Protein AF-A0A060SF31-F1 (afdb_monomer_lite)

pLDDT: mean 73.91, std 27.15, range [25.31, 98.94]

Radius of gyration: 30.18 Å; chains: 1; bounding box: 96×106×56 Å

Organism: Pycnoporus cinnabarinus (NCBI:txid5643)

InterPro domains:
  IPR004843 Calcineurin-like, phosphoesterase domain [PF00149] (72-242)
  IPR029052 Metallo-dependent phosphatase-like [G3DSA:3.60.21.10] (28-279)
  IPR029052 Metallo-dependent phosphatase-like [SSF56300] (72-248)
  IPR051693 UPF0046 metallophosphoesterase [PTHR12905] (59-327)

Foldseek 3Di:
DDDDDDDDDDDPDPPDDPLVRVCVVPVLLSLLVVLQCLQWVVVFVCQQPVVPDDDDDDDDDDDDDDFFAWFKEWAAEQCALVLVVFPDGDDTQEYEYQANQHQAQDLVSLLSSLVSQLPRPHQAYEYEHAQRNVLCLDPVSVVVSCVVRVRYHYAAQDWDWDADPQFIAIEHGHRAFDDDPDGPNHDHAPPDDRPDDLRHQEYRYAFAAAPALHPVRRHHPVVVVVCLRNFHQEYEYAPRPSSADKTWQANDPLSVLSVCVVVVVDGNVSSVVSNVVSVVVVVCCVPVVDDDPRHTYIYGHNYQDDAPPVRDRDHTRMHITRTDDNPDDPDPDDDDDDDDDDDDDDDDDDDDDDDDDDDDDDDDDDDDDDDDDDDDDDDDDDDDDDDDDDPPPNPVPPPPPDDDDDDDDDDD

Sequence (412 aa):
MSSICIPVPKRKISKIPSVWKQFRYSPVLFIARKAFALSHYQTSQQAALSHSHGRHTVAPHIASSEPPPTARIVCISDSHNAQDRIPALPPGDILIHAGDLTHWGTEREIHEALRWLNAAPHPHKVFIAGNHDSALAIPERRESILAAYPDLIYLEDSSTTVTVYGRKLTLFGSPRTPRRGSGVFMYPHGEAMWEIPPETDILITHGPPKFHLDVGGYGCDQLLQSLWKIRPRLHVFGHIHGGRGVGHLDWSQDQEAYEAVCAKEAGMKAALQVVLATLSRKMRKRWLREARASSGTILVNASWWGQPEDGSAEGAVVVDIPLPSKEVKPSPEPPQEHPSFDANQSSPVPSVGTLALDPTPVPLSESLTIKPKPLILASTLTNTPKSLPLAEAVADCVEQSATAPGHPVDVS

Secondary structure (DSSP, 8-state):
-----PPPP-----PPPPHHHHHHH-HHHHHHHHHHHHHHTHHHHHHHHTTS-------------PPPPEEEEEEEB--TT-TTTSPPPPP-SEEEEES---SS--HHHHHHHHHHHHTS--SEEEEE--TT-GGGGSHHHHHHHHHT-TTSEE-SSEEEEEEETTEEEEEEEE--EE--SS-SSEE-TT-------TT-SEEEESSPBTTSS-TTT-SBHHHHHHHHHH--SEEEE-S-GGG-EEEEE--SHHHHHHHHHHTTS--HHHHHHHHHHHHHHHHHHHHH--PPP--SEEEEE-B-----TTS-----EEEEEEPPPP--PPPPPPP--PPP------------------------------PPPPP--------PPP---S-STTTTTSSS--PPPPPP----

Structure (mmCIF, N/CA/C/O backbone):
data_AF-A0A060SF31-F1
#
_entry.id   AF-A0A060SF31-F1
#
loop_
_atom_site.group_PDB
_atom_site.id
_atom_site.type_symbol
_atom_site.label_atom_id
_atom_site.label_alt_id
_atom_site.label_comp_id
_atom_site.label_asym_id
_atom_site.label_entity_id
_atom_site.label_seq_id
_atom_site.pdbx_PDB_ins_code
_atom_site.Cartn_x
_atom_site.Cartn_y
_atom_site.Cartn_z
_atom_site.occupancy
_atom_site.B_iso_or_equiv
_atom_site.auth_seq_id
_atom_site.auth_comp_id
_atom_site.auth_asym_id
_atom_site.auth_atom_id
_atom_site.pdbx_PDB_model_num
ATOM 1 N N . MET A 1 1 ? 47.428 -34.561 -5.168 1.00 40.00 1 MET A N 1
ATOM 2 C CA . MET A 1 1 ? 47.327 -33.542 -4.102 1.00 40.00 1 MET A CA 1
ATOM 3 C C . MET A 1 1 ? 45.868 -33.446 -3.705 1.00 40.00 1 MET A C 1
ATOM 5 O O . MET A 1 1 ? 45.043 -33.114 -4.542 1.00 40.00 1 MET A O 1
ATOM 9 N N . SER A 1 2 ? 45.548 -33.873 -2.490 1.00 29.20 2 SER A N 1
ATOM 10 C CA . SER A 1 2 ? 44.184 -34.005 -1.977 1.00 29.20 2 SER A CA 1
ATOM 11 C C . SER A 1 2 ? 43.610 -32.625 -1.639 1.00 29.20 2 SER A C 1
ATOM 13 O O . SER A 1 2 ? 44.152 -31.942 -0.772 1.00 29.20 2 SER A O 1
ATOM 15 N N . SER A 1 3 ? 42.538 -32.205 -2.317 1.00 32.31 3 SER A N 1
ATOM 16 C CA . SER A 1 3 ? 41.820 -30.967 -1.992 1.00 32.31 3 SER A CA 1
ATOM 17 C C . SER A 1 3 ? 41.065 -31.129 -0.676 1.00 32.31 3 SER A C 1
ATOM 19 O O . SER A 1 3 ? 40.148 -31.938 -0.555 1.00 32.31 3 SER A O 1
ATOM 21 N N . ILE A 1 4 ? 41.476 -30.351 0.320 1.00 32.38 4 ILE A N 1
ATOM 22 C CA . ILE A 1 4 ? 40.821 -30.232 1.619 1.00 32.38 4 ILE A CA 1
ATOM 23 C C . ILE A 1 4 ? 39.526 -29.435 1.412 1.00 32.38 4 ILE A C 1
ATOM 25 O O . ILE A 1 4 ? 39.560 -28.221 1.220 1.00 32.38 4 ILE A O 1
ATOM 29 N N . CYS A 1 5 ? 38.376 -30.111 1.443 1.00 31.30 5 CYS A N 1
ATOM 30 C CA . CYS A 1 5 ? 37.080 -29.452 1.591 1.00 31.30 5 CYS A CA 1
ATOM 31 C C . CYS A 1 5 ? 36.990 -28.858 3.001 1.00 31.30 5 CYS A C 1
ATOM 33 O O . CYS A 1 5 ? 36.812 -29.584 3.979 1.00 31.30 5 CYS A O 1
ATOM 35 N N . ILE A 1 6 ? 37.112 -27.536 3.110 1.00 32.91 6 ILE A N 1
ATOM 36 C CA . ILE A 1 6 ? 36.795 -26.811 4.342 1.00 32.91 6 ILE A CA 1
ATOM 37 C C . ILE A 1 6 ? 35.261 -26.787 4.468 1.00 32.91 6 ILE A C 1
ATOM 39 O O . ILE A 1 6 ? 34.595 -26.260 3.574 1.00 32.91 6 ILE A O 1
ATOM 43 N N . PRO A 1 7 ? 34.663 -27.354 5.529 1.00 32.25 7 PRO A N 1
ATOM 44 C CA . PRO A 1 7 ? 33.219 -27.314 5.708 1.00 32.25 7 PRO A CA 1
ATOM 45 C C . PRO A 1 7 ? 32.758 -25.874 5.963 1.00 32.25 7 PRO A C 1
ATOM 47 O O . PRO A 1 7 ? 33.205 -25.220 6.906 1.00 32.25 7 PRO A O 1
ATOM 50 N N . VAL A 1 8 ? 31.830 -25.391 5.134 1.00 37.22 8 VAL A N 1
ATOM 51 C CA . VAL A 1 8 ? 31.125 -24.123 5.359 1.00 37.22 8 VAL A CA 1
ATOM 52 C C . VAL A 1 8 ? 30.308 -24.260 6.653 1.00 37.22 8 VAL A C 1
ATOM 54 O O . VAL A 1 8 ? 29.484 -25.176 6.759 1.00 37.22 8 VAL A O 1
ATOM 57 N N . PRO A 1 9 ? 30.509 -23.402 7.668 1.00 32.22 9 PRO A N 1
ATOM 58 C CA . PRO A 1 9 ? 29.766 -23.508 8.913 1.00 32.22 9 PRO A CA 1
ATOM 59 C C . PRO A 1 9 ? 28.286 -23.207 8.656 1.00 32.22 9 PRO A C 1
ATOM 61 O O . PRO A 1 9 ? 27.933 -22.137 8.161 1.00 32.22 9 PRO A O 1
ATOM 64 N N . LYS A 1 10 ? 27.403 -24.139 9.036 1.00 38.16 10 LYS A N 1
ATOM 65 C CA . LYS A 1 10 ? 25.952 -23.910 9.077 1.00 38.16 10 LYS A CA 1
ATOM 66 C C . LYS A 1 10 ? 25.678 -22.702 9.985 1.00 38.16 10 LYS A C 1
ATOM 68 O O . LYS A 1 10 ? 25.803 -22.807 11.208 1.00 38.16 10 LYS A O 1
ATOM 73 N N . ARG A 1 11 ? 25.343 -21.543 9.403 1.00 40.88 11 ARG A N 1
ATOM 74 C CA . ARG A 1 11 ? 24.953 -20.337 10.154 1.00 40.88 11 ARG A CA 1
ATOM 75 C C . ARG A 1 11 ? 23.720 -20.673 10.996 1.00 40.88 11 ARG A C 1
ATOM 77 O O . ARG A 1 11 ? 22.689 -21.086 10.475 1.00 40.88 11 ARG A O 1
ATOM 84 N N . LYS A 1 12 ? 23.834 -20.512 12.317 1.00 35.97 12 LYS A N 1
ATOM 85 C CA . LYS A 1 12 ? 22.694 -20.611 13.234 1.00 35.97 12 LYS A CA 1
ATOM 86 C C . LYS A 1 12 ? 21.740 -19.460 12.925 1.00 35.97 12 LYS A C 1
ATOM 88 O O . LYS A 1 12 ? 22.092 -18.310 13.172 1.00 35.97 12 LYS A O 1
ATOM 93 N N . ILE A 1 13 ? 20.548 -19.775 12.426 1.00 45.66 13 ILE A N 1
ATOM 94 C CA . ILE A 1 13 ? 19.428 -18.833 12.351 1.00 45.66 13 ILE A CA 1
ATOM 95 C C . ILE A 1 13 ? 19.244 -18.242 13.755 1.00 45.66 13 ILE A C 1
ATOM 97 O O . ILE A 1 13 ? 19.109 -18.978 14.741 1.00 45.66 13 ILE A O 1
ATOM 101 N N . SER A 1 14 ? 19.329 -16.917 13.880 1.00 48.44 14 SER A N 1
ATOM 102 C CA . SER A 1 14 ? 19.142 -16.235 15.157 1.00 48.44 14 SER A CA 1
ATOM 103 C C . SER A 1 14 ? 17.737 -16.541 15.672 1.00 48.44 14 SER A C 1
ATOM 105 O O . SER A 1 14 ? 16.753 -16.125 15.065 1.00 48.44 14 SER A O 1
ATOM 107 N N . LYS A 1 15 ? 17.633 -17.285 16.781 1.00 53.78 15 LYS A N 1
ATOM 108 C CA . LYS A 1 15 ? 16.345 -17.581 17.422 1.00 53.78 15 LYS A CA 1
ATOM 109 C C . LYS A 1 15 ? 15.590 -16.273 17.668 1.00 53.78 15 LYS A C 1
ATOM 111 O O . LYS A 1 15 ? 16.150 -15.363 18.289 1.00 53.78 15 LYS A O 1
ATOM 116 N N . ILE A 1 16 ? 14.331 -16.212 17.224 1.00 56.34 16 ILE A N 1
ATOM 117 C CA . ILE A 1 16 ? 13.403 -15.119 17.542 1.00 56.34 16 ILE A CA 1
ATOM 118 C C . ILE A 1 16 ? 13.499 -14.853 19.055 1.00 56.34 16 ILE A C 1
ATOM 120 O O . ILE A 1 16 ? 13.402 -15.803 19.843 1.00 56.34 16 ILE A O 1
ATOM 124 N N . PRO A 1 17 ? 13.752 -13.604 19.498 1.00 64.56 17 PRO A N 1
ATOM 125 C CA . PRO A 1 17 ? 13.887 -13.299 20.915 1.00 64.56 17 PRO A CA 1
ATOM 126 C C . PRO A 1 17 ? 12.652 -13.776 21.674 1.00 64.56 17 PRO A C 1
ATOM 128 O O . PRO A 1 17 ? 11.529 -13.453 21.281 1.00 64.56 17 PRO A O 1
ATOM 131 N N . SER A 1 18 ? 12.854 -14.516 22.769 1.00 80.25 18 SER A N 1
ATOM 132 C CA . SER A 1 18 ? 11.743 -14.947 23.618 1.00 80.25 18 SER A CA 1
ATOM 133 C C . SER A 1 18 ? 10.901 -13.745 24.056 1.00 80.25 18 SER A C 1
ATOM 135 O O . SER A 1 18 ? 11.415 -12.632 24.193 1.00 80.25 18 SER A O 1
ATOM 137 N N . VAL A 1 19 ? 9.611 -13.968 24.316 1.00 82.06 19 VAL A N 1
ATOM 138 C CA . VAL A 1 19 ? 8.678 -12.926 24.787 1.00 82.06 19 VAL A CA 1
ATOM 139 C C . VAL A 1 19 ? 9.269 -12.144 25.967 1.00 82.06 19 VAL A C 1
ATOM 141 O O . VAL A 1 19 ? 9.227 -10.916 25.996 1.00 82.06 19 VAL A O 1
ATOM 144 N N . TRP A 1 20 ? 9.913 -12.854 26.895 1.00 79.00 20 TRP A N 1
ATOM 145 C CA . TRP A 1 20 ? 10.584 -12.257 28.046 1.00 79.00 20 TRP A CA 1
ATOM 146 C C . TRP A 1 20 ? 11.784 -11.378 27.660 1.00 79.00 20 TRP A C 1
ATOM 148 O O . TRP A 1 20 ? 11.975 -10.304 28.228 1.00 79.00 20 TRP A O 1
ATOM 158 N N . LYS A 1 21 ? 12.570 -11.783 26.655 1.00 81.19 21 LYS A N 1
ATOM 159 C CA . LYS A 1 21 ? 13.692 -10.988 26.137 1.00 81.19 21 LYS A CA 1
ATOM 160 C C . LYS A 1 21 ? 13.207 -9.698 25.464 1.00 81.19 21 LYS A C 1
ATOM 162 O O . LYS A 1 21 ? 13.834 -8.660 25.652 1.00 81.19 21 LYS A O 1
ATOM 167 N N . GLN A 1 22 ? 12.087 -9.746 24.741 1.00 80.19 22 GLN A N 1
ATOM 168 C CA . GLN A 1 22 ? 11.468 -8.556 24.139 1.00 80.19 22 GLN A CA 1
ATOM 169 C C . GLN A 1 22 ? 10.979 -7.574 25.211 1.00 80.19 22 GLN A C 1
ATOM 171 O O . GLN A 1 22 ? 11.296 -6.388 25.147 1.00 80.19 22 GLN A O 1
ATOM 176 N N . PHE A 1 23 ? 10.272 -8.077 26.229 1.00 85.94 23 PHE A N 1
ATOM 177 C CA . PHE A 1 23 ? 9.815 -7.263 27.355 1.00 85.94 23 PHE A CA 1
ATOM 178 C C . PHE A 1 23 ? 10.982 -6.621 28.108 1.00 85.94 23 PHE A C 1
ATOM 180 O O . PHE A 1 23 ? 10.976 -5.417 28.326 1.00 85.94 23 PHE A O 1
ATOM 187 N N . ARG A 1 24 ? 12.019 -7.394 28.456 1.00 86.75 24 ARG A N 1
ATOM 188 C CA . ARG A 1 24 ? 13.186 -6.877 29.185 1.00 86.75 24 ARG A CA 1
ATOM 189 C C . ARG A 1 24 ? 13.942 -5.800 28.398 1.00 86.75 24 ARG A C 1
ATOM 191 O O . ARG A 1 24 ? 14.514 -4.908 29.014 1.00 86.75 24 ARG A O 1
ATOM 198 N N . TYR A 1 25 ? 13.960 -5.886 27.067 1.00 84.56 25 TYR A N 1
ATOM 199 C CA . TYR A 1 25 ? 14.625 -4.895 26.221 1.00 84.56 25 TYR A CA 1
ATOM 200 C C . TYR A 1 25 ? 13.869 -3.562 26.174 1.00 84.56 25 TYR A C 1
ATOM 202 O O . TYR A 1 25 ? 14.481 -2.502 26.263 1.00 84.56 25 TYR A O 1
ATOM 210 N N . SER A 1 26 ? 12.540 -3.599 26.050 1.00 88.44 26 SER A N 1
ATOM 211 C CA . SER A 1 26 ? 11.718 -2.389 26.082 1.00 88.44 26 SER A CA 1
ATOM 212 C C . SER A 1 26 ? 10.322 -2.686 26.642 1.00 88.44 26 SER A C 1
ATOM 214 O O . SER A 1 26 ? 9.407 -3.011 25.878 1.00 88.44 26 SER A O 1
ATOM 216 N N . PRO A 1 27 ? 10.127 -2.569 27.971 1.00 89.94 27 PRO A N 1
ATOM 217 C CA . PRO A 1 27 ? 8.854 -2.895 28.614 1.00 89.94 27 PRO A CA 1
ATOM 218 C C . PRO A 1 27 ? 7.690 -2.053 28.085 1.00 89.94 27 PRO A C 1
ATOM 220 O O . PRO A 1 27 ? 6.620 -2.583 27.800 1.00 89.94 27 PRO A O 1
ATOM 223 N N . VAL A 1 28 ? 7.919 -0.748 27.905 1.00 91.94 28 VAL A N 1
ATOM 224 C CA . VAL A 1 28 ? 6.911 0.211 27.424 1.00 91.94 28 VAL A CA 1
ATOM 225 C C . VAL A 1 28 ? 6.457 -0.149 26.009 1.00 91.94 28 VAL A C 1
ATOM 227 O O . VAL A 1 28 ? 5.261 -0.305 25.767 1.00 91.94 28 VAL A O 1
ATOM 230 N N . LEU A 1 29 ? 7.408 -0.355 25.091 1.00 89.25 29 LEU A N 1
ATOM 231 C CA . LEU A 1 29 ? 7.113 -0.710 23.703 1.00 89.25 29 LEU A CA 1
ATOM 232 C C . LEU A 1 29 ? 6.434 -2.078 23.603 1.00 89.25 29 LEU A C 1
ATOM 234 O O . LEU A 1 29 ? 5.499 -2.254 22.825 1.00 89.25 29 LEU A O 1
ATOM 238 N N . PHE A 1 30 ? 6.881 -3.047 24.405 1.00 88.81 30 PHE A N 1
ATOM 239 C CA . PHE A 1 30 ? 6.269 -4.369 24.463 1.00 88.81 30 PHE A CA 1
ATOM 240 C C . PHE A 1 30 ? 4.797 -4.289 24.885 1.00 88.81 30 PHE A C 1
ATOM 242 O O . PHE A 1 30 ? 3.939 -4.865 24.215 1.00 88.81 30 PHE A O 1
ATOM 249 N N . ILE A 1 31 ? 4.496 -3.557 25.963 1.00 90.31 31 ILE A N 1
ATOM 250 C CA . ILE A 1 31 ? 3.127 -3.381 26.467 1.00 90.31 31 ILE A CA 1
ATOM 251 C C . ILE A 1 31 ? 2.255 -2.698 25.412 1.00 90.31 31 ILE A C 1
ATOM 253 O O . ILE A 1 31 ? 1.190 -3.220 25.081 1.00 90.31 31 ILE A O 1
ATOM 257 N N . ALA A 1 32 ? 2.722 -1.579 24.849 1.00 89.75 32 ALA A N 1
ATOM 258 C CA . ALA A 1 32 ? 1.981 -0.827 23.841 1.00 89.75 32 ALA A CA 1
ATOM 259 C C . ALA A 1 32 ? 1.672 -1.687 22.605 1.00 89.75 32 ALA A C 1
ATOM 261 O O . ALA A 1 32 ? 0.514 -1.786 22.209 1.00 89.75 32 ALA A O 1
ATOM 262 N N . ARG A 1 33 ? 2.666 -2.406 22.060 1.00 88.31 33 ARG A N 1
ATOM 263 C CA . ARG A 1 33 ? 2.478 -3.319 20.916 1.00 88.31 33 ARG A CA 1
ATOM 264 C C . ARG A 1 33 ? 1.501 -4.447 21.214 1.00 88.31 33 ARG A C 1
ATOM 266 O O . ARG A 1 33 ? 0.657 -4.754 20.379 1.00 88.31 33 ARG A O 1
ATOM 273 N N . LYS A 1 34 ? 1.578 -5.068 22.395 1.00 87.56 34 LYS A N 1
ATOM 274 C CA . LYS A 1 34 ? 0.644 -6.139 22.777 1.00 87.56 34 LYS A CA 1
ATOM 275 C C . LYS A 1 34 ? -0.782 -5.619 22.937 1.00 87.56 34 LYS A C 1
ATOM 277 O O . LYS A 1 34 ? -1.709 -6.272 22.464 1.00 87.56 34 LYS A O 1
ATOM 282 N N . ALA A 1 35 ? -0.963 -4.456 23.556 1.00 86.75 35 ALA A N 1
ATOM 283 C CA . ALA A 1 35 ? -2.273 -3.829 23.691 1.00 86.75 35 ALA A CA 1
ATOM 284 C C . ALA A 1 35 ? -2.860 -3.438 22.327 1.00 86.75 35 ALA A C 1
ATOM 286 O O . ALA A 1 35 ? -3.996 -3.800 22.020 1.00 86.75 35 ALA A O 1
ATOM 287 N N . PHE A 1 36 ? -2.063 -2.780 21.484 1.00 84.81 36 PHE A N 1
ATOM 288 C CA . PHE A 1 36 ? -2.465 -2.348 20.149 1.00 84.81 36 PHE A CA 1
ATOM 289 C C . PHE A 1 36 ? -2.823 -3.535 19.239 1.00 84.81 36 PHE A C 1
ATOM 291 O O . PHE A 1 36 ? -3.866 -3.527 18.584 1.00 84.81 36 PHE A O 1
ATOM 298 N N . ALA A 1 37 ? -2.032 -4.615 19.278 1.00 82.19 37 ALA A N 1
ATOM 299 C CA . ALA A 1 37 ? -2.309 -5.844 18.533 1.00 82.19 37 ALA A CA 1
ATOM 300 C C . ALA A 1 37 ? -3.681 -6.454 18.875 1.00 82.19 37 ALA A C 1
ATOM 302 O O . ALA A 1 37 ? -4.429 -6.871 17.990 1.00 82.19 37 ALA A O 1
ATOM 303 N N . LEU A 1 38 ? -4.047 -6.456 20.160 1.00 80.00 38 LEU A N 1
ATOM 304 C CA . LEU A 1 38 ? -5.319 -6.999 20.649 1.00 80.00 38 LEU A CA 1
ATOM 305 C C . LEU A 1 38 ? -6.550 -6.174 20.247 1.00 80.00 38 LEU A C 1
ATOM 307 O O . LEU A 1 38 ? -7.668 -6.679 20.358 1.00 80.00 38 LEU A O 1
ATOM 311 N N . SER A 1 39 ? -6.374 -4.914 19.849 1.00 71.69 39 SER A N 1
ATOM 312 C CA . SER A 1 39 ? -7.462 -4.032 19.412 1.00 71.69 39 SER A CA 1
ATOM 313 C C . SER A 1 39 ? -7.568 -3.927 17.887 1.00 71.69 39 SER A C 1
ATOM 315 O O . SER A 1 39 ? -8.691 -3.881 17.379 1.00 71.69 39 SER A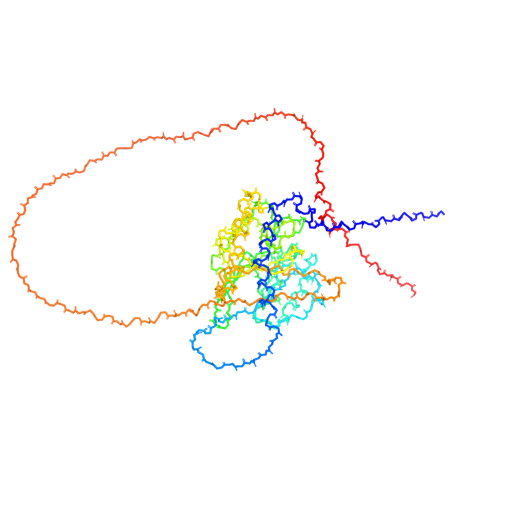 O 1
ATOM 317 N N . HIS A 1 40 ? -6.443 -3.955 17.165 1.00 67.50 40 HIS A N 1
ATOM 318 C CA . HIS A 1 40 ? -6.390 -3.564 15.748 1.00 67.50 40 HIS A CA 1
ATOM 319 C C . HIS A 1 40 ? -6.115 -4.715 14.767 1.00 67.50 40 HIS A C 1
ATOM 321 O O . HIS A 1 40 ? -6.525 -4.615 13.617 1.00 67.50 40 HIS A O 1
ATOM 327 N N . TYR A 1 41 ? -5.525 -5.836 15.207 1.00 55.84 41 TYR A N 1
ATOM 328 C CA . TYR A 1 41 ? -5.172 -6.960 14.315 1.00 55.84 41 TYR A CA 1
ATOM 329 C C . TYR A 1 41 ? -6.146 -8.148 14.384 1.00 55.84 41 TYR A C 1
ATOM 331 O O . TYR A 1 41 ? -6.256 -8.928 13.445 1.00 55.84 41 TYR A O 1
ATOM 339 N N . GLN A 1 42 ? -6.902 -8.303 15.476 1.00 45.97 42 GLN A N 1
ATOM 340 C CA . GLN A 1 42 ? -7.922 -9.364 15.563 1.00 45.97 42 GLN A CA 1
ATOM 341 C C . GLN A 1 42 ? -9.218 -9.019 14.817 1.00 45.97 42 GLN A C 1
ATOM 343 O O . GLN A 1 42 ? -9.953 -9.920 14.424 1.00 45.97 42 GLN A O 1
ATOM 348 N N . THR A 1 43 ? -9.494 -7.731 14.582 1.00 43.28 43 THR A N 1
ATOM 349 C CA . THR A 1 43 ? -10.693 -7.317 13.834 1.00 43.28 43 THR A CA 1
ATOM 350 C C . THR A 1 43 ? -10.522 -7.549 12.320 1.00 43.28 43 THR A C 1
ATOM 352 O O . THR A 1 43 ? -11.513 -7.768 11.630 1.00 43.28 43 THR A O 1
ATOM 355 N N . SER A 1 44 ? -9.284 -7.579 11.805 1.00 41.16 44 SER A N 1
ATOM 356 C CA . SER A 1 44 ? -8.984 -7.733 10.374 1.00 41.16 44 SER A CA 1
ATOM 357 C C . SER A 1 44 ? -9.029 -9.185 9.874 1.00 41.16 44 SER A C 1
ATOM 359 O O . SER A 1 44 ? -9.589 -9.428 8.808 1.00 41.16 44 SER A O 1
ATOM 361 N N . GLN A 1 45 ? -8.558 -10.173 10.651 1.00 35.97 45 GLN A N 1
ATOM 362 C CA . GLN A 1 45 ? -8.692 -11.593 10.264 1.00 35.97 45 GLN A CA 1
ATOM 363 C C . GLN A 1 45 ? -10.153 -12.065 10.230 1.00 35.97 45 GLN A C 1
ATOM 365 O O . GLN A 1 45 ? -10.528 -12.830 9.348 1.00 35.97 45 GLN A O 1
ATOM 370 N N . GLN A 1 46 ? -11.006 -11.599 11.150 1.00 34.81 46 GLN A N 1
ATOM 371 C CA . GLN A 1 46 ? -12.421 -11.984 11.149 1.00 34.81 46 GLN A CA 1
ATOM 372 C C . GLN A 1 46 ? -13.204 -11.372 9.984 1.00 34.81 46 GLN A C 1
ATOM 374 O O . GLN A 1 46 ? -14.071 -12.055 9.447 1.00 34.81 46 GLN A O 1
ATOM 379 N N . ALA A 1 47 ? -12.890 -10.148 9.547 1.00 37.00 47 ALA A N 1
ATOM 380 C CA . ALA A 1 47 ? -13.512 -9.551 8.362 1.00 37.00 47 ALA A CA 1
ATOM 381 C C . ALA A 1 47 ? -13.089 -10.266 7.063 1.00 37.00 47 ALA A C 1
ATOM 383 O O . ALA A 1 47 ? -13.938 -10.545 6.219 1.00 37.00 47 ALA A O 1
ATOM 384 N N . ALA A 1 48 ? -11.810 -10.648 6.952 1.00 37.25 48 ALA A N 1
ATOM 385 C CA . ALA A 1 48 ? -11.273 -11.370 5.796 1.00 37.25 48 ALA A CA 1
ATOM 386 C C . ALA A 1 48 ? -11.747 -12.838 5.710 1.00 37.25 48 ALA A C 1
ATOM 388 O O . ALA A 1 48 ? -11.946 -13.362 4.618 1.00 37.25 48 ALA A O 1
ATOM 389 N N . LEU A 1 49 ? -11.964 -13.515 6.846 1.00 34.88 49 LEU A N 1
ATOM 390 C CA . LEU A 1 49 ? -12.354 -14.934 6.874 1.00 34.88 49 LEU A CA 1
ATOM 391 C C . LEU A 1 49 ? -13.872 -15.171 6.814 1.00 34.88 49 LEU A C 1
ATOM 393 O O . LEU A 1 49 ? -14.303 -16.213 6.315 1.00 34.88 49 LEU A O 1
ATOM 397 N N . SER A 1 50 ? -14.700 -14.240 7.300 1.00 29.38 50 SER A N 1
ATOM 398 C CA . SER A 1 50 ? -16.152 -14.461 7.453 1.00 29.38 50 SER A CA 1
ATOM 399 C C . SER A 1 50 ? -16.949 -14.515 6.143 1.00 29.38 50 SER A C 1
ATOM 401 O O . SER A 1 50 ? -18.056 -15.045 6.144 1.00 29.38 50 SER A O 1
ATOM 403 N N . HIS A 1 51 ? -16.381 -14.084 5.014 1.00 40.44 51 HIS A N 1
ATOM 404 C CA . HIS A 1 51 ? -17.053 -14.127 3.705 1.00 40.44 51 HIS A CA 1
ATOM 405 C C . HIS A 1 51 ? -16.673 -15.344 2.844 1.00 40.44 51 HIS A C 1
ATOM 407 O O . HIS A 1 51 ? -17.134 -15.466 1.712 1.00 40.44 51 HIS A O 1
ATOM 413 N N . SER A 1 52 ? -15.873 -16.272 3.383 1.00 32.25 52 SER A N 1
ATOM 414 C CA . SER A 1 52 ? -15.526 -17.540 2.719 1.00 32.25 52 SER A CA 1
ATOM 415 C C . SER A 1 52 ? -16.608 -18.625 2.846 1.00 32.25 52 SER A C 1
ATOM 417 O O . SER A 1 52 ? -16.570 -19.614 2.121 1.00 32.25 52 SER A O 1
ATOM 419 N N . HIS A 1 53 ? -17.592 -18.450 3.735 1.00 29.58 53 HIS A N 1
ATOM 420 C CA . HIS A 1 53 ? -18.641 -19.440 3.988 1.00 29.58 53 HIS A CA 1
ATOM 421 C C . HIS A 1 53 ? -20.024 -18.844 3.719 1.00 29.58 53 HIS A C 1
ATOM 423 O O . HIS A 1 53 ? -20.705 -18.352 4.618 1.00 29.58 53 HIS A O 1
ATOM 429 N N . GLY A 1 54 ? -20.454 -18.910 2.459 1.00 32.06 54 GLY A N 1
ATOM 430 C CA . GLY A 1 54 ? -21.832 -18.626 2.078 1.00 32.06 54 GLY A CA 1
ATOM 431 C C . GLY A 1 54 ? -22.789 -19.626 2.727 1.00 32.06 54 GLY A C 1
ATOM 432 O O . GLY A 1 54 ? -22.868 -20.784 2.319 1.00 32.06 54 GLY A O 1
ATOM 433 N N . ARG A 1 55 ? -23.553 -19.180 3.727 1.00 26.80 55 ARG A N 1
ATOM 434 C CA . ARG A 1 55 ? -24.780 -19.859 4.151 1.00 26.80 55 ARG A CA 1
ATOM 435 C C . ARG A 1 55 ? -25.860 -18.818 4.414 1.00 26.80 55 ARG A C 1
ATOM 437 O O . ARG A 1 55 ? -25.922 -18.212 5.477 1.00 26.80 55 ARG A O 1
ATOM 444 N N . HIS A 1 56 ? -26.702 -18.607 3.406 1.00 33.00 56 HIS A N 1
ATOM 445 C CA . HIS A 1 56 ? -27.943 -17.862 3.548 1.00 33.00 56 HIS A CA 1
ATOM 446 C C . HIS A 1 56 ? -28.883 -18.639 4.476 1.00 33.00 56 HIS A C 1
ATOM 448 O O . HIS A 1 56 ? -29.401 -19.691 4.109 1.00 33.00 56 HIS A O 1
ATOM 454 N N . THR A 1 57 ? -29.126 -18.113 5.671 1.00 29.53 57 THR A N 1
ATOM 455 C CA . THR A 1 57 ? -30.328 -18.432 6.445 1.00 29.53 57 THR A CA 1
ATOM 456 C C . THR A 1 57 ? -31.072 -17.130 6.678 1.00 29.53 57 THR A C 1
ATOM 458 O O . THR A 1 57 ? -30.618 -16.274 7.435 1.00 29.53 57 THR A O 1
ATOM 461 N N . VAL A 1 58 ? -32.183 -16.968 5.962 1.00 31.03 58 VAL A N 1
ATOM 462 C CA . VAL A 1 58 ? -33.089 -15.823 6.065 1.00 31.03 58 VAL A CA 1
ATOM 463 C C . VAL A 1 58 ? -33.880 -15.944 7.368 1.00 31.03 58 VAL A C 1
ATOM 465 O O . VAL A 1 58 ? -34.560 -16.943 7.585 1.00 31.03 58 VAL A O 1
ATOM 468 N N . ALA A 1 59 ? -33.804 -14.921 8.218 1.00 29.55 59 ALA A N 1
ATOM 469 C CA . ALA A 1 59 ? -34.748 -14.688 9.310 1.00 29.55 59 ALA A CA 1
ATOM 470 C C . ALA A 1 59 ? -35.546 -13.402 9.004 1.00 29.55 59 ALA A C 1
ATOM 472 O O . ALA A 1 59 ? -34.981 -12.482 8.405 1.00 29.55 59 ALA A O 1
ATOM 473 N N . PRO A 1 60 ? -36.843 -13.319 9.356 1.00 39.06 60 PRO A N 1
ATOM 474 C CA . PRO A 1 60 ? -37.715 -12.264 8.856 1.00 39.06 60 PRO A CA 1
ATOM 475 C C . PRO A 1 60 ? -37.598 -10.943 9.641 1.00 39.06 60 PRO A C 1
ATOM 477 O O . PRO A 1 60 ? -37.588 -10.923 10.867 1.00 39.06 60 PRO A O 1
ATOM 480 N N . HIS A 1 61 ? -37.538 -9.864 8.855 1.00 40.06 61 HIS A N 1
ATOM 481 C CA . HIS A 1 61 ? -37.923 -8.457 9.054 1.00 40.06 61 HIS A CA 1
ATOM 482 C C . HIS A 1 61 ? -37.969 -7.817 10.457 1.00 40.06 61 HIS A C 1
ATOM 484 O O . HIS A 1 61 ? -38.922 -8.017 11.202 1.00 40.06 61 HIS A O 1
ATOM 490 N N . ILE A 1 62 ? -37.080 -6.830 10.664 1.00 37.41 62 ILE A N 1
ATOM 491 C CA . ILE A 1 62 ? -37.405 -5.471 11.154 1.00 37.41 62 ILE A CA 1
ATOM 492 C C . ILE A 1 62 ? -36.572 -4.473 10.319 1.00 37.41 62 ILE A C 1
ATOM 494 O O . ILE A 1 62 ? -35.402 -4.723 10.042 1.00 37.41 62 ILE A O 1
ATOM 498 N N . ALA A 1 63 ? -37.185 -3.381 9.858 1.00 50.75 63 ALA A N 1
ATOM 499 C CA . ALA A 1 63 ? -36.578 -2.389 8.969 1.00 50.75 63 ALA A CA 1
ATOM 500 C C . ALA A 1 63 ? -35.472 -1.551 9.644 1.00 50.75 63 ALA A C 1
ATOM 502 O O . ALA A 1 63 ? -35.753 -0.883 10.633 1.00 50.75 63 ALA A O 1
ATOM 503 N N . SER A 1 64 ? -34.267 -1.516 9.051 1.00 39.72 64 SER A N 1
ATOM 504 C CA . SER A 1 64 ? -33.352 -0.353 9.034 1.00 39.72 64 SER A CA 1
ATOM 505 C C . SER A 1 64 ? -32.066 -0.657 8.241 1.00 39.72 64 SER A C 1
ATOM 507 O O . SER A 1 64 ? -31.323 -1.557 8.618 1.00 39.72 64 SER A O 1
ATOM 509 N N . SER A 1 65 ? -31.835 0.123 7.174 1.00 43.00 65 SER A N 1
ATOM 510 C CA . SER A 1 65 ? -30.597 0.315 6.384 1.00 43.00 65 SER A CA 1
ATOM 511 C C . SER A 1 65 ? -29.765 -0.926 6.026 1.00 43.00 65 SER A C 1
ATOM 513 O O . SER A 1 65 ? -28.964 -1.398 6.834 1.00 43.00 65 SER A O 1
ATOM 515 N N . GLU A 1 66 ? -29.848 -1.380 4.773 1.00 52.50 66 GLU A N 1
ATOM 516 C CA . GLU A 1 66 ? -28.787 -2.229 4.222 1.00 52.50 66 GLU A CA 1
ATOM 517 C C . GLU A 1 66 ? -27.430 -1.503 4.324 1.00 52.50 66 GLU A C 1
ATOM 519 O O . GLU A 1 66 ? -27.373 -0.283 4.118 1.00 52.50 66 GLU A O 1
ATOM 524 N N . PRO A 1 67 ? -26.340 -2.212 4.673 1.00 56.97 67 PRO A N 1
ATOM 525 C CA . PRO A 1 67 ? -25.007 -1.624 4.677 1.00 56.97 67 PRO A CA 1
ATOM 526 C C . PRO A 1 67 ? -24.674 -1.064 3.284 1.00 56.97 67 PRO A C 1
ATOM 528 O O . PRO A 1 67 ? -25.146 -1.602 2.278 1.00 56.97 67 PRO A O 1
ATOM 531 N N . PRO A 1 68 ? -23.876 0.020 3.194 1.00 62.50 68 PRO A N 1
ATOM 532 C CA . PRO A 1 68 ? -23.487 0.570 1.903 1.00 62.50 68 PRO A CA 1
ATOM 533 C C . PRO A 1 68 ? -22.822 -0.523 1.057 1.00 62.50 68 PRO A C 1
ATOM 535 O O . PRO A 1 68 ? -22.096 -1.354 1.613 1.00 62.50 68 PRO A O 1
ATOM 538 N N . PRO A 1 69 ? -23.047 -0.530 -0.271 1.00 84.00 69 PRO A N 1
ATOM 539 C CA . PRO A 1 69 ? -22.430 -1.523 -1.136 1.00 84.00 69 PRO A CA 1
ATOM 540 C C . PRO A 1 69 ? -20.911 -1.464 -0.961 1.00 84.00 69 PRO A C 1
ATOM 542 O O . PRO A 1 69 ? -20.339 -0.379 -0.850 1.00 84.00 69 PRO A O 1
ATOM 545 N N . THR A 1 70 ? -20.261 -2.618 -0.903 1.00 92.06 70 THR A N 1
ATOM 546 C CA . THR A 1 70 ? -18.807 -2.719 -0.755 1.00 92.06 70 THR A CA 1
ATOM 547 C C . THR A 1 70 ? -18.152 -3.044 -2.092 1.00 92.06 70 THR A C 1
ATOM 549 O O . THR A 1 70 ? -18.765 -3.703 -2.928 1.00 92.06 70 THR A O 1
ATOM 552 N N . ALA A 1 71 ? -16.906 -2.614 -2.281 1.00 94.81 71 ALA A N 1
ATOM 553 C CA . ALA A 1 71 ? -16.038 -3.108 -3.344 1.00 94.81 71 ALA A CA 1
ATOM 554 C C . ALA A 1 71 ? -15.067 -4.146 -2.779 1.00 94.81 71 ALA A C 1
ATOM 556 O O . ALA A 1 71 ? -14.437 -3.900 -1.746 1.00 94.81 71 ALA A O 1
ATOM 557 N N . ARG A 1 72 ? -14.928 -5.275 -3.474 1.00 97.06 72 ARG A N 1
ATOM 558 C CA . ARG A 1 72 ? -13.966 -6.330 -3.163 1.00 97.06 72 ARG A CA 1
ATOM 559 C C . ARG A 1 72 ? -12.633 -6.051 -3.836 1.00 97.06 72 ARG A C 1
ATOM 561 O O . ARG A 1 72 ? -12.533 -6.081 -5.063 1.00 97.06 72 ARG A O 1
ATOM 568 N N . ILE A 1 73 ? -11.607 -5.832 -3.026 1.00 98.38 73 ILE A N 1
ATOM 569 C CA . ILE A 1 73 ? -10.253 -5.518 -3.471 1.00 98.38 73 ILE A CA 1
ATOM 570 C C . ILE A 1 73 ? -9.362 -6.738 -3.257 1.00 98.38 73 ILE A C 1
ATOM 572 O O . ILE A 1 73 ? -9.299 -7.287 -2.155 1.00 98.38 73 ILE A O 1
ATOM 576 N N . VAL A 1 74 ? -8.679 -7.161 -4.316 1.00 98.44 74 VAL A N 1
ATOM 577 C CA . VAL A 1 74 ? -7.709 -8.258 -4.304 1.00 98.44 74 VAL A CA 1
ATOM 578 C C . VAL A 1 74 ? -6.320 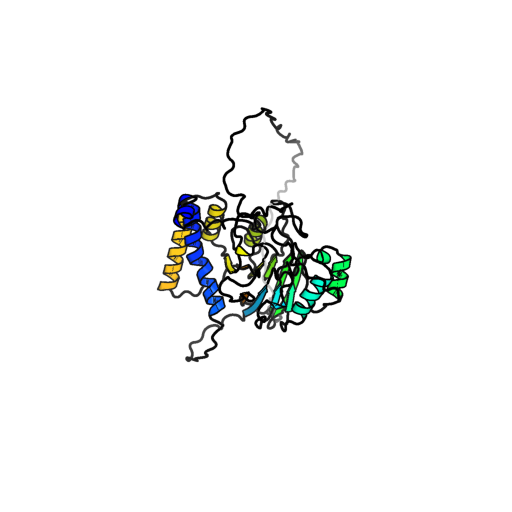-7.645 -4.373 1.00 98.44 74 VAL A C 1
ATOM 580 O O . VAL A 1 74 ? -5.977 -6.990 -5.351 1.00 98.44 74 VAL A O 1
ATOM 583 N N . CYS A 1 75 ? -5.532 -7.835 -3.324 1.00 98.44 75 CYS A N 1
ATOM 584 C CA . CYS A 1 75 ? -4.238 -7.196 -3.142 1.00 98.44 75 CYS A CA 1
ATOM 585 C C . CYS A 1 75 ? -3.114 -8.228 -3.221 1.00 98.44 75 CYS A C 1
ATOM 587 O O . CYS A 1 75 ? -3.126 -9.236 -2.506 1.00 98.44 75 CYS A O 1
ATOM 589 N N . ILE A 1 76 ? -2.107 -7.931 -4.032 1.00 97.69 76 ILE A N 1
ATOM 590 C CA . ILE A 1 76 ? -0.846 -8.663 -4.100 1.00 97.69 76 ILE A CA 1
ATOM 591 C C . ILE A 1 76 ? 0.321 -7.680 -4.238 1.00 97.69 76 ILE A C 1
ATOM 593 O O . ILE A 1 76 ? 0.128 -6.520 -4.591 1.00 97.69 76 ILE A O 1
ATOM 597 N N . SER A 1 77 ? 1.528 -8.115 -3.914 1.00 97.81 77 SER A N 1
ATOM 598 C CA . SER A 1 77 ? 2.769 -7.374 -4.111 1.00 97.81 77 SER A CA 1
ATOM 599 C C . SER A 1 77 ? 3.941 -8.350 -4.083 1.00 97.81 77 SER A C 1
ATOM 601 O O . SER A 1 77 ? 3.770 -9.481 -3.623 1.00 97.81 77 SER A O 1
ATOM 603 N N . ASP A 1 78 ? 5.118 -7.920 -4.534 1.00 97.31 78 ASP A N 1
ATOM 604 C CA . ASP A 1 78 ? 6.376 -8.659 -4.368 1.00 97.31 78 ASP A CA 1
ATOM 605 C C . ASP A 1 78 ? 6.318 -10.062 -4.993 1.00 97.31 78 ASP A C 1
ATOM 607 O O . ASP A 1 78 ? 6.849 -11.031 -4.458 1.00 97.31 78 ASP A O 1
ATOM 611 N N . SER A 1 79 ? 5.632 -10.197 -6.133 1.00 96.19 79 SER A N 1
ATOM 612 C CA . SER A 1 79 ? 5.507 -11.486 -6.815 1.00 96.19 79 SER A CA 1
ATOM 613 C C . SER A 1 79 ? 6.847 -12.000 -7.329 1.00 96.19 79 SER A C 1
ATOM 615 O O . SER A 1 79 ? 7.010 -13.213 -7.414 1.00 96.19 79 SER A O 1
ATOM 617 N N . HIS A 1 80 ? 7.807 -11.120 -7.639 1.00 96.44 80 HIS A N 1
ATOM 618 C CA . HIS A 1 80 ? 9.178 -11.477 -8.005 1.00 96.44 80 HIS A CA 1
ATOM 619 C C . HIS A 1 80 ? 9.266 -12.656 -9.002 1.00 96.44 80 HIS A C 1
ATOM 621 O O . HIS A 1 80 ? 9.883 -13.685 -8.730 1.00 96.44 80 HIS A O 1
ATOM 627 N N . ASN A 1 81 ? 8.624 -12.539 -10.167 1.00 96.19 81 ASN A N 1
ATOM 628 C CA . ASN A 1 81 ? 8.542 -13.592 -11.197 1.00 96.19 81 ASN A CA 1
ATOM 629 C C . ASN A 1 81 ? 7.864 -14.913 -10.758 1.00 96.19 81 ASN A C 1
ATOM 631 O O . ASN A 1 81 ? 7.961 -15.922 -11.462 1.00 96.19 81 ASN A O 1
ATOM 635 N N . ALA A 1 82 ? 7.206 -14.962 -9.601 1.00 93.00 82 ALA A N 1
ATOM 636 C CA . ALA A 1 82 ? 6.605 -16.175 -9.054 1.00 93.00 82 ALA A CA 1
ATOM 637 C C . ALA A 1 82 ? 5.093 -16.279 -9.303 1.00 93.00 82 ALA A C 1
ATOM 639 O O . ALA A 1 82 ? 4.411 -17.033 -8.608 1.00 93.00 82 ALA A O 1
ATOM 640 N N . GLN A 1 83 ? 4.563 -15.574 -10.306 1.00 91.88 83 GLN A N 1
ATOM 641 C CA . GLN A 1 83 ? 3.146 -15.607 -10.686 1.00 91.88 83 GLN A CA 1
ATOM 642 C C . GLN A 1 83 ? 2.569 -17.024 -10.854 1.00 91.88 83 GLN A C 1
ATOM 644 O O . GLN A 1 83 ? 1.435 -17.264 -10.453 1.00 91.88 83 GLN A O 1
ATOM 649 N N . ASP A 1 84 ? 3.359 -17.985 -11.344 1.00 90.56 84 ASP A N 1
ATOM 650 C CA . ASP A 1 84 ? 2.924 -19.381 -11.523 1.00 90.56 84 ASP A CA 1
ATOM 651 C C . ASP A 1 84 ? 2.826 -20.169 -10.203 1.00 90.56 84 ASP A C 1
ATOM 653 O O . ASP A 1 84 ? 2.272 -21.266 -10.155 1.00 90.56 84 ASP A O 1
ATOM 657 N N . ARG A 1 85 ? 3.398 -19.634 -9.118 1.00 90.25 85 ARG A N 1
ATOM 658 C CA . ARG A 1 85 ? 3.384 -20.226 -7.769 1.00 90.25 85 ARG A CA 1
ATOM 659 C C . ARG A 1 85 ? 2.358 -19.574 -6.853 1.00 90.25 85 ARG A C 1
ATOM 661 O O . ARG A 1 85 ? 2.057 -20.123 -5.792 1.00 90.25 85 ARG A O 1
ATOM 668 N N . ILE A 1 86 ? 1.849 -18.409 -7.239 1.00 89.88 86 ILE A N 1
ATOM 669 C CA . ILE A 1 86 ? 0.787 -17.720 -6.520 1.00 89.88 86 ILE A CA 1
ATOM 670 C C . ILE A 1 86 ? -0.516 -18.506 -6.744 1.00 89.88 86 ILE A C 1
ATOM 672 O O . ILE A 1 86 ? -0.872 -18.787 -7.891 1.00 89.88 86 ILE A O 1
ATOM 676 N N . PRO A 1 87 ? -1.246 -18.884 -5.675 1.00 90.81 87 PRO A N 1
ATOM 677 C CA . PRO A 1 87 ? -2.566 -19.491 -5.807 1.00 90.81 87 PRO A CA 1
ATOM 678 C C . PRO A 1 87 ? -3.497 -18.666 -6.697 1.00 90.81 87 PRO A C 1
ATOM 680 O O . PRO A 1 87 ? -3.382 -17.443 -6.759 1.00 90.81 87 PRO A O 1
ATOM 683 N N . ALA A 1 88 ? -4.463 -19.331 -7.335 1.00 91.81 88 ALA A N 1
ATOM 684 C CA . ALA A 1 88 ? -5.427 -18.669 -8.209 1.00 91.81 88 ALA A CA 1
ATOM 685 C C . ALA A 1 88 ? -6.039 -17.425 -7.542 1.00 91.81 88 ALA A C 1
ATOM 687 O O . ALA A 1 88 ? -6.531 -17.489 -6.410 1.00 91.81 88 ALA A O 1
ATOM 688 N N . LEU A 1 89 ? -5.999 -16.294 -8.255 1.00 93.88 89 LEU A N 1
ATOM 689 C CA . LEU A 1 89 ? -6.507 -15.030 -7.738 1.00 93.88 89 LEU A CA 1
ATOM 690 C C . LEU A 1 89 ? -8.021 -15.148 -7.491 1.00 93.88 89 LEU A C 1
ATOM 692 O O . LEU A 1 89 ? -8.762 -15.513 -8.409 1.00 93.88 89 LEU A O 1
ATOM 696 N N . PRO A 1 90 ? -8.506 -14.839 -6.277 1.00 94.50 90 PRO A N 1
ATOM 697 C CA . PRO A 1 90 ? -9.931 -14.873 -5.986 1.00 94.50 90 PRO A CA 1
ATOM 698 C C . PRO A 1 90 ? -10.673 -13.795 -6.794 1.00 94.50 90 PRO A C 1
ATOM 700 O O . PRO A 1 90 ? -10.075 -12.777 -7.157 1.00 94.50 90 PRO A O 1
ATOM 703 N N . PRO A 1 91 ? -11.978 -13.971 -7.060 1.00 94.81 91 PRO A N 1
ATOM 704 C CA . PRO A 1 91 ? -12.770 -12.962 -7.755 1.00 94.81 91 PRO A CA 1
ATOM 705 C C . PRO A 1 91 ? -12.856 -11.670 -6.934 1.00 94.81 91 PRO A C 1
ATOM 707 O O . PRO A 1 91 ? -12.986 -11.705 -5.707 1.00 94.81 91 PRO A O 1
ATOM 710 N N . GLY A 1 92 ? -12.837 -10.528 -7.617 1.00 96.81 92 GLY A N 1
ATOM 711 C CA . GLY A 1 92 ? -12.997 -9.211 -7.009 1.00 96.81 92 GLY A CA 1
ATOM 712 C C . GLY A 1 92 ? -13.246 -8.123 -8.046 1.00 96.81 92 GLY A C 1
ATOM 713 O O . GLY A 1 92 ? -13.129 -8.360 -9.248 1.00 96.81 92 GLY A O 1
ATOM 714 N N . ASP A 1 93 ? -13.584 -6.931 -7.564 1.00 98.31 93 ASP A N 1
ATOM 715 C CA . ASP A 1 93 ? -13.914 -5.777 -8.402 1.00 98.31 93 ASP A CA 1
ATOM 716 C C . ASP A 1 93 ? -12.653 -5.041 -8.879 1.00 98.31 93 ASP A C 1
ATOM 718 O O . ASP A 1 93 ? -12.616 -4.525 -9.997 1.00 98.31 93 ASP A O 1
ATOM 722 N N . ILE A 1 94 ? -11.621 -4.999 -8.028 1.00 98.62 94 ILE A N 1
ATOM 723 C CA . ILE A 1 94 ? -10.336 -4.344 -8.300 1.00 98.62 94 ILE A CA 1
ATOM 724 C C . ILE A 1 94 ? -9.198 -5.284 -7.888 1.00 98.62 94 ILE A C 1
ATOM 726 O O . ILE A 1 94 ? -9.149 -5.733 -6.742 1.00 98.62 94 ILE A O 1
ATOM 730 N N . LEU A 1 95 ? -8.275 -5.557 -8.808 1.00 98.81 95 LEU A N 1
ATOM 731 C CA . LEU A 1 95 ? -6.996 -6.217 -8.542 1.00 98.81 95 LEU A CA 1
ATOM 732 C C . LEU A 1 95 ? -5.889 -5.166 -8.436 1.00 98.81 95 LEU A C 1
ATOM 734 O O . LEU A 1 95 ? -5.761 -4.327 -9.326 1.00 98.81 95 LEU A O 1
ATOM 738 N N . ILE A 1 96 ? -5.095 -5.222 -7.369 1.00 98.94 96 ILE A N 1
ATOM 739 C CA . ILE A 1 96 ? -3.978 -4.309 -7.107 1.00 98.94 96 ILE A CA 1
ATOM 740 C C . ILE A 1 96 ? -2.678 -5.106 -6.961 1.00 98.94 96 ILE A C 1
ATOM 742 O O . ILE A 1 96 ? -2.612 -5.989 -6.104 1.00 98.94 96 ILE A O 1
ATOM 746 N N . HIS A 1 97 ? -1.643 -4.752 -7.733 1.00 98.81 97 HIS A N 1
ATOM 747 C CA . HIS A 1 97 ? -0.259 -5.198 -7.510 1.00 98.81 97 HIS A CA 1
ATOM 748 C C . HIS A 1 97 ? 0.623 -4.039 -7.012 1.00 98.81 97 HIS A C 1
ATOM 750 O O . HIS A 1 97 ? 0.872 -3.085 -7.751 1.00 98.81 97 HIS A O 1
ATOM 756 N N . ALA A 1 98 ? 1.122 -4.107 -5.774 1.00 98.81 98 ALA A N 1
ATOM 757 C CA . ALA A 1 98 ? 1.815 -2.994 -5.108 1.00 98.81 98 ALA A CA 1
ATOM 758 C C . ALA A 1 98 ? 3.349 -2.958 -5.324 1.00 98.81 98 ALA A C 1
ATOM 760 O O . ALA A 1 98 ? 4.104 -2.592 -4.425 1.00 98.81 98 ALA A O 1
ATOM 761 N N . GLY A 1 99 ? 3.802 -3.281 -6.540 1.00 98.19 99 GLY A N 1
ATOM 762 C CA . GLY A 1 99 ? 5.222 -3.253 -6.920 1.00 98.19 99 GLY A CA 1
ATOM 763 C C . GLY A 1 99 ? 5.986 -4.557 -6.698 1.00 98.19 99 GLY A C 1
ATOM 764 O O . GLY A 1 99 ? 5.438 -5.531 -6.183 1.00 98.19 99 GLY A O 1
ATOM 765 N N . ASP A 1 100 ? 7.237 -4.569 -7.157 1.00 98.19 100 ASP A N 1
ATOM 766 C CA . ASP A 1 100 ? 8.134 -5.728 -7.214 1.00 98.19 100 ASP A CA 1
ATOM 767 C C . ASP A 1 100 ? 7.503 -6.911 -7.955 1.00 98.19 100 ASP A C 1
ATOM 769 O O . ASP A 1 100 ? 7.383 -8.035 -7.461 1.00 98.19 100 ASP A O 1
ATOM 773 N N . LEU A 1 101 ? 7.074 -6.635 -9.189 1.00 98.25 101 LEU A N 1
ATOM 774 C CA . LEU A 1 101 ? 6.588 -7.669 -10.102 1.00 98.25 101 LEU A CA 1
ATOM 775 C C . LEU A 1 101 ? 7.705 -8.663 -10.454 1.00 98.25 101 LEU A C 1
ATOM 777 O O . LEU A 1 101 ? 7.453 -9.836 -10.735 1.00 98.25 101 LEU A O 1
ATOM 781 N N . THR A 1 102 ? 8.948 -8.186 -10.460 1.00 97.94 102 THR A N 1
ATOM 782 C CA . THR A 1 102 ? 10.090 -8.905 -11.024 1.00 97.94 102 THR A CA 1
ATOM 783 C C . THR A 1 102 ? 11.253 -9.045 -10.047 1.00 97.94 102 THR A C 1
ATOM 785 O O . THR A 1 102 ? 11.288 -8.422 -8.988 1.00 97.94 102 THR A O 1
ATOM 788 N N . HIS A 1 103 ? 12.220 -9.907 -10.376 1.00 94.56 103 HIS A N 1
ATOM 789 C CA . HIS A 1 103 ? 13.480 -9.987 -9.629 1.00 94.56 103 HIS A CA 1
ATOM 790 C C . HIS A 1 103 ? 14.520 -8.971 -10.113 1.00 94.56 103 HIS A C 1
ATOM 792 O O . HIS A 1 103 ? 15.229 -8.395 -9.289 1.00 94.56 103 HIS A O 1
ATOM 798 N N . TRP A 1 104 ? 14.635 -8.764 -11.428 1.00 95.06 104 TRP A N 1
ATOM 799 C CA . TRP A 1 104 ? 15.693 -7.933 -12.014 1.00 95.06 104 TRP A CA 1
ATOM 800 C C . TRP A 1 104 ? 15.173 -6.759 -12.842 1.00 95.06 104 TRP A C 1
ATOM 802 O O . TRP A 1 104 ? 15.967 -5.928 -13.287 1.00 95.06 104 TRP A O 1
ATOM 812 N N . GLY A 1 105 ? 13.862 -6.677 -13.070 1.00 97.25 105 GLY A N 1
ATOM 813 C CA . GLY A 1 105 ? 13.267 -5.576 -13.813 1.00 97.25 105 GLY A CA 1
ATOM 814 C C . GLY A 1 105 ? 13.629 -5.571 -15.281 1.00 97.25 105 GLY A C 1
ATOM 815 O O . GLY A 1 105 ? 13.619 -4.506 -15.895 1.00 97.25 105 GLY A O 1
ATOM 816 N N . THR A 1 106 ? 13.988 -6.715 -15.861 1.00 98.12 106 THR A N 1
ATOM 817 C CA . THR A 1 106 ? 14.189 -6.790 -17.308 1.00 98.12 106 THR A CA 1
ATOM 818 C C . THR A 1 106 ? 12.852 -6.633 -18.025 1.00 98.12 106 THR A C 1
ATOM 820 O O . THR A 1 106 ? 11.806 -7.041 -17.526 1.00 98.12 106 THR A O 1
ATOM 823 N N . GLU A 1 107 ? 12.871 -6.079 -19.235 1.00 98.25 107 GLU A N 1
ATOM 824 C CA . GLU A 1 107 ? 11.656 -5.908 -20.041 1.00 98.25 107 GLU A CA 1
ATOM 825 C C . GLU A 1 107 ? 10.929 -7.244 -20.268 1.00 98.25 107 GLU A C 1
ATOM 827 O O . GLU A 1 107 ? 9.709 -7.317 -20.134 1.00 98.25 107 GLU A O 1
ATOM 832 N N . ARG A 1 108 ? 11.679 -8.334 -20.492 1.00 98.31 108 ARG A N 1
ATOM 833 C CA . ARG A 1 108 ? 11.120 -9.690 -20.600 1.00 98.31 108 ARG A CA 1
ATOM 834 C C . ARG A 1 108 ? 10.330 -10.089 -19.351 1.00 98.31 108 ARG A C 1
ATOM 836 O O . ARG A 1 108 ? 9.199 -10.544 -19.488 1.00 98.31 108 ARG A O 1
ATOM 843 N N . GLU A 1 109 ? 10.915 -9.924 -18.165 1.00 98.50 109 GLU A N 1
ATOM 844 C CA . GLU A 1 109 ? 10.252 -10.257 -16.896 1.00 98.50 109 GLU A CA 1
ATOM 845 C C . GLU A 1 109 ? 9.005 -9.399 -16.678 1.00 98.50 109 GLU A C 1
ATOM 847 O O . GLU A 1 109 ? 7.955 -9.924 -16.316 1.00 98.50 109 GLU A O 1
ATOM 852 N N . ILE A 1 110 ? 9.081 -8.098 -16.978 1.00 98.75 110 ILE A N 1
ATOM 853 C CA . ILE A 1 110 ? 7.922 -7.207 -16.877 1.00 98.75 110 ILE A CA 1
ATOM 854 C C . ILE A 1 110 ? 6.813 -7.674 -17.824 1.00 98.75 110 ILE A C 1
ATOM 856 O O . ILE A 1 110 ? 5.668 -7.800 -17.402 1.00 98.75 110 ILE A O 1
ATOM 860 N N . HIS A 1 111 ? 7.120 -8.024 -19.077 1.00 98.62 111 HIS A N 1
ATOM 861 C CA . HIS A 1 111 ? 6.105 -8.573 -19.978 1.00 98.62 111 HIS A CA 1
ATOM 862 C C . HIS A 1 111 ? 5.523 -9.906 -19.484 1.00 98.62 111 HIS A C 1
ATOM 864 O O . HIS A 1 111 ? 4.349 -10.169 -19.730 1.00 98.62 111 HIS A O 1
ATOM 870 N N . GLU A 1 112 ? 6.303 -10.769 -18.833 1.00 98.50 112 GLU A N 1
ATOM 871 C CA . GLU A 1 112 ? 5.797 -12.018 -18.241 1.00 98.50 112 GLU A CA 1
ATOM 872 C C . GLU A 1 112 ? 4.817 -11.735 -17.097 1.00 98.50 112 GLU A C 1
ATOM 874 O O . GLU A 1 112 ? 3.702 -12.264 -17.105 1.00 98.50 112 GLU A O 1
ATOM 879 N N . ALA A 1 113 ? 5.179 -10.839 -16.179 1.00 98.31 113 ALA A N 1
ATOM 880 C CA . ALA A 1 113 ? 4.328 -10.453 -15.060 1.00 98.31 113 ALA A CA 1
ATOM 881 C C . ALA A 1 113 ? 3.047 -9.732 -15.517 1.00 98.31 113 ALA A C 1
ATOM 883 O O . ALA A 1 113 ? 1.949 -10.060 -15.064 1.00 98.31 113 ALA A O 1
ATOM 884 N N . LEU A 1 114 ? 3.153 -8.792 -16.464 1.00 98.75 114 LEU A N 1
ATOM 885 C CA . LEU A 1 114 ? 1.998 -8.049 -16.973 1.00 98.75 114 LEU A CA 1
ATOM 886 C C . LEU A 1 114 ? 1.059 -8.924 -17.808 1.00 98.75 114 LEU A C 1
ATOM 888 O O . LEU A 1 114 ? -0.151 -8.731 -17.735 1.00 98.75 114 LEU A O 1
ATOM 892 N N . ARG A 1 115 ? 1.560 -9.937 -18.531 1.00 98.62 115 ARG A N 1
ATOM 893 C CA . ARG A 1 115 ? 0.697 -10.938 -19.190 1.00 98.62 115 ARG A CA 1
ATOM 894 C C . ARG A 1 115 ? -0.175 -11.684 -18.187 1.00 98.62 115 ARG A C 1
ATOM 896 O O . ARG A 1 115 ? -1.371 -11.841 -18.426 1.00 98.62 115 ARG A O 1
ATOM 903 N N . TRP A 1 116 ? 0.411 -12.122 -17.076 1.00 98.00 116 TRP A N 1
ATOM 904 C CA . TRP A 1 116 ? -0.330 -12.780 -16.002 1.00 98.00 116 TRP A CA 1
ATOM 905 C C . TRP A 1 116 ? -1.356 -11.838 -15.361 1.00 98.00 116 TRP A C 1
ATOM 907 O O . TRP A 1 116 ? -2.520 -12.212 -15.219 1.00 98.00 116 TRP A O 1
ATOM 917 N N . LEU A 1 117 ? -0.960 -10.598 -15.053 1.00 98.19 117 LEU A N 1
ATOM 918 C CA . LEU A 1 117 ? -1.859 -9.609 -14.458 1.00 98.19 117 LEU A CA 1
ATOM 919 C C . LEU A 1 117 ? -3.027 -9.265 -15.397 1.00 98.19 117 LEU A C 1
ATOM 921 O O . LEU A 1 117 ? -4.174 -9.197 -14.960 1.00 98.19 117 LEU A O 1
ATOM 925 N N . ASN A 1 118 ? -2.751 -9.094 -16.692 1.00 98.38 118 ASN A N 1
ATOM 926 C CA . ASN A 1 118 ? -3.750 -8.763 -17.707 1.00 98.38 118 ASN A CA 1
ATOM 927 C C . ASN A 1 118 ? -4.768 -9.890 -17.931 1.00 98.38 118 ASN A C 1
ATOM 929 O O . ASN A 1 118 ? -5.934 -9.618 -18.204 1.00 98.38 118 ASN A O 1
ATOM 933 N N . ALA A 1 119 ? -4.344 -11.148 -17.785 1.00 97.94 119 ALA A N 1
ATOM 934 C CA . ALA A 1 119 ? -5.213 -12.316 -17.916 1.00 97.94 119 ALA A CA 1
ATOM 935 C C . ALA A 1 119 ? -6.203 -12.484 -16.746 1.00 97.94 119 ALA A C 1
ATOM 937 O O . ALA A 1 119 ? -7.130 -13.292 -16.840 1.00 97.94 119 ALA A O 1
ATOM 938 N N . ALA A 1 120 ? -6.026 -11.747 -15.644 1.00 97.44 120 ALA A N 1
ATOM 939 C CA . ALA A 1 120 ? -6.923 -11.823 -14.502 1.00 97.44 120 ALA A CA 1
ATOM 940 C C . ALA A 1 120 ? -8.338 -11.306 -14.859 1.00 97.44 120 ALA A C 1
ATOM 942 O O . ALA A 1 120 ? -8.478 -10.276 -15.529 1.00 97.44 120 ALA A O 1
ATOM 943 N N . PRO A 1 121 ? -9.411 -11.975 -14.388 1.00 96.31 121 PRO A N 1
ATOM 944 C CA . PRO A 1 121 ? -10.789 -11.658 -14.777 1.00 96.31 121 PRO A CA 1
ATOM 945 C C . PRO A 1 121 ? -11.343 -10.383 -14.119 1.00 96.31 121 PRO A C 1
ATOM 947 O O . PRO A 1 121 ? -12.499 -10.026 -14.345 1.00 96.31 121 PRO A O 1
ATOM 950 N N . HIS A 1 122 ? -10.558 -9.713 -13.274 1.00 98.25 122 HIS A N 1
ATOM 951 C CA . HIS A 1 122 ? -10.972 -8.528 -12.527 1.00 98.25 122 HIS A CA 1
ATOM 952 C C . HIS A 1 122 ? -11.287 -7.363 -13.478 1.00 98.25 122 HIS A C 1
ATOM 954 O O . HIS A 1 122 ? -10.477 -7.075 -14.368 1.00 98.25 122 HIS A O 1
ATOM 960 N N . PRO A 1 123 ? -12.425 -6.663 -13.295 1.00 97.50 123 PRO A N 1
ATOM 961 C CA . PRO A 1 123 ? -12.809 -5.538 -14.148 1.00 97.50 123 PRO A CA 1
ATOM 962 C C . PRO A 1 123 ? -11.775 -4.412 -14.169 1.00 97.50 123 PRO A C 1
ATOM 964 O O . PRO A 1 123 ? -11.475 -3.879 -15.232 1.00 97.50 123 PRO A O 1
ATOM 967 N N . HIS A 1 124 ? -11.202 -4.088 -13.007 1.00 98.62 124 HIS A N 1
ATOM 968 C CA . HIS A 1 124 ? -10.157 -3.076 -12.864 1.00 98.62 124 HIS A CA 1
ATOM 969 C C . HIS A 1 124 ? -8.869 -3.732 -12.376 1.00 98.62 124 HIS A C 1
ATOM 971 O O . HIS A 1 124 ? -8.880 -4.453 -11.377 1.00 98.62 124 HIS A O 1
ATOM 977 N N . LYS A 1 125 ? -7.757 -3.477 -13.066 1.00 98.75 125 LYS A N 1
ATOM 978 C CA . LYS A 1 125 ? -6.435 -4.033 -12.748 1.00 98.75 125 LYS A CA 1
ATOM 979 C C . LYS A 1 125 ? -5.444 -2.885 -12.642 1.00 98.75 125 LYS A C 1
ATOM 981 O O . LYS A 1 125 ? -5.155 -2.223 -13.636 1.00 98.75 125 LYS A O 1
ATOM 986 N N . VAL A 1 126 ? -4.966 -2.628 -11.433 1.00 98.88 126 VAL A N 1
ATOM 987 C CA . VAL A 1 126 ? -4.106 -1.490 -11.108 1.00 98.88 126 VAL A CA 1
ATOM 988 C C . VAL A 1 126 ? -2.773 -2.012 -10.601 1.00 98.88 126 VAL A C 1
ATOM 990 O O . VAL A 1 126 ? -2.727 -2.951 -9.806 1.00 98.88 126 VAL A O 1
ATOM 993 N N . PHE A 1 127 ? -1.676 -1.407 -11.030 1.00 98.88 127 PHE A N 1
ATOM 994 C CA . PHE A 1 127 ? -0.365 -1.739 -10.498 1.00 98.88 127 PHE A CA 1
ATOM 995 C C . PHE A 1 127 ? 0.542 -0.520 -10.410 1.00 98.88 127 PHE A C 1
ATOM 997 O O . PHE A 1 127 ? 0.360 0.482 -11.101 1.00 98.88 127 PHE A O 1
ATOM 1004 N N . ILE A 1 128 ? 1.532 -0.638 -9.538 1.00 98.94 128 ILE A N 1
ATOM 1005 C CA . ILE A 1 128 ? 2.681 0.260 -9.453 1.00 98.94 128 ILE A CA 1
ATOM 1006 C C . ILE A 1 128 ? 3.954 -0.569 -9.635 1.00 98.94 128 ILE A C 1
ATOM 1008 O O . ILE A 1 128 ? 3.916 -1.795 -9.510 1.00 98.94 128 ILE A O 1
ATOM 1012 N N . ALA A 1 129 ? 5.072 0.093 -9.910 1.00 98.75 129 ALA A N 1
ATOM 1013 C CA . ALA A 1 129 ? 6.392 -0.528 -9.859 1.00 98.75 129 ALA A CA 1
ATOM 1014 C C . ALA A 1 129 ? 6.894 -0.648 -8.406 1.00 98.75 129 ALA A C 1
ATOM 1016 O O . ALA A 1 129 ? 6.370 0.001 -7.498 1.00 98.75 129 ALA A O 1
ATOM 1017 N N . GLY A 1 130 ? 7.914 -1.474 -8.189 1.00 98.19 130 GLY A N 1
ATOM 1018 C CA . GLY A 1 130 ? 8.730 -1.497 -6.975 1.00 98.19 130 GLY A CA 1
ATOM 1019 C C . GLY A 1 130 ? 10.214 -1.317 -7.283 1.00 98.19 130 GLY A C 1
ATOM 1020 O O . GLY A 1 130 ? 10.602 -1.023 -8.419 1.00 98.19 130 GLY A O 1
ATOM 1021 N N . ASN A 1 131 ? 11.071 -1.479 -6.277 1.00 97.56 131 ASN A N 1
ATOM 1022 C CA . ASN A 1 131 ? 12.505 -1.235 -6.434 1.00 97.56 131 ASN A CA 1
ATOM 1023 C C . ASN A 1 131 ? 13.230 -2.258 -7.323 1.00 97.56 131 ASN A C 1
ATOM 1025 O O . ASN A 1 131 ? 14.368 -1.997 -7.723 1.00 97.56 131 ASN A O 1
ATOM 1029 N N . HIS A 1 132 ? 12.599 -3.383 -7.661 1.00 97.69 132 HIS A N 1
ATOM 1030 C CA . HIS A 1 132 ? 13.138 -4.369 -8.597 1.00 97.69 132 HIS A CA 1
ATOM 1031 C C . HIS A 1 132 ? 12.745 -4.119 -10.060 1.00 97.69 132 HIS A C 1
ATOM 1033 O O . HIS A 1 132 ? 13.419 -4.623 -10.953 1.00 97.69 132 HIS A O 1
ATOM 1039 N N . ASP A 1 133 ? 11.733 -3.297 -10.345 1.00 98.31 133 ASP A N 1
ATOM 1040 C CA . ASP A 1 133 ? 11.116 -3.185 -11.676 1.00 98.31 133 ASP A CA 1
ATOM 1041 C C . ASP A 1 133 ? 11.812 -2.160 -12.594 1.00 98.31 133 ASP A C 1
ATOM 1043 O O . ASP A 1 133 ? 11.200 -1.260 -13.170 1.00 98.31 133 ASP A O 1
ATOM 1047 N N . SER A 1 134 ? 13.128 -2.302 -12.743 1.00 97.81 134 SER A N 1
ATOM 1048 C CA . SER A 1 134 ? 14.031 -1.360 -13.424 1.00 97.81 134 SER A CA 1
ATOM 1049 C C . SER A 1 134 ? 13.590 -0.904 -14.824 1.00 97.81 134 SER A C 1
ATOM 1051 O O . SER A 1 134 ? 13.792 0.259 -15.168 1.00 97.81 134 SER A O 1
ATOM 1053 N N . ALA A 1 135 ? 12.982 -1.761 -15.651 1.00 97.88 135 ALA A N 1
ATOM 1054 C CA . ALA A 1 135 ? 12.504 -1.358 -16.978 1.00 97.88 135 ALA A CA 1
ATOM 1055 C C . ALA A 1 135 ? 11.361 -0.332 -16.918 1.00 97.88 135 ALA A C 1
ATOM 1057 O O . ALA A 1 135 ? 11.279 0.509 -17.810 1.00 97.88 135 ALA A O 1
ATOM 1058 N N . LEU A 1 136 ? 10.532 -0.345 -15.867 1.00 98.19 136 LEU A N 1
ATOM 1059 C CA . LEU A 1 136 ? 9.480 0.658 -15.661 1.00 98.19 136 LEU A CA 1
ATOM 1060 C C . LEU A 1 136 ? 10.042 2.010 -15.189 1.00 98.19 136 LEU A C 1
ATOM 1062 O O . LEU A 1 136 ? 9.361 3.025 -15.306 1.00 98.19 136 LEU A O 1
ATOM 1066 N N . ALA A 1 137 ? 11.284 2.052 -14.694 1.00 97.44 137 ALA A N 1
ATOM 1067 C CA . ALA A 1 137 ? 11.951 3.294 -14.291 1.00 97.44 137 ALA A CA 1
ATOM 1068 C C . ALA A 1 137 ? 12.521 4.094 -15.474 1.00 97.44 137 ALA A C 1
ATOM 1070 O O . ALA A 1 137 ? 12.928 5.241 -15.298 1.00 97.44 137 ALA A O 1
ATOM 1071 N N . ILE A 1 138 ? 12.575 3.499 -16.671 1.00 97.69 138 ILE A N 1
ATOM 1072 C CA . ILE A 1 138 ? 13.057 4.150 -17.893 1.00 97.69 138 ILE A CA 1
ATOM 1073 C C . ILE A 1 138 ? 11.830 4.608 -18.694 1.00 97.69 138 ILE A C 1
ATOM 1075 O O . ILE A 1 138 ? 11.108 3.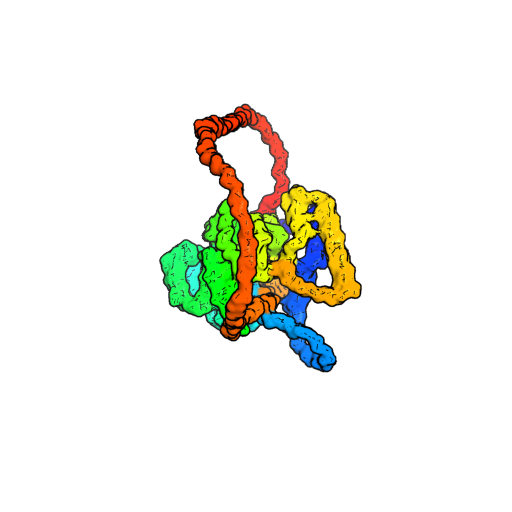737 -19.188 1.00 97.69 138 ILE A O 1
ATOM 1079 N N . PRO A 1 139 ? 11.579 5.924 -18.848 1.00 96.81 139 PRO A N 1
ATOM 1080 C CA . PRO A 1 139 ? 10.347 6.439 -19.448 1.00 96.81 139 PRO A CA 1
ATOM 1081 C C . PRO A 1 139 ? 10.012 5.836 -20.814 1.00 96.81 139 PRO A C 1
ATOM 1083 O O . PRO A 1 139 ? 8.901 5.351 -21.007 1.00 96.81 139 PRO A O 1
ATOM 1086 N N . GLU A 1 140 ? 10.980 5.761 -21.727 1.00 97.19 140 GLU A N 1
ATOM 1087 C CA . GLU A 1 140 ? 10.754 5.277 -23.093 1.00 97.19 140 GLU A CA 1
ATOM 1088 C C . GLU A 1 140 ? 10.387 3.785 -23.116 1.00 97.19 140 GLU A C 1
ATOM 1090 O O . GLU A 1 140 ? 9.527 3.350 -23.884 1.00 97.19 140 GLU A O 1
ATOM 1095 N N . ARG A 1 141 ? 11.014 2.982 -22.243 1.00 97.69 141 ARG A N 1
ATOM 1096 C CA . ARG A 1 141 ? 10.690 1.552 -22.110 1.00 97.69 141 ARG A CA 1
ATOM 1097 C C . ARG A 1 141 ? 9.334 1.363 -21.459 1.00 97.69 141 ARG A C 1
ATOM 1099 O O . ARG A 1 141 ? 8.537 0.563 -21.939 1.00 97.69 141 ARG A O 1
ATOM 1106 N N . ARG A 1 142 ? 9.064 2.112 -20.391 1.00 98.25 142 ARG A N 1
ATOM 1107 C CA . ARG A 1 142 ? 7.776 2.110 -19.703 1.00 98.25 142 ARG A CA 1
ATOM 1108 C C . ARG A 1 142 ? 6.644 2.420 -20.677 1.00 98.25 142 ARG A C 1
ATOM 1110 O O . ARG A 1 142 ? 5.695 1.652 -20.731 1.00 98.25 142 ARG A O 1
ATOM 1117 N N . GLU A 1 143 ? 6.750 3.479 -21.474 1.00 97.81 143 GLU A N 1
ATOM 1118 C CA . GLU A 1 143 ? 5.732 3.838 -22.471 1.00 97.81 143 GLU A CA 1
ATOM 1119 C C . GLU A 1 143 ? 5.468 2.699 -23.466 1.00 97.81 143 GLU A C 1
ATOM 1121 O O . GLU A 1 143 ? 4.315 2.318 -23.674 1.00 97.81 143 GLU A O 1
ATOM 1126 N N . SER A 1 144 ? 6.528 2.097 -24.015 1.00 98.19 144 SER A N 1
ATOM 1127 C CA . SER A 1 144 ? 6.423 0.952 -24.930 1.00 98.19 144 SER A CA 1
ATOM 1128 C C . SER A 1 144 ? 5.758 -0.267 -24.277 1.00 98.19 144 SER A C 1
ATOM 1130 O O . SER A 1 144 ? 4.876 -0.893 -24.866 1.00 98.19 144 SER A O 1
ATOM 1132 N N . ILE A 1 145 ? 6.143 -0.594 -23.040 1.00 98.50 145 ILE A N 1
ATOM 1133 C CA . ILE A 1 145 ? 5.569 -1.705 -22.272 1.00 98.50 145 ILE A CA 1
ATOM 1134 C C . ILE A 1 145 ? 4.081 -1.458 -22.006 1.00 98.50 145 ILE A C 1
ATOM 1136 O O . ILE A 1 145 ? 3.264 -2.343 -22.250 1.00 98.50 145 ILE A O 1
ATOM 1140 N N . LEU A 1 146 ? 3.713 -0.269 -21.521 1.00 98.25 146 LEU A N 1
ATOM 1141 C CA . LEU A 1 146 ? 2.328 0.066 -21.175 1.00 98.25 146 LEU A CA 1
ATOM 1142 C C . LEU A 1 146 ? 1.415 0.076 -22.406 1.00 98.25 146 LEU A C 1
ATOM 1144 O O . LEU A 1 146 ? 0.275 -0.376 -22.319 1.00 98.25 146 LEU A O 1
ATOM 1148 N N . ALA A 1 147 ? 1.922 0.494 -23.570 1.00 98.38 147 ALA A N 1
ATOM 1149 C CA . ALA A 1 147 ? 1.179 0.430 -24.828 1.00 98.38 147 ALA A CA 1
ATOM 1150 C C . ALA A 1 147 ? 0.774 -1.005 -25.223 1.00 98.38 147 ALA A C 1
ATOM 1152 O O . ALA A 1 147 ? -0.225 -1.189 -25.918 1.00 98.38 147 ALA A O 1
ATOM 1153 N N . ALA A 1 148 ? 1.505 -2.027 -24.761 1.00 98.50 148 ALA A N 1
ATOM 1154 C CA . ALA A 1 148 ? 1.169 -3.431 -24.997 1.00 98.50 148 ALA A CA 1
ATOM 1155 C C . ALA A 1 148 ? 0.056 -3.970 -24.074 1.00 98.50 148 ALA A C 1
ATOM 1157 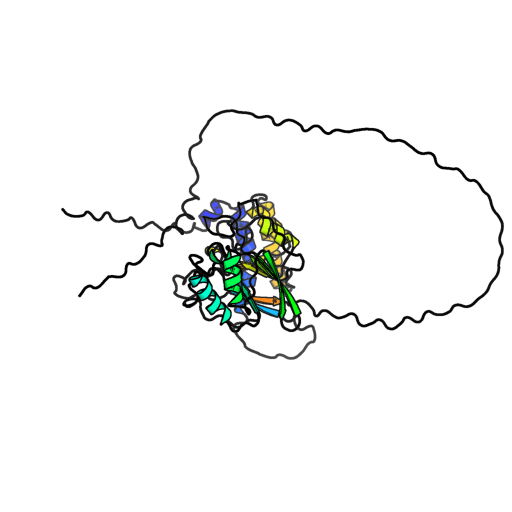O O . ALA A 1 148 ? -0.479 -5.046 -24.343 1.00 98.50 148 ALA A O 1
ATOM 1158 N N . TYR A 1 149 ? -0.305 -3.245 -23.007 1.00 98.44 149 TYR A N 1
ATOM 1159 C CA . TYR A 1 149 ? -1.295 -3.666 -22.006 1.00 98.44 149 TYR A CA 1
ATOM 1160 C C . TYR A 1 149 ? -2.298 -2.545 -21.680 1.00 98.44 149 TYR A C 1
ATOM 1162 O O . TYR A 1 149 ? -2.349 -2.080 -20.541 1.00 98.44 149 TYR A O 1
ATOM 1170 N N . PRO A 1 150 ? -3.125 -2.112 -22.650 1.00 97.50 150 PRO A N 1
ATOM 1171 C CA . PRO A 1 150 ? -4.024 -0.966 -22.480 1.00 97.50 150 PRO A CA 1
ATOM 1172 C C . PRO A 1 150 ? -5.115 -1.167 -21.412 1.00 97.50 150 PRO A C 1
ATOM 1174 O O . PRO A 1 150 ? -5.672 -0.188 -20.924 1.00 97.50 150 PRO A O 1
ATOM 1177 N N . ASP A 1 151 ? -5.412 -2.416 -21.037 1.00 97.44 151 ASP A N 1
ATOM 1178 C CA . ASP A 1 151 ? -6.402 -2.752 -20.003 1.00 97.44 151 ASP A CA 1
ATOM 1179 C C . ASP A 1 151 ? -5.826 -2.717 -18.572 1.00 97.44 151 ASP A C 1
ATOM 1181 O O . ASP A 1 151 ? -6.564 -2.891 -17.595 1.00 97.44 151 ASP A O 1
ATOM 1185 N N . LEU A 1 152 ? -4.509 -2.525 -18.428 1.00 98.69 152 LEU A N 1
ATOM 1186 C CA . LEU A 1 152 ? -3.844 -2.361 -17.139 1.00 98.69 152 LEU A CA 1
ATOM 1187 C C . LEU A 1 152 ? -3.652 -0.880 -16.819 1.00 98.69 152 LEU A C 1
ATOM 1189 O O . LEU A 1 152 ? -3.207 -0.092 -17.649 1.00 98.69 152 LEU A O 1
ATOM 1193 N N . ILE A 1 153 ? -3.919 -0.509 -15.570 1.00 98.81 153 ILE A N 1
ATOM 1194 C CA . ILE A 1 153 ? -3.742 0.857 -15.087 1.00 98.81 153 ILE A CA 1
ATOM 1195 C C . ILE A 1 153 ? -2.442 0.931 -14.286 1.00 98.81 153 ILE A C 1
ATOM 1197 O O . ILE A 1 153 ? -2.372 0.445 -13.156 1.00 98.81 153 ILE A O 1
ATOM 1201 N N . TYR A 1 154 ? -1.418 1.548 -14.869 1.00 98.88 154 TYR A N 1
ATOM 1202 C CA . TYR A 1 154 ? -0.169 1.851 -14.175 1.00 98.88 154 TYR A CA 1
ATOM 1203 C C . TYR A 1 154 ? -0.244 3.211 -13.481 1.00 98.88 154 TYR A C 1
ATOM 1205 O O . TYR A 1 154 ? -0.665 4.191 -14.098 1.00 98.88 154 TYR A O 1
ATOM 1213 N N . LEU A 1 155 ? 0.196 3.279 -12.224 1.00 98.81 155 LEU A N 1
ATOM 1214 C CA . LEU A 1 155 ? 0.289 4.526 -11.464 1.00 98.81 155 LEU A CA 1
ATOM 1215 C C . LEU A 1 155 ? 1.736 4.793 -11.024 1.00 98.81 155 LEU A C 1
ATOM 1217 O O . LEU A 1 155 ? 2.408 3.924 -10.469 1.00 98.81 155 LEU A O 1
ATOM 1221 N N . GLU A 1 156 ? 2.195 6.023 -11.236 1.00 98.06 156 GLU A N 1
ATOM 1222 C CA . GLU A 1 156 ? 3.504 6.515 -10.802 1.00 98.06 156 GLU A CA 1
ATOM 1223 C C . GLU A 1 156 ? 3.371 7.970 -10.377 1.00 98.06 156 GLU A C 1
ATOM 1225 O O . GLU A 1 156 ? 3.337 8.867 -11.216 1.00 98.06 156 GLU A O 1
ATOM 1230 N N . ASP A 1 157 ? 3.222 8.171 -9.066 1.00 97.94 157 ASP A N 1
ATOM 1231 C CA . ASP A 1 157 ? 2.908 9.468 -8.461 1.00 97.94 157 ASP A CA 1
ATOM 1232 C C . ASP A 1 157 ? 1.686 10.131 -9.127 1.00 97.94 157 ASP A C 1
ATOM 1234 O O . ASP A 1 157 ? 1.642 11.337 -9.365 1.00 97.94 157 ASP A O 1
ATOM 1238 N N . SER A 1 158 ? 0.679 9.314 -9.447 1.00 98.44 158 SER A N 1
ATOM 1239 C CA . SER A 1 158 ? -0.498 9.715 -10.214 1.00 98.44 158 SER A CA 1
ATOM 1240 C C . SER A 1 158 ? -1.783 9.073 -9.690 1.00 98.44 158 SER A C 1
ATOM 1242 O O . SER A 1 158 ? -1.759 8.076 -8.959 1.00 98.44 158 SER A O 1
ATOM 1244 N N . SER A 1 159 ? -2.918 9.665 -10.075 1.00 98.62 159 SER A N 1
ATOM 1245 C CA . SER A 1 159 ? -4.256 9.193 -9.713 1.00 98.62 159 SER A CA 1
ATOM 1246 C C . SER A 1 159 ? -5.027 8.638 -10.905 1.00 98.62 159 SER A C 1
ATOM 1248 O O . SER A 1 159 ? -4.869 9.084 -12.040 1.00 98.62 159 SER A O 1
ATOM 1250 N N . THR A 1 160 ? -5.954 7.731 -10.616 1.00 98.62 160 THR A N 1
ATOM 1251 C CA . THR A 1 160 ? -7.012 7.291 -11.529 1.00 98.62 160 THR A CA 1
ATOM 1252 C C . THR A 1 160 ? -8.342 7.196 -10.786 1.00 98.62 160 THR A C 1
ATOM 1254 O O . THR A 1 160 ? -8.377 7.056 -9.562 1.00 98.62 160 THR A O 1
ATOM 1257 N N . THR A 1 161 ? -9.451 7.224 -11.518 1.00 98.38 161 THR A N 1
ATOM 1258 C CA . THR A 1 161 ? -10.781 6.979 -10.958 1.00 98.38 161 THR A CA 1
ATOM 1259 C C . THR A 1 161 ? -11.410 5.785 -11.652 1.00 98.38 161 THR A C 1
ATOM 1261 O O . THR A 1 161 ? -11.573 5.776 -12.870 1.00 98.38 161 THR A O 1
ATOM 1264 N N . VAL A 1 162 ? -11.842 4.804 -10.865 1.00 97.44 162 VAL A N 1
ATOM 1265 C CA . VAL A 1 162 ? -12.579 3.636 -11.361 1.00 97.44 162 VAL A CA 1
ATOM 1266 C C . VAL A 1 162 ? -14.024 3.684 -10.892 1.00 97.44 162 VAL A C 1
ATOM 1268 O O . VAL A 1 162 ? -14.335 4.255 -9.846 1.00 97.44 162 VAL A O 1
ATOM 1271 N N . THR A 1 163 ? -14.924 3.081 -11.667 1.00 96.69 163 THR A N 1
ATOM 1272 C CA . THR A 1 163 ? -16.339 2.971 -11.295 1.00 96.69 163 THR A CA 1
ATOM 1273 C C . THR A 1 163 ? -16.679 1.533 -10.923 1.00 96.69 163 THR A C 1
ATOM 1275 O O . THR A 1 163 ? -16.540 0.626 -11.742 1.00 96.69 163 THR A O 1
ATOM 1278 N N . VAL A 1 164 ? -17.175 1.333 -9.703 1.00 95.19 164 VAL A N 1
ATOM 1279 C CA . VAL A 1 164 ? -17.637 0.044 -9.169 1.00 95.19 164 VAL A CA 1
ATOM 1280 C C . VAL A 1 164 ? -19.086 0.208 -8.712 1.00 95.19 164 VAL A C 1
ATOM 1282 O O . VAL A 1 164 ? -19.399 1.113 -7.942 1.00 95.19 164 VAL A O 1
ATOM 1285 N N . TYR A 1 165 ? -20.007 -0.600 -9.247 1.00 93.69 165 TYR A N 1
ATOM 1286 C CA . TYR A 1 165 ? -21.455 -0.514 -8.967 1.00 93.69 165 TYR A CA 1
ATOM 1287 C C . TYR A 1 165 ? -22.046 0.916 -9.079 1.00 93.69 165 TYR A C 1
ATOM 1289 O O . TYR A 1 165 ? -22.906 1.344 -8.296 1.00 93.69 165 TYR A O 1
ATOM 1297 N N . GLY A 1 166 ? -21.559 1.692 -10.056 1.00 91.75 166 GLY A N 1
ATOM 1298 C CA . GLY A 1 166 ? -21.965 3.086 -10.271 1.00 91.75 166 GLY A CA 1
ATOM 1299 C C . GLY A 1 166 ? -21.489 4.052 -9.178 1.00 91.75 166 GLY A C 1
ATOM 1300 O O . GLY A 1 166 ? -22.160 5.050 -8.912 1.00 91.75 166 GLY A O 1
ATOM 1301 N N . ARG A 1 167 ? -20.393 3.736 -8.481 1.00 93.00 167 ARG A N 1
ATOM 1302 C CA . ARG A 1 167 ? -19.684 4.611 -7.536 1.00 93.00 167 ARG A CA 1
ATOM 1303 C C . ARG A 1 167 ? -18.254 4.800 -7.994 1.00 93.00 167 ARG A C 1
ATOM 1305 O O . ARG A 1 167 ? -17.616 3.832 -8.393 1.00 93.00 167 ARG A O 1
ATOM 1312 N N . LYS A 1 168 ? -17.772 6.033 -7.914 1.00 95.50 168 LYS A N 1
ATOM 1313 C CA . LYS A 1 168 ? -16.387 6.372 -8.224 1.00 95.50 168 LYS A CA 1
ATOM 1314 C C . LYS A 1 168 ? -15.512 6.099 -7.006 1.00 95.50 168 LYS A C 1
ATOM 1316 O O . LYS A 1 168 ? -15.919 6.424 -5.895 1.00 95.50 168 LYS A O 1
ATOM 1321 N N . LEU A 1 169 ? -14.346 5.511 -7.233 1.00 97.00 169 LEU A N 1
ATOM 1322 C CA . LEU A 1 169 ? -13.258 5.405 -6.267 1.00 97.00 169 LEU A CA 1
ATOM 1323 C C . LEU A 1 169 ? -12.020 6.042 -6.883 1.00 97.00 169 LEU A C 1
ATOM 1325 O O . LEU A 1 169 ? -11.665 5.694 -8.013 1.00 97.00 169 LEU A O 1
ATOM 1329 N N . THR A 1 170 ? -11.368 6.939 -6.151 1.00 98.44 170 THR A N 1
ATOM 1330 C CA . THR A 1 170 ? -10.095 7.529 -6.581 1.00 98.44 170 THR A CA 1
ATOM 1331 C C . THR A 1 170 ? -8.934 6.740 -5.994 1.00 98.44 170 THR A C 1
ATOM 1333 O O . THR A 1 170 ? -8.836 6.570 -4.777 1.00 98.44 170 THR A O 1
ATOM 1336 N N . LEU A 1 171 ? -8.050 6.256 -6.860 1.00 98.75 171 LEU A N 1
ATOM 1337 C CA . LEU A 1 171 ? -6.830 5.557 -6.482 1.00 98.75 171 LEU A CA 1
ATOM 1338 C C . LEU A 1 171 ? -5.632 6.448 -6.781 1.00 98.75 171 LEU A C 1
ATOM 1340 O O . LEU A 1 171 ? -5.542 6.964 -7.890 1.00 98.75 171 LEU A O 1
ATOM 1344 N N . PHE A 1 172 ? -4.710 6.576 -5.832 1.00 98.88 172 PHE A N 1
ATOM 1345 C CA . PHE A 1 172 ? -3.400 7.196 -6.042 1.00 98.88 172 PHE A CA 1
ATOM 1346 C C . PHE A 1 172 ? -2.313 6.144 -5.845 1.00 98.88 172 PHE A C 1
ATOM 1348 O O . PHE A 1 172 ? -2.356 5.391 -4.867 1.00 98.88 172 PHE A O 1
ATOM 1355 N N . GLY A 1 173 ? -1.339 6.095 -6.751 1.00 98.81 173 GLY A N 1
ATOM 1356 C CA . GLY A 1 173 ? -0.268 5.106 -6.725 1.00 98.81 173 GLY A CA 1
ATOM 1357 C C . GLY A 1 173 ? 1.117 5.726 -6.843 1.00 98.81 173 GLY A C 1
ATOM 1358 O O . GLY A 1 173 ? 1.326 6.639 -7.636 1.00 98.81 173 GLY A O 1
ATOM 1359 N N . SER A 1 174 ? 2.079 5.214 -6.076 1.00 98.62 174 SER A N 1
ATOM 1360 C CA . SER A 1 174 ? 3.480 5.630 -6.149 1.00 98.62 174 SER A CA 1
ATOM 1361 C C . SER A 1 174 ? 4.436 4.454 -5.919 1.00 98.62 174 SER A C 1
ATOM 1363 O O . SER A 1 174 ? 4.323 3.777 -4.894 1.00 98.62 174 SER A O 1
ATOM 1365 N N . PRO A 1 175 ? 5.425 4.226 -6.803 1.00 98.12 175 PRO A N 1
ATOM 1366 C CA . PRO A 1 175 ? 6.421 3.167 -6.629 1.00 98.12 175 PRO A CA 1
ATOM 1367 C C . PRO A 1 175 ? 7.476 3.512 -5.570 1.00 98.12 175 PRO A C 1
ATOM 1369 O O . PRO A 1 175 ? 8.342 2.698 -5.251 1.00 98.12 175 PRO A O 1
ATOM 1372 N N . ARG A 1 176 ? 7.447 4.741 -5.040 1.00 95.31 176 ARG A N 1
ATOM 1373 C CA . ARG A 1 176 ? 8.524 5.276 -4.216 1.00 95.31 176 ARG A CA 1
ATOM 1374 C C . ARG A 1 176 ? 8.615 4.573 -2.859 1.00 95.31 176 ARG A C 1
ATOM 1376 O O . ARG A 1 176 ? 7.610 4.377 -2.175 1.00 95.31 176 ARG A O 1
ATOM 1383 N N . THR A 1 177 ? 9.836 4.248 -2.433 1.00 94.38 177 THR A N 1
ATOM 1384 C CA . THR A 1 177 ? 10.116 3.633 -1.121 1.00 94.38 177 THR A CA 1
ATOM 1385 C C . THR A 1 177 ? 11.408 4.188 -0.494 1.00 94.38 177 THR A C 1
ATOM 1387 O O . THR A 1 177 ? 12.313 4.603 -1.226 1.00 94.38 177 THR A O 1
ATOM 1390 N N . PRO A 1 178 ? 11.546 4.240 0.848 1.00 94.12 178 PRO A N 1
ATOM 1391 C CA . PRO A 1 178 ? 12.804 4.632 1.474 1.00 94.12 178 PRO A CA 1
ATOM 1392 C C . PRO A 1 178 ? 13.955 3.715 1.055 1.00 94.12 178 PRO A C 1
ATOM 1394 O O . PRO A 1 178 ? 13.802 2.497 0.991 1.00 94.12 178 PRO A O 1
ATOM 1397 N N . ARG A 1 179 ? 15.130 4.297 0.810 1.00 91.44 179 ARG A N 1
ATOM 1398 C CA . ARG A 1 179 ? 16.271 3.577 0.248 1.00 91.44 179 ARG A CA 1
ATOM 1399 C C . ARG A 1 179 ? 16.735 2.419 1.128 1.00 91.44 179 ARG A C 1
ATOM 1401 O O . ARG A 1 179 ? 17.258 2.624 2.221 1.00 91.44 179 ARG A O 1
ATOM 1408 N N . ARG A 1 180 ? 16.657 1.209 0.577 1.00 82.06 180 ARG A N 1
ATOM 1409 C CA . ARG A 1 180 ? 17.290 -0.012 1.079 1.00 82.06 180 ARG A CA 1
ATOM 1410 C C . ARG A 1 180 ? 17.987 -0.714 -0.086 1.00 82.06 180 ARG A C 1
ATOM 1412 O O . ARG A 1 180 ? 17.338 -1.213 -0.992 1.00 82.06 180 ARG A O 1
ATOM 1419 N N . GLY A 1 181 ? 19.318 -0.681 -0.099 1.00 84.69 181 GLY A N 1
ATOM 1420 C CA . GLY A 1 181 ? 20.105 -1.230 -1.206 1.00 84.69 181 GLY A CA 1
ATOM 1421 C C . GLY A 1 181 ? 20.195 -0.294 -2.420 1.00 84.69 181 GLY A C 1
ATOM 1422 O O . GLY A 1 181 ? 20.325 0.932 -2.276 1.00 84.69 181 GLY A O 1
ATOM 1423 N N . SER A 1 182 ? 20.189 -0.882 -3.620 1.00 83.88 182 SER A N 1
ATOM 1424 C CA . SER A 1 182 ? 20.529 -0.208 -4.887 1.00 83.88 182 SER A CA 1
ATOM 1425 C C . SER A 1 182 ? 19.486 -0.325 -6.010 1.00 83.88 182 SER A C 1
ATOM 1427 O O . SER A 1 182 ? 19.826 -0.067 -7.161 1.00 83.88 182 SER A O 1
ATOM 1429 N N . GLY A 1 183 ? 18.250 -0.726 -5.709 1.00 90.81 183 GLY A N 1
ATOM 1430 C CA . GLY A 1 183 ? 17.134 -0.727 -6.665 1.00 90.81 183 GLY A CA 1
ATOM 1431 C C . GLY A 1 183 ? 16.668 0.665 -7.136 1.00 90.81 183 GLY A C 1
ATOM 1432 O O . GLY A 1 183 ? 17.195 1.705 -6.729 1.00 90.81 183 GLY A O 1
ATOM 1433 N N . VAL A 1 184 ? 15.651 0.672 -7.997 1.00 96.12 184 VAL A N 1
ATOM 1434 C CA . VAL A 1 184 ? 15.022 1.882 -8.559 1.00 96.12 184 VAL A CA 1
ATOM 1435 C C . VAL A 1 184 ? 13.924 2.446 -7.644 1.00 96.12 184 VAL A C 1
ATOM 1437 O O . VAL A 1 184 ? 13.586 1.844 -6.632 1.00 96.12 184 VAL A O 1
ATOM 1440 N N . PHE A 1 185 ? 13.396 3.636 -7.963 1.00 95.94 185 PHE A N 1
ATOM 1441 C CA . PHE A 1 185 ? 12.313 4.315 -7.220 1.00 95.94 185 PHE A CA 1
ATOM 1442 C C . PHE A 1 185 ? 12.578 4.560 -5.723 1.00 95.94 185 PHE A C 1
ATOM 1444 O O . PHE A 1 185 ? 11.666 4.833 -4.944 1.00 95.94 185 PHE A O 1
ATOM 1451 N N . MET A 1 186 ? 13.836 4.505 -5.298 1.00 94.81 186 MET A N 1
ATOM 1452 C CA . MET A 1 186 ? 14.206 4.711 -3.905 1.00 94.81 186 MET A CA 1
ATOM 1453 C C . MET A 1 186 ? 14.652 6.139 -3.623 1.00 94.81 186 MET A C 1
ATOM 1455 O O . MET A 1 186 ? 15.411 6.726 -4.392 1.00 94.81 186 MET A O 1
ATOM 1459 N N . TYR A 1 187 ? 14.248 6.668 -2.470 1.00 93.81 187 TYR A N 1
ATOM 1460 C CA . TYR A 1 187 ? 14.641 7.998 -2.000 1.00 93.81 187 TYR A CA 1
ATOM 1461 C C . TYR A 1 187 ? 15.388 7.930 -0.657 1.00 93.81 187 TYR A C 1
ATOM 1463 O O . TYR A 1 187 ? 15.161 7.003 0.128 1.00 93.81 187 TYR A O 1
ATOM 1471 N N . PRO A 1 188 ? 16.288 8.882 -0.349 1.00 92.19 188 PRO A N 1
ATOM 1472 C CA . PRO A 1 188 ? 16.971 8.916 0.943 1.00 92.19 188 PRO A CA 1
ATOM 1473 C C . PRO A 1 188 ? 15.999 9.040 2.125 1.00 92.19 188 PRO A C 1
ATOM 1475 O O . PRO A 1 188 ? 14.967 9.707 2.046 1.00 92.19 188 PRO A O 1
ATOM 1478 N N . HIS A 1 189 ? 16.328 8.408 3.253 1.00 87.44 189 HIS A N 1
ATOM 1479 C CA . HIS A 1 189 ? 15.526 8.543 4.471 1.00 87.44 189 HIS A CA 1
ATOM 1480 C C . HIS A 1 189 ? 15.411 10.013 4.896 1.00 87.44 189 HIS A C 1
ATOM 1482 O O . HIS A 1 189 ? 16.408 10.728 4.903 1.00 87.44 189 HIS A O 1
ATOM 1488 N N . GLY A 1 190 ? 14.215 10.448 5.297 1.00 82.88 190 GLY A N 1
ATOM 1489 C CA . GLY A 1 190 ? 13.984 11.838 5.699 1.00 82.88 190 GLY A CA 1
ATOM 1490 C C . GLY A 1 190 ? 13.589 12.779 4.556 1.00 82.88 190 GLY A C 1
ATOM 1491 O O . GLY A 1 190 ? 13.097 13.869 4.825 1.00 82.88 190 GLY A O 1
ATOM 1492 N N . GLU A 1 191 ? 13.765 12.368 3.297 1.00 86.94 191 GLU A N 1
ATOM 1493 C CA . GLU A 1 191 ? 13.596 13.240 2.121 1.00 86.94 191 GLU A CA 1
ATOM 1494 C C . GLU A 1 191 ? 12.305 12.968 1.333 1.00 86.94 191 GLU A C 1
ATOM 1496 O O . GLU A 1 191 ? 12.101 13.502 0.243 1.00 86.94 191 GLU A O 1
ATOM 1501 N N . ALA A 1 192 ? 11.409 12.132 1.863 1.00 86.94 192 ALA A N 1
ATOM 1502 C CA . ALA A 1 192 ? 10.164 11.815 1.179 1.00 86.94 192 ALA A CA 1
ATOM 1503 C C . ALA A 1 192 ? 9.247 13.047 1.106 1.00 86.94 192 ALA A C 1
ATOM 1505 O O . ALA A 1 192 ? 8.851 13.602 2.133 1.00 86.94 192 ALA A O 1
ATOM 1506 N N . MET A 1 193 ? 8.843 13.418 -0.107 1.00 86.75 193 MET A N 1
ATOM 1507 C CA . MET A 1 193 ? 7.799 14.414 -0.351 1.00 86.75 193 MET A CA 1
ATOM 1508 C C . MET A 1 193 ? 6.578 13.722 -0.956 1.00 86.75 193 MET A C 1
ATOM 1510 O O . MET A 1 193 ? 6.633 13.195 -2.071 1.00 86.75 193 MET A O 1
ATOM 1514 N N . TRP A 1 194 ? 5.494 13.669 -0.185 1.00 93.56 194 TRP A N 1
ATOM 1515 C CA . TRP A 1 194 ? 4.243 13.020 -0.567 1.00 93.56 194 TRP A CA 1
ATOM 1516 C C . TRP A 1 194 ? 3.205 14.070 -0.953 1.00 93.56 194 TRP A C 1
ATOM 1518 O O . TRP A 1 194 ? 2.712 14.798 -0.095 1.00 93.56 194 TRP A O 1
ATOM 1528 N N . GLU A 1 195 ? 2.846 14.100 -2.232 1.00 94.38 195 GLU A N 1
ATOM 1529 C CA . GLU A 1 195 ? 1.797 14.961 -2.788 1.00 94.38 195 GLU A CA 1
ATOM 1530 C C . GLU A 1 195 ? 0.560 14.118 -3.115 1.00 94.38 195 GLU A C 1
ATOM 1532 O O . GLU A 1 195 ? 0.120 14.016 -4.254 1.00 94.38 195 GLU A O 1
ATOM 1537 N N . ILE A 1 196 ? 0.034 13.436 -2.097 1.00 97.56 196 ILE A N 1
ATOM 1538 C CA . ILE A 1 196 ? -1.133 12.563 -2.249 1.00 97.56 196 ILE A CA 1
ATOM 1539 C C . ILE A 1 196 ? -2.397 13.442 -2.262 1.00 97.56 196 ILE A C 1
ATOM 1541 O O . ILE A 1 196 ? -2.592 14.204 -1.308 1.00 97.56 196 ILE A O 1
ATOM 1545 N N . PRO A 1 197 ? -3.275 13.338 -3.276 1.00 97.56 197 PRO A N 1
ATOM 1546 C CA . PRO A 1 197 ? -4.504 14.125 -3.324 1.00 97.56 197 PRO A CA 1
ATOM 1547 C C . PRO A 1 197 ? -5.467 13.796 -2.163 1.00 97.56 197 PRO A C 1
ATOM 1549 O O . PRO A 1 197 ? -5.662 12.612 -1.858 1.00 97.56 197 PRO A O 1
ATOM 1552 N N . PRO A 1 198 ? -6.092 14.795 -1.505 1.00 95.94 198 PRO A N 1
ATOM 1553 C CA . PRO A 1 198 ? -7.014 14.586 -0.378 1.00 95.94 198 PRO A CA 1
ATOM 1554 C C . PRO A 1 198 ? -8.223 13.690 -0.672 1.00 95.94 198 PRO A C 1
ATOM 1556 O O . PRO A 1 198 ? -8.766 13.076 0.240 1.00 95.94 198 PRO A O 1
ATOM 1559 N N . GLU A 1 199 ? -8.651 13.609 -1.927 1.00 95.00 199 GLU A N 1
ATOM 1560 C CA . GLU A 1 199 ? -9.774 12.798 -2.400 1.00 95.00 199 GLU A CA 1
ATOM 1561 C C . GLU A 1 199 ? -9.434 11.312 -2.606 1.00 95.00 199 GLU A C 1
ATOM 1563 O O . GLU A 1 199 ? -10.280 10.548 -3.065 1.00 95.00 199 GLU A O 1
ATOM 1568 N N . THR A 1 200 ? -8.204 10.893 -2.299 1.00 98.00 200 THR A N 1
ATOM 1569 C CA . THR A 1 200 ? -7.749 9.507 -2.467 1.00 98.00 200 THR A CA 1
ATOM 1570 C C . THR A 1 200 ? -8.544 8.547 -1.574 1.00 98.00 200 THR A C 1
ATOM 1572 O O . THR A 1 200 ? -8.405 8.555 -0.351 1.00 98.00 200 THR A O 1
ATOM 1575 N N . ASP A 1 201 ? -9.324 7.646 -2.180 1.00 97.62 201 ASP A N 1
ATOM 1576 C CA . ASP A 1 201 ? -10.016 6.561 -1.476 1.00 97.62 201 ASP A CA 1
ATOM 1577 C C . ASP A 1 201 ? -9.089 5.364 -1.225 1.00 97.62 201 ASP A C 1
ATOM 1579 O O . ASP A 1 201 ? -9.149 4.749 -0.155 1.00 97.62 201 ASP A O 1
ATOM 1583 N N . ILE A 1 202 ? -8.248 5.017 -2.206 1.00 98.69 202 ILE A N 1
ATOM 1584 C CA . ILE A 1 202 ? -7.295 3.904 -2.131 1.00 98.69 202 ILE A CA 1
ATOM 1585 C C . ILE A 1 202 ? -5.892 4.424 -2.433 1.00 98.69 202 ILE A C 1
ATOM 1587 O O . ILE A 1 202 ? -5.608 4.882 -3.537 1.00 98.69 202 ILE A O 1
ATOM 1591 N N . LEU A 1 203 ? -5.001 4.314 -1.457 1.00 98.88 203 LEU A N 1
ATOM 1592 C CA . LEU A 1 203 ? -3.586 4.616 -1.619 1.00 98.88 203 LEU A CA 1
ATOM 1593 C C . LEU A 1 203 ? -2.815 3.334 -1.948 1.00 98.88 203 LEU A C 1
ATOM 1595 O O . LEU A 1 203 ? -3.021 2.305 -1.304 1.00 98.88 203 LEU A O 1
ATOM 1599 N N . ILE A 1 204 ? -1.906 3.397 -2.914 1.00 98.88 204 ILE A N 1
ATOM 1600 C CA . ILE A 1 204 ? -1.014 2.296 -3.278 1.00 98.88 204 ILE A CA 1
ATOM 1601 C C . ILE A 1 204 ? 0.421 2.822 -3.216 1.00 98.88 204 ILE A C 1
ATOM 1603 O O . ILE A 1 204 ? 0.790 3.725 -3.962 1.00 98.88 204 ILE A O 1
ATOM 1607 N N . THR A 1 205 ? 1.240 2.286 -2.317 1.00 98.75 205 THR A N 1
ATOM 1608 C CA . THR A 1 205 ? 2.677 2.602 -2.262 1.00 98.75 205 THR A CA 1
ATOM 1609 C C . THR A 1 205 ? 3.478 1.323 -2.263 1.00 98.75 205 THR A C 1
ATOM 1611 O O . THR A 1 205 ? 2.976 0.301 -1.817 1.00 98.75 205 THR A O 1
ATOM 1614 N N . HIS A 1 206 ? 4.727 1.352 -2.717 1.00 98.38 206 HIS A N 1
ATOM 1615 C CA . HIS A 1 206 ? 5.521 0.129 -2.665 1.00 98.38 206 HIS A CA 1
ATOM 1616 C C . HIS A 1 206 ? 5.913 -0.231 -1.218 1.00 98.38 206 HIS A C 1
ATOM 1618 O O . HIS A 1 206 ? 5.713 -1.359 -0.775 1.00 98.38 206 HIS A O 1
ATOM 1624 N N . GLY A 1 207 ? 6.384 0.748 -0.435 1.00 96.94 207 GLY A N 1
ATOM 1625 C CA . GLY A 1 207 ? 6.756 0.558 0.974 1.00 96.94 207 GLY A CA 1
ATOM 1626 C C . GLY A 1 207 ? 5.637 0.860 1.989 1.00 96.94 207 GLY A C 1
ATOM 1627 O O . GLY A 1 207 ? 4.721 1.631 1.685 1.00 96.94 207 GLY A O 1
ATOM 1628 N N . PRO A 1 208 ? 5.718 0.309 3.219 1.00 97.50 208 PRO A N 1
ATOM 1629 C CA . PRO A 1 208 ? 4.755 0.564 4.291 1.00 97.50 208 PRO A CA 1
ATOM 1630 C C . PRO A 1 208 ? 4.940 1.942 4.958 1.00 97.50 208 PRO A C 1
ATOM 1632 O O . PRO A 1 208 ? 6.047 2.499 4.968 1.00 97.50 208 PRO A O 1
ATOM 1635 N N . PRO A 1 209 ? 3.895 2.484 5.614 1.00 97.38 209 PRO A N 1
ATOM 1636 C CA . PRO A 1 209 ? 4.056 3.583 6.561 1.00 97.38 209 PRO A CA 1
ATOM 1637 C C . PRO A 1 209 ? 4.778 3.104 7.834 1.00 97.38 209 PRO A C 1
ATOM 1639 O O . PRO A 1 209 ? 4.760 1.923 8.182 1.00 97.38 209 PRO A O 1
ATOM 1642 N N . LYS A 1 210 ? 5.424 4.023 8.557 1.00 95.88 210 LYS A N 1
ATOM 1643 C CA . LYS A 1 210 ? 6.133 3.705 9.808 1.00 95.88 210 LYS A CA 1
ATOM 1644 C C . LYS A 1 210 ? 5.205 3.057 10.847 1.00 95.88 210 LYS A C 1
ATOM 1646 O O . LYS A 1 210 ? 4.058 3.462 10.997 1.00 95.88 210 LYS A O 1
ATOM 1651 N N . PHE A 1 211 ? 5.739 2.101 11.606 1.00 94.94 211 PHE A N 1
ATOM 1652 C CA . PHE A 1 211 ? 5.121 1.394 12.741 1.00 94.94 211 PHE A CA 1
ATOM 1653 C C . PHE A 1 211 ? 3.978 0.423 12.422 1.00 94.94 211 PHE A C 1
ATOM 1655 O O . PHE A 1 211 ? 3.506 -0.266 13.339 1.00 94.94 211 PHE A O 1
ATOM 1662 N N . HIS A 1 212 ? 3.555 0.331 11.160 1.00 94.81 212 HIS A N 1
ATOM 1663 C CA . HIS A 1 212 ? 2.435 -0.505 10.743 1.00 94.81 212 HIS A CA 1
ATOM 1664 C C . HIS A 1 212 ? 2.857 -1.472 9.652 1.00 94.81 212 HIS A C 1
ATOM 1666 O O . HIS A 1 212 ? 3.179 -1.059 8.544 1.00 94.81 212 HIS A O 1
ATOM 1672 N N . LEU A 1 213 ? 2.818 -2.773 9.968 1.00 93.31 213 LEU A N 1
ATOM 1673 C CA . LEU A 1 213 ? 3.206 -3.842 9.038 1.00 93.31 213 LEU A CA 1
ATOM 1674 C C . LEU A 1 213 ? 4.619 -3.641 8.440 1.00 93.31 213 LEU A C 1
ATOM 1676 O O . LEU A 1 213 ? 4.902 -4.078 7.328 1.00 93.31 213 LEU A O 1
ATOM 1680 N N . ASP A 1 214 ? 5.512 -2.995 9.198 1.00 94.31 214 ASP A N 1
ATOM 1681 C CA . ASP A 1 214 ? 6.827 -2.522 8.761 1.00 94.31 214 ASP A CA 1
ATOM 1682 C C . ASP A 1 214 ? 7.972 -3.191 9.537 1.00 94.31 214 ASP A C 1
ATOM 1684 O O . ASP A 1 214 ? 8.893 -2.527 10.016 1.00 94.31 214 ASP A O 1
ATOM 1688 N N . VAL A 1 215 ? 7.894 -4.516 9.717 1.00 89.19 215 VAL A N 1
ATOM 1689 C CA . VAL A 1 215 ? 8.820 -5.315 10.547 1.00 89.19 215 VAL A CA 1
ATOM 1690 C C . VAL A 1 215 ? 10.263 -4.816 10.460 1.00 89.19 215 VAL A C 1
ATOM 1692 O O . VAL A 1 215 ? 10.822 -4.695 9.381 1.00 89.19 215 VAL A O 1
ATOM 1695 N N . GLY A 1 216 ? 10.863 -4.534 11.620 1.00 85.19 216 GLY A N 1
ATOM 1696 C CA . GLY A 1 216 ? 12.176 -3.882 11.715 1.00 85.19 216 GLY A CA 1
ATOM 1697 C C . GLY A 1 216 ? 12.112 -2.355 11.834 1.00 85.19 216 GLY A C 1
ATOM 1698 O O . GLY A 1 216 ? 13.130 -1.728 12.110 1.00 85.19 216 GLY A O 1
ATOM 1699 N N . GLY A 1 217 ? 10.921 -1.760 11.731 1.00 89.06 217 GLY A N 1
ATOM 1700 C CA . GLY A 1 21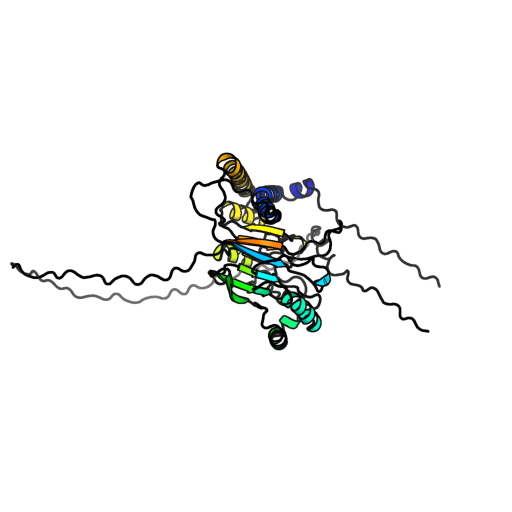7 ? 10.732 -0.312 11.727 1.00 89.06 217 GLY A CA 1
ATOM 1701 C C . GLY A 1 217 ? 11.158 0.313 10.400 1.00 89.06 217 GLY A C 1
ATOM 1702 O O . GLY A 1 217 ? 11.708 1.413 10.406 1.00 89.06 217 GLY A O 1
ATOM 1703 N N . TYR A 1 218 ? 10.982 -0.398 9.286 1.00 91.50 218 TYR A N 1
ATOM 1704 C CA . TYR A 1 218 ? 11.469 0.023 7.967 1.00 91.50 218 TYR A CA 1
ATOM 1705 C C . TYR A 1 218 ? 10.472 0.873 7.173 1.00 91.50 218 TYR A C 1
ATOM 1707 O O . TYR A 1 218 ? 10.772 1.254 6.047 1.00 91.50 218 TYR A O 1
ATOM 1715 N N . GLY A 1 219 ? 9.315 1.204 7.748 1.00 94.81 219 GLY A N 1
ATOM 1716 C CA . GLY A 1 219 ? 8.334 2.054 7.084 1.00 94.81 219 GLY A CA 1
ATOM 1717 C C . GLY A 1 219 ? 8.765 3.519 7.001 1.00 94.81 219 GLY A C 1
ATOM 1718 O O . GLY A 1 219 ? 9.706 3.957 7.672 1.00 94.81 219 GLY A O 1
ATOM 1719 N N . CYS A 1 220 ? 8.049 4.285 6.180 1.00 96.50 220 CYS A N 1
ATOM 1720 C CA . CYS A 1 220 ? 8.278 5.714 5.975 1.00 96.50 220 CYS A CA 1
ATOM 1721 C C . CYS A 1 220 ? 7.501 6.562 6.996 1.00 96.50 220 CYS A C 1
ATOM 1723 O O . CYS A 1 220 ? 6.282 6.441 7.139 1.00 96.50 220 CYS A O 1
ATOM 1725 N N . ASP A 1 221 ? 8.208 7.437 7.707 1.00 95.44 221 ASP A N 1
ATOM 1726 C CA . ASP A 1 221 ? 7.661 8.371 8.692 1.00 95.44 221 ASP A CA 1
ATOM 1727 C C . ASP A 1 221 ? 6.859 9.502 8.039 1.00 95.44 221 ASP A C 1
ATOM 1729 O O . ASP A 1 221 ? 5.747 9.781 8.485 1.00 95.44 221 ASP A O 1
ATOM 1733 N N . GLN A 1 222 ? 7.338 10.095 6.940 1.00 96.44 222 GLN A N 1
ATOM 1734 C CA . GLN A 1 222 ? 6.565 11.115 6.216 1.00 96.44 222 GLN A CA 1
ATOM 1735 C C . GLN A 1 222 ? 5.291 10.524 5.600 1.00 96.44 222 GLN A C 1
ATOM 1737 O O . GLN A 1 222 ? 4.275 11.206 5.534 1.00 96.44 222 GLN A O 1
ATOM 1742 N N . LEU A 1 223 ? 5.313 9.252 5.182 1.00 97.62 223 LEU A N 1
ATOM 1743 C CA . LEU A 1 223 ? 4.119 8.571 4.674 1.00 97.62 223 LEU A CA 1
ATOM 1744 C C . LEU A 1 223 ? 3.070 8.411 5.779 1.00 97.62 223 LEU A C 1
ATOM 1746 O O . LEU A 1 223 ? 1.896 8.691 5.552 1.00 97.62 223 LEU A O 1
ATOM 1750 N N . LEU A 1 224 ? 3.492 8.037 6.993 1.00 97.00 224 LEU A N 1
ATOM 1751 C CA . LEU A 1 224 ? 2.601 8.001 8.155 1.00 97.00 224 LEU A CA 1
ATOM 1752 C C . LEU A 1 224 ? 2.002 9.389 8.446 1.00 97.00 224 LEU A C 1
ATOM 1754 O O . LEU A 1 224 ? 0.798 9.505 8.670 1.00 97.00 224 LEU A O 1
ATOM 1758 N N . GLN A 1 225 ? 2.807 10.453 8.383 1.00 95.75 225 GLN A N 1
ATOM 1759 C CA . GLN A 1 225 ? 2.314 11.827 8.552 1.00 95.75 225 GLN A CA 1
ATOM 1760 C C . GLN A 1 225 ? 1.289 12.215 7.475 1.00 95.75 225 GLN A C 1
ATOM 1762 O O . GLN A 1 225 ? 0.301 12.885 7.777 1.00 95.75 225 GLN A O 1
ATOM 1767 N N . SER A 1 226 ? 1.493 11.788 6.227 1.00 96.81 226 SER A N 1
ATOM 1768 C CA . SER A 1 226 ? 0.532 11.999 5.140 1.00 96.81 226 SER A CA 1
ATOM 1769 C C . SER A 1 226 ? -0.773 11.243 5.374 1.00 96.81 226 SER A C 1
ATOM 1771 O O . SER A 1 226 ? -1.843 11.810 5.165 1.00 96.81 226 SER A O 1
ATOM 1773 N N . LEU A 1 227 ? -0.722 10.009 5.886 1.00 97.06 227 LEU A N 1
ATOM 1774 C CA . LEU A 1 227 ? -1.926 9.240 6.214 1.00 97.06 227 LEU A CA 1
ATOM 1775 C C . LEU A 1 227 ? -2.811 9.959 7.237 1.00 97.06 227 LEU A C 1
ATOM 1777 O O . LEU A 1 227 ? -4.017 10.043 7.022 1.00 97.06 227 LEU A O 1
ATOM 1781 N N . TRP A 1 228 ? -2.231 10.559 8.283 1.00 96.06 228 TRP A N 1
ATOM 1782 C CA . TRP A 1 228 ? -2.976 11.358 9.270 1.00 96.06 228 TRP A CA 1
ATOM 1783 C C . TRP A 1 228 ? -3.762 12.530 8.664 1.00 96.06 228 TRP A C 1
ATOM 1785 O O . TRP A 1 228 ? -4.780 12.941 9.239 1.00 96.06 228 TRP A O 1
ATOM 1795 N N . LYS A 1 229 ? -3.315 13.041 7.508 1.00 95.12 229 LYS A N 1
ATOM 1796 C CA . LYS A 1 229 ? -3.952 14.129 6.754 1.00 95.12 229 LYS A CA 1
ATOM 1797 C C . LYS A 1 229 ? -4.987 13.613 5.750 1.00 95.12 229 LYS A C 1
ATOM 1799 O O . LYS A 1 229 ? -6.115 14.089 5.767 1.00 95.12 229 LYS A O 1
ATOM 1804 N N . ILE A 1 230 ? -4.606 12.654 4.903 1.00 95.94 230 ILE A N 1
ATOM 1805 C CA . ILE A 1 230 ? -5.402 12.203 3.745 1.00 95.94 230 ILE A CA 1
ATOM 1806 C C . ILE A 1 230 ? -6.478 11.195 4.140 1.00 95.94 230 ILE A C 1
ATOM 1808 O O . ILE A 1 230 ? -7.607 11.271 3.672 1.00 95.94 230 ILE A O 1
ATOM 1812 N N . ARG A 1 231 ? -6.143 10.273 5.044 1.00 95.81 231 ARG A N 1
ATOM 1813 C CA . ARG A 1 231 ? -7.065 9.279 5.602 1.00 95.81 231 ARG A CA 1
ATOM 1814 C C . ARG A 1 231 ? -7.819 8.432 4.556 1.00 95.81 231 ARG A C 1
ATOM 1816 O O . ARG A 1 231 ? -9.050 8.357 4.626 1.00 95.81 231 ARG A O 1
ATOM 1823 N N . PRO A 1 232 ? -7.114 7.752 3.628 1.00 96.50 232 PRO A N 1
ATOM 1824 C CA . PRO A 1 232 ? -7.760 6.904 2.627 1.00 96.50 232 PRO A CA 1
ATOM 1825 C C . PRO A 1 232 ? -8.533 5.754 3.289 1.00 96.50 232 PRO A C 1
ATOM 1827 O O . PRO A 1 232 ? -8.236 5.346 4.412 1.00 96.50 232 PRO A O 1
ATOM 1830 N N . ARG A 1 233 ? -9.508 5.168 2.594 1.00 95.00 233 ARG A N 1
ATOM 1831 C CA . ARG A 1 233 ? -10.249 3.992 3.093 1.00 95.00 233 ARG A CA 1
ATOM 1832 C C . ARG A 1 233 ? -9.347 2.758 3.161 1.00 95.00 233 ARG A C 1
ATOM 1834 O O . ARG A 1 233 ? -9.470 1.940 4.074 1.00 95.00 233 ARG A O 1
ATOM 1841 N N . LEU A 1 234 ? -8.437 2.641 2.197 1.00 98.00 234 LEU A N 1
ATOM 1842 C CA . LEU A 1 234 ? -7.510 1.527 2.038 1.00 98.00 234 LEU A CA 1
ATOM 1843 C C . LEU A 1 234 ? -6.122 2.043 1.664 1.00 98.00 234 LEU A C 1
ATOM 1845 O O . LEU A 1 234 ? -5.990 2.947 0.845 1.00 98.00 234 LEU A O 1
ATOM 1849 N N . HIS A 1 235 ? -5.090 1.428 2.230 1.00 98.69 235 HIS A N 1
ATOM 1850 C CA . HIS A 1 235 ? -3.706 1.609 1.814 1.00 98.69 235 HIS A CA 1
ATOM 1851 C C . HIS A 1 235 ? -3.074 0.238 1.567 1.00 98.69 235 HIS A C 1
ATOM 1853 O O . HIS A 1 235 ? -2.955 -0.566 2.493 1.00 98.69 235 HIS A O 1
ATOM 1859 N N . VAL A 1 236 ? -2.711 -0.032 0.315 1.00 98.88 236 VAL A N 1
ATOM 1860 C CA . VAL A 1 236 ? -2.076 -1.281 -0.125 1.00 98.88 236 VAL A CA 1
ATOM 1861 C C . VAL A 1 236 ? -0.594 -1.036 -0.384 1.00 98.88 236 VAL A C 1
ATOM 1863 O O . VAL A 1 236 ? -0.233 -0.051 -1.024 1.00 98.88 236 VAL A O 1
ATOM 1866 N N . PHE A 1 237 ? 0.252 -1.927 0.119 1.00 98.75 237 PHE A N 1
ATOM 1867 C CA . PHE A 1 237 ? 1.702 -1.857 -0.031 1.00 98.75 237 PHE A CA 1
ATOM 1868 C C . PHE A 1 237 ? 2.364 -3.232 0.086 1.00 98.75 237 PHE A C 1
ATOM 1870 O O . PHE A 1 237 ? 1.685 -4.231 0.324 1.00 98.75 237 PHE A O 1
ATOM 1877 N N . GLY A 1 238 ? 3.684 -3.285 -0.075 1.00 96.19 238 GLY A N 1
ATOM 1878 C CA . GLY A 1 238 ? 4.496 -4.496 0.001 1.00 96.19 238 GLY A CA 1
ATOM 1879 C C . GLY A 1 238 ? 5.880 -4.223 0.587 1.00 96.19 238 GLY A C 1
ATOM 1880 O O . GLY A 1 238 ? 5.976 -3.602 1.655 1.00 96.19 238 GLY A O 1
ATOM 1881 N N . HIS A 1 239 ? 6.931 -4.680 -0.103 1.00 96.38 239 HIS A N 1
ATOM 1882 C CA . HIS A 1 239 ? 8.362 -4.421 0.125 1.00 96.38 239 HIS A CA 1
ATOM 1883 C C . HIS A 1 239 ? 8.953 -5.021 1.414 1.00 96.38 239 HIS A C 1
ATOM 1885 O O . HIS A 1 239 ? 10.060 -5.558 1.443 1.00 96.38 239 HIS A O 1
ATOM 1891 N N . ILE A 1 240 ? 8.230 -4.940 2.533 1.00 94.12 240 ILE A N 1
ATOM 1892 C CA . ILE A 1 240 ? 8.640 -5.500 3.822 1.00 94.12 240 ILE A CA 1
ATOM 1893 C C . ILE A 1 240 ? 7.919 -6.828 4.024 1.00 94.12 240 ILE A C 1
ATOM 1895 O O . ILE A 1 240 ? 6.890 -6.897 4.699 1.00 94.12 240 ILE A O 1
ATOM 1899 N N . HIS A 1 241 ? 8.483 -7.897 3.461 1.00 92.25 241 HIS A N 1
ATOM 1900 C CA . HIS A 1 241 ? 7.842 -9.218 3.379 1.00 92.25 241 HIS A CA 1
ATOM 1901 C C . HIS A 1 241 ? 7.423 -9.786 4.733 1.00 92.25 241 HIS A C 1
ATOM 1903 O O . HIS A 1 241 ? 6.315 -10.290 4.893 1.00 92.25 241 HIS A O 1
ATOM 1909 N N . GLY A 1 242 ? 8.272 -9.629 5.755 1.00 87.81 242 GLY A N 1
ATOM 1910 C CA . GLY A 1 242 ? 7.964 -10.083 7.116 1.00 87.81 242 GLY A CA 1
ATOM 1911 C C . GLY A 1 242 ? 6.763 -9.373 7.755 1.00 87.81 242 GLY A C 1
ATOM 1912 O O . GLY A 1 242 ? 6.267 -9.822 8.786 1.00 87.81 242 GLY A O 1
ATOM 1913 N N . GLY A 1 243 ? 6.311 -8.261 7.171 1.00 89.75 243 GLY A N 1
ATOM 1914 C CA . GLY A 1 243 ? 5.143 -7.502 7.594 1.00 89.75 243 GLY A CA 1
ATOM 1915 C C . GLY A 1 243 ? 3.834 -7.906 6.922 1.00 89.75 243 GLY A C 1
ATOM 1916 O O . GLY A 1 243 ? 2.830 -7.260 7.215 1.00 89.75 243 GLY A O 1
ATOM 1917 N N . ARG A 1 244 ? 3.816 -8.927 6.050 1.00 93.06 244 ARG A N 1
ATOM 1918 C CA . ARG A 1 244 ? 2.608 -9.382 5.344 1.00 93.06 244 ARG A CA 1
ATOM 1919 C C . ARG A 1 244 ? 1.405 -9.508 6.287 1.00 93.06 244 ARG A C 1
ATOM 1921 O O . ARG A 1 244 ? 1.495 -10.102 7.363 1.00 93.06 244 ARG A O 1
ATOM 1928 N N . GLY A 1 245 ? 0.259 -8.973 5.867 1.00 91.38 245 GLY A N 1
ATOM 1929 C CA . GLY A 1 245 ? -0.994 -9.089 6.606 1.00 91.38 245 GLY A CA 1
ATOM 1930 C C . GLY A 1 245 ? -1.899 -7.867 6.489 1.00 91.38 245 GLY A C 1
ATOM 1931 O O . GLY A 1 245 ? -1.688 -6.980 5.664 1.00 91.38 245 GLY A O 1
ATOM 1932 N N . VAL A 1 246 ? -2.927 -7.838 7.341 1.00 91.94 246 VAL A N 1
ATOM 1933 C CA . VAL A 1 246 ? -3.926 -6.763 7.380 1.00 91.94 246 VAL A CA 1
ATOM 1934 C C . VAL A 1 246 ? -3.904 -6.070 8.738 1.00 91.94 246 VAL A C 1
ATOM 1936 O O . VAL A 1 246 ? -4.133 -6.697 9.779 1.00 91.94 246 VAL A O 1
ATOM 1939 N N . GLY A 1 247 ? -3.671 -4.764 8.712 1.00 90.62 247 GLY A N 1
ATOM 1940 C CA . GLY A 1 247 ? -3.736 -3.859 9.850 1.00 90.62 247 GLY A CA 1
ATOM 1941 C C . GLY A 1 247 ? -4.896 -2.877 9.717 1.00 90.62 247 GLY A C 1
ATOM 1942 O O . GLY A 1 247 ? -5.578 -2.805 8.695 1.00 90.62 247 GLY A O 1
ATOM 1943 N N . HIS A 1 248 ? -5.118 -2.100 10.768 1.00 90.25 248 HIS A N 1
ATOM 1944 C CA . HIS A 1 248 ? -6.101 -1.027 10.762 1.00 90.25 248 HIS A CA 1
ATOM 1945 C C . HIS A 1 248 ? -5.518 0.172 11.495 1.00 90.25 248 HIS A C 1
ATOM 1947 O O . HIS A 1 248 ? -5.113 0.044 12.651 1.00 90.25 248 HIS A O 1
ATOM 1953 N N . LEU A 1 249 ? -5.520 1.321 10.833 1.00 90.12 249 LEU A N 1
ATOM 1954 C CA . LEU A 1 249 ? -5.140 2.600 11.410 1.00 90.12 249 LEU A CA 1
ATOM 1955 C C . LEU A 1 249 ? -6.423 3.369 11.713 1.00 90.12 249 LEU A C 1
ATOM 1957 O O . LEU A 1 249 ? -7.252 3.580 10.824 1.00 90.12 249 LEU A O 1
ATOM 1961 N N . ASP A 1 250 ? -6.632 3.734 12.977 1.00 85.38 250 ASP A N 1
ATOM 1962 C CA . ASP A 1 250 ? -7.710 4.650 13.339 1.00 85.38 250 ASP A CA 1
ATOM 1963 C C . ASP A 1 250 ? -7.201 6.024 13.759 1.00 85.38 250 ASP A C 1
ATOM 1965 O O . ASP A 1 250 ? -6.084 6.177 14.216 1.00 85.38 250 ASP A O 1
ATOM 1969 N N . TRP A 1 251 ? -8.013 7.061 13.582 1.00 91.12 251 TRP A N 1
ATOM 1970 C CA . TRP A 1 251 ? -7.578 8.449 13.797 1.00 91.12 251 TRP A CA 1
ATOM 1971 C C . TRP A 1 251 ? -7.790 8.907 15.243 1.00 91.12 251 TRP A C 1
ATOM 1973 O O . TRP A 1 251 ? -8.213 10.036 15.493 1.00 91.12 251 TRP A O 1
ATOM 1983 N N . SER A 1 252 ? -7.613 7.988 16.193 1.00 90.38 252 SER A N 1
ATOM 1984 C CA . SER A 1 252 ? -7.870 8.221 17.612 1.00 90.38 252 SER A CA 1
ATOM 1985 C C . SER A 1 252 ? -6.633 8.742 18.343 1.00 90.38 252 SER A C 1
ATOM 1987 O O . SER A 1 252 ? -5.497 8.528 17.932 1.00 90.38 252 SER A O 1
ATOM 1989 N N . GLN A 1 253 ? -6.841 9.363 19.503 1.00 90.38 253 GLN A N 1
ATOM 1990 C CA . GLN A 1 253 ? -5.732 9.794 20.361 1.00 90.38 253 GLN A CA 1
ATOM 1991 C C . GLN A 1 253 ? -4.887 8.621 20.881 1.00 90.38 253 GLN A C 1
ATOM 1993 O O . GLN A 1 253 ? -3.722 8.802 21.220 1.00 90.38 253 GLN A O 1
ATOM 1998 N N . ASP A 1 254 ? -5.451 7.415 21.001 1.00 90.69 254 ASP A N 1
ATOM 1999 C CA . ASP A 1 254 ? -4.672 6.254 21.431 1.00 90.69 254 ASP A CA 1
ATOM 2000 C C . ASP A 1 254 ? -3.862 5.618 20.292 1.00 90.69 254 ASP A C 1
ATOM 2002 O O . ASP A 1 254 ? -2.807 5.050 20.571 1.00 90.69 254 ASP A O 1
ATOM 2006 N N . GLN A 1 255 ? -4.279 5.782 19.031 1.00 92.81 255 GLN A N 1
ATOM 2007 C CA . GLN A 1 255 ? -3.414 5.525 17.878 1.00 92.81 255 GLN A CA 1
ATOM 2008 C C . GLN A 1 255 ? -2.184 6.439 17.921 1.00 92.81 255 GLN A C 1
ATOM 2010 O O . GLN A 1 255 ? -1.056 5.954 17.869 1.00 92.81 255 GLN A O 1
ATOM 2015 N N . GLU A 1 256 ? -2.396 7.747 18.074 1.00 93.81 256 GLU A N 1
ATOM 2016 C CA . GLU A 1 256 ? -1.313 8.733 18.169 1.00 93.81 256 GLU A CA 1
ATOM 2017 C C . GLU A 1 256 ? -0.380 8.418 19.351 1.00 93.81 256 GLU A C 1
ATOM 2019 O O . GLU A 1 256 ? 0.842 8.381 19.207 1.00 93.81 256 GLU A O 1
ATOM 2024 N N . ALA A 1 257 ? -0.945 8.071 20.514 1.00 94.12 257 ALA A N 1
ATOM 2025 C CA . ALA A 1 257 ? -0.170 7.650 21.679 1.00 94.12 257 ALA A CA 1
ATOM 2026 C C . ALA A 1 257 ? 0.652 6.374 21.418 1.00 94.12 257 ALA A C 1
ATOM 2028 O O . ALA A 1 257 ? 1.786 6.263 21.892 1.00 94.12 257 ALA A O 1
ATOM 2029 N N . TYR A 1 258 ? 0.103 5.402 20.683 1.00 94.50 258 TYR A N 1
ATOM 2030 C CA . TYR A 1 258 ? 0.826 4.192 20.291 1.00 94.50 258 TYR A CA 1
ATOM 2031 C C . TYR A 1 258 ? 2.018 4.518 19.385 1.00 94.50 258 TYR A C 1
ATOM 2033 O O . TYR A 1 258 ? 3.125 4.022 19.620 1.00 94.50 258 TYR A O 1
ATOM 2041 N N . GLU A 1 259 ? 1.815 5.370 18.386 1.00 95.69 259 GLU A N 1
ATOM 2042 C CA . GLU A 1 259 ? 2.855 5.786 17.444 1.00 95.69 259 GLU A CA 1
ATOM 2043 C C . GLU A 1 259 ? 3.952 6.596 18.139 1.00 95.69 259 GLU A C 1
ATOM 2045 O O . GLU A 1 259 ? 5.129 6.295 17.952 1.00 95.69 259 GLU A O 1
ATOM 2050 N N . ALA A 1 260 ? 3.595 7.508 19.049 1.00 95.31 260 ALA A N 1
ATOM 2051 C CA . ALA A 1 260 ? 4.555 8.256 19.862 1.00 95.31 260 ALA A CA 1
ATOM 2052 C C . ALA A 1 260 ? 5.398 7.341 20.773 1.00 95.31 260 ALA A C 1
ATOM 2054 O O . ALA A 1 260 ? 6.602 7.550 20.949 1.00 95.31 260 ALA A O 1
ATOM 2055 N N . VAL A 1 261 ? 4.806 6.276 21.334 1.00 95.19 261 VAL A N 1
ATOM 2056 C CA . VAL A 1 261 ? 5.567 5.249 22.072 1.00 95.19 261 VAL A CA 1
ATOM 2057 C C . VAL A 1 261 ? 6.519 4.500 21.138 1.00 95.19 261 VAL A C 1
ATOM 2059 O O . VAL A 1 261 ? 7.665 4.237 21.509 1.00 95.19 261 VAL A O 1
ATOM 2062 N N . CYS A 1 262 ? 6.077 4.160 19.926 1.00 93.50 262 CYS A N 1
ATOM 2063 C CA . CYS A 1 262 ? 6.921 3.489 18.937 1.00 93.50 262 CYS A CA 1
ATOM 2064 C C . CYS A 1 262 ? 8.085 4.372 18.464 1.00 93.50 262 CYS A C 1
ATOM 2066 O O . CYS A 1 262 ? 9.200 3.865 18.313 1.00 93.50 262 CYS A O 1
ATOM 2068 N N . ALA A 1 263 ? 7.855 5.678 18.324 1.00 93.56 263 ALA A N 1
ATOM 2069 C CA . ALA A 1 263 ? 8.862 6.693 18.021 1.00 93.56 263 ALA A CA 1
ATOM 2070 C C . ALA A 1 263 ? 9.822 6.977 19.191 1.00 93.56 263 ALA A C 1
ATOM 2072 O O . ALA A 1 263 ? 10.837 7.640 19.004 1.00 93.56 263 ALA A O 1
ATOM 2073 N N . LYS A 1 264 ? 9.551 6.429 20.388 1.00 93.44 264 LYS A N 1
ATOM 2074 C CA . LYS A 1 264 ? 10.260 6.726 21.650 1.00 93.44 264 LYS A CA 1
ATOM 2075 C C . LYS A 1 264 ? 10.126 8.187 22.098 1.00 93.44 264 LYS A C 1
ATOM 2077 O O . LYS A 1 264 ? 10.925 8.659 22.902 1.00 93.44 264 LYS A O 1
ATOM 2082 N N . GLU A 1 265 ? 9.093 8.869 21.626 1.00 93.44 265 GLU A N 1
ATOM 2083 C CA . GLU A 1 265 ? 8.735 10.236 22.013 1.00 93.44 265 GLU A CA 1
ATOM 2084 C C . GLU A 1 265 ? 7.812 10.246 23.240 1.00 93.44 265 GLU A C 1
ATOM 2086 O O . GLU A 1 265 ? 7.735 11.235 23.966 1.00 93.44 265 GLU A O 1
ATOM 2091 N N . ALA A 1 266 ? 7.157 9.114 23.528 1.00 94.06 266 ALA A N 1
ATOM 2092 C CA . ALA A 1 266 ? 6.303 8.934 24.694 1.00 94.06 266 ALA A CA 1
ATOM 2093 C C . ALA A 1 266 ? 6.673 7.697 25.533 1.00 94.06 266 ALA A C 1
ATOM 2095 O O . ALA A 1 266 ? 7.173 6.683 25.043 1.00 94.06 266 ALA A O 1
ATOM 2096 N N . GLY A 1 267 ? 6.414 7.791 26.841 1.00 93.81 267 GLY A N 1
ATOM 2097 C CA . GLY A 1 267 ? 6.754 6.766 27.832 1.00 93.81 267 GLY A CA 1
ATOM 2098 C C . GLY A 1 267 ? 5.556 5.967 28.358 1.00 93.81 267 GLY A C 1
ATOM 2099 O O . GLY A 1 267 ? 4.519 5.825 27.714 1.00 93.81 267 GLY A O 1
ATOM 2100 N N . MET A 1 268 ? 5.681 5.466 29.592 1.00 93.50 268 MET A N 1
ATOM 2101 C CA . MET A 1 268 ? 4.702 4.561 30.216 1.00 93.50 268 MET A CA 1
ATOM 2102 C C . MET A 1 268 ? 3.271 5.124 30.290 1.00 93.50 268 MET A C 1
ATOM 2104 O O . MET A 1 268 ? 2.315 4.362 30.182 1.00 93.50 268 MET A O 1
ATOM 2108 N N . LYS A 1 269 ? 3.105 6.447 30.442 1.00 94.31 269 LYS A N 1
ATOM 2109 C CA . LYS A 1 269 ? 1.776 7.085 30.479 1.00 94.31 269 LYS A CA 1
ATOM 2110 C C . LYS A 1 269 ? 0.991 6.850 29.182 1.00 94.31 269 LYS A C 1
ATOM 2112 O O . LYS A 1 269 ? -0.161 6.433 29.244 1.00 94.31 269 LYS A O 1
ATOM 2117 N N . ALA A 1 270 ? 1.633 7.042 28.029 1.00 94.12 270 ALA A N 1
ATOM 2118 C CA . ALA A 1 270 ? 1.024 6.793 26.724 1.00 94.12 270 ALA A CA 1
ATOM 2119 C C . ALA A 1 270 ? 0.761 5.295 26.504 1.00 94.12 270 ALA A C 1
ATOM 2121 O O . ALA A 1 270 ? -0.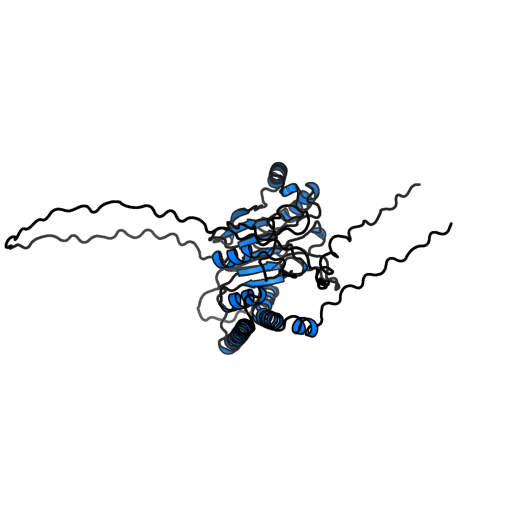324 4.913 26.076 1.00 94.12 270 ALA A O 1
ATOM 2122 N N . ALA A 1 271 ? 1.689 4.418 26.902 1.00 93.31 271 ALA A N 1
ATOM 2123 C CA . ALA A 1 271 ? 1.452 2.973 26.839 1.00 93.31 271 ALA A CA 1
ATOM 2124 C C . ALA A 1 271 ? 0.238 2.539 27.685 1.00 93.31 271 ALA A C 1
ATOM 2126 O O . ALA A 1 271 ? -0.556 1.707 27.245 1.00 93.31 271 ALA A O 1
ATOM 2127 N N . LEU A 1 272 ? 0.048 3.129 28.871 1.00 94.00 272 LEU A N 1
ATOM 2128 C CA . LEU A 1 272 ? -1.128 2.878 29.705 1.00 94.00 272 LEU A CA 1
ATOM 2129 C C . LEU A 1 272 ? -2.413 3.401 29.049 1.00 94.00 272 LEU A C 1
ATOM 2131 O O . LEU A 1 272 ? -3.426 2.708 29.087 1.00 94.00 272 LEU A O 1
ATOM 2135 N N . GLN A 1 273 ? -2.373 4.567 28.402 1.00 93.62 273 GLN A N 1
ATOM 2136 C CA . GLN A 1 273 ? -3.500 5.087 27.620 1.00 93.62 273 GLN A CA 1
ATOM 2137 C C . GLN A 1 273 ? -3.927 4.099 26.522 1.00 93.62 273 GLN A C 1
ATOM 2139 O O . GLN A 1 273 ? -5.113 3.784 26.424 1.00 93.62 273 GLN A O 1
ATOM 2144 N N . VAL A 1 274 ? -2.979 3.526 25.768 1.00 92.31 274 VAL A N 1
ATOM 2145 C CA . VAL A 1 274 ? -3.258 2.495 24.744 1.00 92.31 274 VAL A CA 1
ATOM 2146 C C . VAL A 1 274 ? -3.911 1.250 25.361 1.00 92.31 274 VAL A C 1
ATOM 2148 O O . VAL A 1 274 ? -4.873 0.697 24.813 1.00 92.31 274 VAL A O 1
ATOM 2151 N N . VAL A 1 275 ? -3.425 0.804 26.525 1.00 93.25 275 VAL A N 1
ATOM 2152 C CA . VAL A 1 275 ? -4.001 -0.333 27.266 1.00 93.25 275 VAL A CA 1
ATOM 2153 C C . VAL A 1 275 ? -5.436 -0.031 27.700 1.00 93.25 275 VAL A C 1
ATOM 2155 O O . VAL A 1 275 ? -6.336 -0.828 27.429 1.00 93.25 275 VAL A O 1
ATOM 2158 N N . LEU A 1 276 ? -5.673 1.118 28.334 1.00 93.06 276 LEU A N 1
ATOM 2159 C CA . LEU A 1 276 ? -6.993 1.518 28.825 1.00 93.06 276 LEU A CA 1
ATOM 2160 C C . LEU A 1 276 ? -7.994 1.696 27.679 1.00 93.06 276 LEU A C 1
ATOM 2162 O O . LEU A 1 276 ? -9.129 1.224 27.785 1.00 93.06 276 LEU A O 1
ATOM 2166 N N . ALA A 1 277 ? -7.574 2.293 26.562 1.00 88.75 277 ALA A N 1
ATOM 2167 C CA . ALA A 1 277 ? -8.392 2.410 25.358 1.00 88.75 277 ALA A CA 1
ATOM 2168 C C . ALA A 1 277 ? -8.763 1.026 24.802 1.00 88.75 277 ALA A C 1
ATOM 2170 O O . ALA A 1 277 ? -9.933 0.751 24.522 1.00 88.75 277 ALA A O 1
ATOM 2171 N N . THR A 1 278 ? -7.796 0.107 24.725 1.00 87.31 278 THR A N 1
ATOM 2172 C CA . THR A 1 278 ? -8.019 -1.281 24.290 1.00 87.31 278 THR A CA 1
ATOM 2173 C C . THR A 1 278 ? -9.015 -2.017 25.190 1.00 87.31 278 THR A C 1
ATOM 2175 O O . THR A 1 278 ? -9.948 -2.650 24.687 1.00 87.31 278 THR A O 1
ATOM 2178 N N . LEU A 1 279 ? -8.861 -1.926 26.514 1.00 89.25 279 LEU A N 1
ATOM 2179 C CA . LEU A 1 279 ? -9.776 -2.546 27.478 1.00 89.25 279 LEU A CA 1
ATOM 2180 C C . LEU A 1 279 ? -11.185 -1.957 27.366 1.00 89.25 279 LEU A C 1
ATOM 2182 O O . LEU A 1 279 ? -12.161 -2.703 27.286 1.00 89.25 279 LEU A O 1
ATOM 2186 N N . SER A 1 280 ? -11.283 -0.632 27.263 1.00 86.06 280 SER A N 1
ATOM 2187 C CA . SER A 1 280 ? -12.551 0.083 27.097 1.00 86.06 280 SER A CA 1
ATOM 2188 C C . SER A 1 280 ? -13.272 -0.323 25.809 1.00 86.06 280 SER A C 1
ATOM 2190 O O . SER A 1 280 ? -14.485 -0.523 25.819 1.00 86.06 280 SER A O 1
ATOM 2192 N N . ARG A 1 281 ? -12.549 -0.513 24.695 1.00 82.19 281 ARG A N 1
ATOM 2193 C CA . ARG A 1 281 ? -13.112 -1.038 23.435 1.00 82.19 281 ARG A CA 1
ATOM 2194 C C . ARG A 1 281 ? -13.616 -2.474 23.583 1.00 82.19 281 ARG A C 1
ATOM 2196 O O . ARG A 1 281 ? -14.724 -2.771 23.142 1.00 82.19 281 ARG A O 1
ATOM 2203 N N . LYS A 1 282 ? -12.834 -3.367 24.204 1.00 81.38 282 LYS A N 1
ATOM 2204 C CA . LYS A 1 282 ? -13.253 -4.762 24.441 1.00 81.38 282 LYS A CA 1
ATOM 2205 C C . LYS A 1 282 ? -14.498 -4.833 25.319 1.00 81.38 282 LYS A C 1
ATOM 2207 O O . LYS A 1 282 ? -15.397 -5.621 25.039 1.00 81.38 282 LYS A O 1
ATOM 2212 N N . MET A 1 283 ? -14.562 -3.983 26.340 1.00 82.62 283 MET A N 1
ATOM 2213 C CA . MET A 1 283 ? -15.724 -3.861 27.207 1.00 82.62 283 MET A CA 1
ATOM 2214 C C . MET A 1 283 ? -16.937 -3.371 26.409 1.00 82.62 283 MET A C 1
ATOM 2216 O O . MET A 1 283 ? -17.932 -4.085 26.340 1.00 82.62 283 MET A O 1
ATOM 2220 N N . ARG A 1 284 ? -16.844 -2.239 25.701 1.00 78.69 284 ARG A N 1
ATOM 2221 C CA . ARG A 1 284 ? -17.954 -1.730 24.874 1.00 78.69 284 ARG A CA 1
ATOM 2222 C C . ARG A 1 284 ? -18.468 -2.749 23.857 1.00 78.69 284 ARG A C 1
ATOM 2224 O O . ARG A 1 284 ? -19.666 -2.985 23.819 1.00 78.69 284 ARG A O 1
ATOM 2231 N N . LYS A 1 285 ? -17.591 -3.443 23.119 1.00 73.69 285 LYS A N 1
ATOM 2232 C CA . LYS A 1 285 ? -18.009 -4.517 22.193 1.00 73.69 285 LYS A CA 1
ATOM 2233 C C . LYS A 1 285 ? -18.796 -5.628 22.900 1.00 73.69 285 LYS A C 1
ATOM 2235 O O . LYS A 1 285 ? -19.785 -6.115 22.362 1.00 73.69 285 LYS A O 1
ATOM 2240 N N . ARG A 1 286 ? -18.363 -6.024 24.102 1.00 76.12 286 ARG A N 1
ATOM 2241 C CA . ARG A 1 286 ? -19.006 -7.084 24.892 1.00 76.12 286 ARG A CA 1
ATOM 2242 C C . ARG A 1 286 ? -20.373 -6.668 25.441 1.00 76.12 286 ARG A C 1
ATOM 2244 O O . ARG A 1 286 ? -21.265 -7.506 25.479 1.00 76.12 286 ARG A O 1
ATOM 2251 N N . TRP A 1 287 ? -20.522 -5.415 25.871 1.00 69.81 287 TRP A N 1
ATOM 2252 C CA . TRP A 1 287 ? -21.724 -4.941 26.570 1.00 69.81 287 TRP A CA 1
ATOM 2253 C C . TRP A 1 287 ? -22.735 -4.235 25.660 1.00 69.81 287 TRP A C 1
ATOM 2255 O O . TRP A 1 287 ? -23.932 -4.408 25.852 1.00 69.81 287 TRP A O 1
ATOM 2265 N N . LEU A 1 288 ? -22.277 -3.473 24.664 1.00 65.81 288 LEU A N 1
ATOM 2266 C CA . LEU A 1 288 ? -23.129 -2.625 23.820 1.00 65.81 288 LEU A CA 1
ATOM 2267 C C . LEU A 1 288 ? -23.422 -3.224 22.437 1.00 65.81 288 LEU A C 1
ATOM 2269 O O . LEU A 1 288 ? -24.222 -2.654 21.705 1.00 65.81 288 LEU A O 1
ATOM 2273 N N . ARG A 1 289 ? -22.786 -4.346 22.048 1.00 59.03 289 ARG A N 1
ATOM 2274 C CA . ARG A 1 289 ? -22.891 -4.926 20.687 1.00 59.03 289 ARG A CA 1
ATOM 2275 C C . ARG A 1 289 ? -22.699 -3.884 19.565 1.00 59.03 289 ARG A C 1
ATOM 2277 O O . ARG A 1 289 ? -23.217 -4.050 18.466 1.00 59.03 289 ARG A O 1
ATOM 2284 N N . GLU A 1 290 ? -21.940 -2.820 19.827 1.00 52.22 290 GLU A N 1
ATOM 2285 C CA . GLU A 1 290 ? -21.678 -1.765 18.847 1.00 52.22 290 GLU A CA 1
ATOM 2286 C C . GLU A 1 290 ? -20.842 -2.323 17.689 1.00 52.22 290 GLU A C 1
ATOM 2288 O O . GLU A 1 290 ? -19.662 -2.661 17.846 1.00 52.22 290 GLU A O 1
ATOM 2293 N N . ALA A 1 291 ? -21.463 -2.408 16.511 1.00 50.88 291 ALA A N 1
ATOM 2294 C CA . ALA A 1 291 ? -20.755 -2.565 15.253 1.00 50.88 291 ALA A CA 1
ATOM 2295 C C . ALA A 1 291 ? -20.042 -1.242 14.952 1.00 50.88 291 ALA A C 1
ATOM 2297 O O . ALA A 1 291 ? -20.652 -0.174 14.941 1.00 50.88 291 ALA A O 1
ATOM 2298 N N . ARG A 1 292 ? -18.725 -1.301 14.754 1.00 50.72 292 ARG A N 1
ATOM 2299 C CA . ARG A 1 292 ? -17.931 -0.118 14.421 1.00 50.72 292 ARG A CA 1
ATOM 2300 C C . ARG A 1 292 ? -18.415 0.420 13.070 1.00 50.72 292 ARG A C 1
ATOM 2302 O O . ARG A 1 292 ? -18.281 -0.278 12.071 1.00 50.72 292 ARG A O 1
ATOM 2309 N N . ALA A 1 293 ? -18.901 1.661 13.022 1.00 47.44 293 ALA A N 1
ATOM 2310 C CA . ALA A 1 293 ? -18.836 2.436 11.787 1.00 47.44 293 ALA A CA 1
ATOM 2311 C C . ALA A 1 293 ? -17.344 2.580 11.454 1.00 47.44 293 ALA A C 1
ATOM 2313 O O . ALA A 1 293 ? -16.577 3.077 12.281 1.00 47.44 293 ALA A O 1
ATOM 2314 N N . SER A 1 294 ? -16.910 2.028 10.323 1.00 53.09 294 SER A N 1
ATOM 2315 C CA . SER A 1 294 ? -15.504 1.860 9.937 1.00 53.09 294 SER A CA 1
ATOM 2316 C C . SER A 1 294 ? -14.824 3.199 9.623 1.00 53.09 294 SER A C 1
ATOM 2318 O O . SER A 1 294 ? -14.515 3.498 8.474 1.00 53.09 294 SER A O 1
ATOM 2320 N N . SER A 1 295 ? -14.607 4.036 10.635 1.00 68.62 295 SER A N 1
ATOM 2321 C CA . SER A 1 295 ? -13.742 5.204 10.521 1.00 68.62 295 SER A CA 1
ATOM 2322 C C . SER A 1 295 ? -12.291 4.761 10.720 1.00 68.62 295 SER A C 1
ATOM 2324 O O . SER A 1 295 ? -11.904 4.321 11.807 1.00 68.62 295 SER A O 1
ATOM 2326 N N . GLY A 1 296 ? -11.499 4.809 9.652 1.00 87.62 296 GLY A N 1
ATOM 2327 C CA . GLY A 1 296 ? -10.096 4.393 9.649 1.00 87.62 296 GLY A CA 1
ATOM 2328 C C . GLY A 1 296 ? -9.619 3.964 8.265 1.00 87.62 296 GLY A C 1
ATOM 2329 O O . GLY A 1 296 ? -10.419 3.873 7.336 1.00 87.62 296 GLY A O 1
ATOM 2330 N N . THR A 1 297 ? -8.323 3.691 8.157 1.00 94.75 297 THR A N 1
ATOM 2331 C CA . THR A 1 297 ? -7.700 3.096 6.969 1.00 94.75 297 THR A CA 1
ATOM 2332 C C . THR A 1 297 ? -7.435 1.621 7.225 1.00 94.75 297 THR A C 1
ATOM 2334 O O . THR A 1 297 ? -6.797 1.254 8.217 1.00 94.75 297 THR A O 1
ATOM 2337 N N . ILE A 1 298 ? -7.875 0.765 6.307 1.00 95.50 298 ILE A N 1
ATOM 2338 C CA . ILE A 1 298 ? -7.405 -0.621 6.247 1.00 95.50 298 ILE A CA 1
ATOM 2339 C C . ILE A 1 298 ? -6.003 -0.608 5.640 1.00 95.50 298 ILE A C 1
ATOM 2341 O O . ILE A 1 298 ? -5.807 -0.065 4.557 1.00 95.50 298 ILE A O 1
ATOM 2345 N N . LEU A 1 299 ? -5.030 -1.194 6.331 1.00 97.25 299 LEU A N 1
ATOM 2346 C CA . LEU A 1 299 ? -3.659 -1.325 5.842 1.00 97.25 299 LEU A CA 1
ATOM 2347 C C . LEU A 1 299 ? -3.449 -2.751 5.349 1.00 97.25 299 LEU A C 1
ATOM 2349 O O . LEU A 1 299 ? -3.726 -3.695 6.091 1.00 97.25 299 LEU A O 1
ATOM 2353 N N . VAL A 1 300 ? -2.942 -2.918 4.134 1.00 97.50 300 VAL A N 1
ATOM 2354 C CA . VAL A 1 300 ? -2.656 -4.233 3.560 1.00 97.50 300 VAL A CA 1
ATOM 2355 C C . VAL A 1 300 ? -1.207 -4.277 3.110 1.00 97.50 300 VAL A C 1
ATOM 2357 O O . VAL A 1 300 ? -0.859 -3.686 2.094 1.00 97.50 300 VAL A O 1
ATOM 2360 N N . ASN A 1 301 ? -0.387 -5.030 3.844 1.00 97.25 301 ASN A N 1
ATOM 2361 C CA . ASN A 1 301 ? 0.902 -5.478 3.338 1.00 97.25 301 ASN A CA 1
ATOM 2362 C C . ASN A 1 301 ? 0.662 -6.767 2.545 1.00 97.25 301 ASN A C 1
ATOM 2364 O O . ASN A 1 301 ? 0.441 -7.835 3.124 1.00 97.25 301 ASN A O 1
ATOM 2368 N N . ALA A 1 302 ? 0.650 -6.630 1.226 1.00 96.56 302 ALA A N 1
ATOM 2369 C CA . ALA A 1 302 ? 0.307 -7.663 0.266 1.00 96.56 302 ALA A CA 1
ATOM 2370 C C . ALA A 1 302 ? 1.524 -8.451 -0.244 1.00 96.56 302 ALA A C 1
ATOM 2372 O O . ALA A 1 302 ? 1.371 -9.215 -1.195 1.00 96.56 302 ALA A O 1
ATOM 2373 N N . SER A 1 303 ? 2.701 -8.267 0.372 1.00 94.12 303 SER A N 1
ATOM 2374 C CA . SER A 1 303 ? 3.941 -8.943 -0.027 1.00 94.12 303 SER A CA 1
ATOM 2375 C C . SER A 1 303 ? 3.732 -10.451 -0.129 1.00 94.12 303 SER A C 1
ATOM 2377 O O . SER A 1 303 ? 3.303 -11.087 0.838 1.00 94.12 303 SER A O 1
ATOM 2379 N N . TRP A 1 304 ? 4.062 -11.036 -1.271 1.00 89.56 304 TRP A N 1
ATOM 2380 C CA . TRP A 1 304 ? 4.081 -12.475 -1.457 1.00 89.56 304 TRP A CA 1
ATOM 2381 C C . TRP A 1 304 ? 5.521 -12.975 -1.335 1.00 89.56 304 TRP A C 1
ATOM 2383 O O . TRP A 1 304 ? 6.365 -12.667 -2.161 1.00 89.56 304 TRP A O 1
ATOM 2393 N N . TRP A 1 305 ? 5.829 -13.753 -0.297 1.00 69.25 305 TRP A N 1
ATOM 2394 C CA . TRP A 1 305 ? 7.169 -14.322 -0.131 1.00 69.25 305 TRP A CA 1
ATOM 2395 C C . TRP A 1 305 ? 7.102 -15.813 0.173 1.00 69.25 305 TRP A C 1
ATOM 2397 O O . TRP A 1 305 ? 7.078 -16.225 1.332 1.00 69.25 305 TRP A O 1
ATOM 2407 N N . GLY A 1 306 ? 7.116 -16.614 -0.894 1.00 59.16 306 GLY A N 1
ATOM 2408 C CA . GLY A 1 306 ? 7.339 -18.057 -0.830 1.00 59.16 306 GLY A CA 1
ATOM 2409 C C . GLY A 1 306 ? 6.282 -18.854 -0.056 1.00 59.16 306 GLY A C 1
ATOM 2410 O O . GLY A 1 306 ? 5.349 -18.324 0.540 1.00 59.16 306 GLY A O 1
ATOM 2411 N N . GLN A 1 307 ? 6.410 -20.181 -0.102 1.00 53.22 307 GLN A N 1
ATOM 2412 C CA . GLN A 1 307 ? 5.553 -21.066 0.682 1.00 53.22 307 GLN A CA 1
ATOM 2413 C C . GLN A 1 307 ? 6.016 -21.063 2.150 1.00 53.22 307 GLN A C 1
ATOM 2415 O O . GLN A 1 307 ? 7.214 -21.244 2.391 1.00 53.22 307 GLN A O 1
ATOM 2420 N N . PRO A 1 308 ? 5.117 -20.887 3.134 1.00 54.47 308 PRO A N 1
ATOM 2421 C CA . PRO A 1 308 ? 5.424 -21.158 4.535 1.00 54.47 308 PRO A CA 1
ATOM 2422 C C . PRO A 1 308 ? 5.937 -22.593 4.724 1.00 54.47 308 PRO A C 1
ATOM 2424 O O . PRO A 1 308 ? 5.682 -23.479 3.908 1.00 54.47 308 PRO A O 1
ATOM 2427 N N . GLU A 1 309 ? 6.668 -22.831 5.820 1.00 50.56 309 GLU A N 1
ATOM 2428 C CA . GLU A 1 309 ? 7.298 -24.130 6.131 1.00 50.56 309 GLU A CA 1
ATOM 2429 C C . GLU A 1 309 ? 6.299 -25.306 6.194 1.00 50.56 309 GLU A C 1
ATOM 2431 O O . GLU A 1 309 ? 6.707 -26.463 6.117 1.00 50.56 309 GLU A O 1
ATOM 2436 N N . ASP A 1 310 ? 4.998 -25.020 6.314 1.00 52.75 310 ASP A N 1
ATOM 2437 C CA . ASP A 1 310 ? 3.907 -25.999 6.312 1.00 52.75 310 ASP A CA 1
ATOM 2438 C C . ASP A 1 310 ? 3.351 -26.333 4.910 1.00 52.75 310 ASP A C 1
ATOM 2440 O O . ASP A 1 310 ? 2.451 -27.165 4.788 1.00 52.75 310 ASP A O 1
ATOM 2444 N N . GLY A 1 311 ? 3.890 -25.718 3.852 1.00 47.09 311 GLY A N 1
ATOM 2445 C CA . GLY A 1 311 ? 3.509 -25.954 2.458 1.00 47.09 311 GLY A CA 1
ATOM 2446 C C . GLY A 1 311 ? 2.222 -25.255 2.005 1.00 47.09 311 GLY A C 1
ATOM 2447 O O . GLY A 1 311 ? 1.808 -25.444 0.859 1.00 47.09 311 GLY A O 1
ATOM 2448 N N . SER A 1 312 ? 1.577 -24.441 2.848 1.00 51.56 312 SER A N 1
ATOM 2449 C CA . SER A 1 312 ? 0.358 -23.715 2.477 1.00 51.56 312 SER A CA 1
ATOM 2450 C C . SER A 1 312 ? 0.684 -22.419 1.723 1.00 51.56 312 SER A C 1
ATOM 2452 O O . SER A 1 312 ? 0.967 -21.392 2.316 1.00 51.56 312 SER A O 1
ATOM 2454 N N . ALA A 1 313 ? 0.676 -22.426 0.387 1.00 56.34 313 ALA A N 1
ATOM 2455 C CA . ALA A 1 313 ? 0.925 -21.197 -0.375 1.00 56.34 313 ALA A CA 1
ATOM 2456 C C . ALA A 1 313 ? -0.080 -20.090 0.017 1.00 56.34 313 ALA A C 1
ATOM 2458 O O . ALA A 1 313 ? -1.283 -20.223 -0.220 1.00 56.34 313 ALA A O 1
ATOM 2459 N N . GLU A 1 314 ? 0.402 -18.997 0.618 1.00 75.25 314 GLU A N 1
ATOM 2460 C CA . GLU A 1 314 ? -0.450 -17.855 0.946 1.00 75.25 314 GLU A CA 1
ATOM 2461 C C . GLU A 1 314 ? -0.818 -17.116 -0.349 1.00 75.25 314 GLU A C 1
ATOM 2463 O O . GLU A 1 314 ? 0.052 -16.715 -1.119 1.00 75.25 314 GLU A O 1
ATOM 2468 N N . GLY A 1 315 ? -2.116 -16.977 -0.625 1.00 86.94 315 GLY A N 1
ATOM 2469 C CA . GLY A 1 315 ? -2.622 -16.295 -1.821 1.00 86.94 315 GLY A CA 1
ATOM 2470 C C . GLY A 1 315 ? -2.660 -14.770 -1.693 1.00 86.94 315 GLY A C 1
ATOM 2471 O O . GLY A 1 315 ? -2.093 -14.179 -0.771 1.00 86.94 315 GLY A O 1
ATOM 2472 N N . ALA A 1 316 ? -3.383 -14.127 -2.609 1.00 93.50 316 ALA A N 1
ATOM 2473 C CA . ALA A 1 316 ? -3.688 -12.701 -2.518 1.00 93.50 316 ALA A CA 1
ATOM 2474 C C . ALA A 1 316 ? -4.476 -12.367 -1.236 1.00 93.50 316 ALA A C 1
ATOM 2476 O O . ALA A 1 316 ? -5.280 -13.167 -0.747 1.00 93.50 316 ALA A O 1
ATOM 2477 N N . VAL A 1 317 ? -4.267 -11.167 -0.697 1.00 94.31 317 VAL A N 1
ATOM 2478 C CA . VAL A 1 317 ? -5.045 -10.649 0.433 1.00 94.31 317 VAL A CA 1
ATOM 2479 C C . VAL A 1 317 ? -6.319 -10.008 -0.105 1.00 94.31 317 VAL A C 1
ATOM 2481 O O . VAL A 1 317 ? -6.251 -9.155 -0.982 1.00 94.31 317 VAL A O 1
ATOM 2484 N N . VAL A 1 318 ? -7.481 -10.394 0.421 1.00 95.44 318 VAL A N 1
ATOM 2485 C CA . VAL A 1 318 ? -8.776 -9.851 -0.016 1.00 95.44 318 VAL A CA 1
ATOM 2486 C C . VAL A 1 318 ? -9.383 -9.001 1.089 1.00 95.44 318 VAL A C 1
ATOM 2488 O O . VAL A 1 318 ? -9.471 -9.443 2.236 1.00 95.44 318 VAL A O 1
ATOM 2491 N N . VAL A 1 319 ? -9.817 -7.791 0.741 1.00 94.38 319 VAL A N 1
ATOM 2492 C CA . VAL A 1 319 ? -10.523 -6.879 1.647 1.00 94.38 319 VAL A CA 1
ATOM 2493 C C . VAL A 1 319 ? -11.746 -6.286 0.959 1.00 94.38 319 VAL A C 1
ATOM 2495 O O . VAL A 1 319 ? -11.699 -5.941 -0.218 1.00 94.38 319 VAL A O 1
ATOM 2498 N N . ASP A 1 320 ? -12.837 -6.144 1.704 1.00 93.31 320 ASP A N 1
ATOM 2499 C CA . ASP A 1 320 ? -14.041 -5.459 1.239 1.00 93.31 320 ASP A CA 1
ATOM 2500 C C . ASP A 1 320 ? -14.065 -4.048 1.854 1.00 93.31 320 ASP A C 1
ATOM 2502 O O . ASP A 1 320 ? -13.958 -3.893 3.075 1.00 93.31 320 ASP A O 1
ATOM 2506 N N . ILE A 1 321 ? -14.183 -3.008 1.022 1.00 92.56 321 ILE A N 1
ATOM 2507 C CA . ILE A 1 321 ? -14.252 -1.608 1.472 1.00 92.56 321 ILE A CA 1
ATOM 2508 C C . ILE A 1 321 ? -15.627 -1.008 1.172 1.00 92.56 321 ILE A C 1
ATOM 2510 O O . ILE A 1 321 ? -16.184 -1.282 0.110 1.00 92.56 321 ILE A O 1
ATOM 2514 N N . PRO A 1 322 ? -16.199 -0.171 2.055 1.00 89.62 322 PRO A N 1
ATOM 2515 C CA . PRO A 1 322 ? -17.468 0.488 1.771 1.00 89.62 322 PRO A CA 1
ATOM 2516 C C . PRO A 1 322 ? -17.299 1.480 0.618 1.00 89.62 322 PRO A C 1
ATOM 2518 O O . PRO A 1 322 ? -16.372 2.295 0.631 1.00 89.62 322 PRO A O 1
ATOM 2521 N N . LEU A 1 323 ? -18.213 1.455 -0.350 1.00 89.31 323 LEU A N 1
ATOM 2522 C CA . LEU A 1 323 ? -18.249 2.440 -1.426 1.00 89.31 323 LEU A CA 1
ATOM 2523 C C . LEU A 1 323 ? -18.790 3.787 -0.928 1.00 89.31 323 LEU A C 1
ATOM 2525 O O . LEU A 1 323 ? -19.588 3.833 0.015 1.00 89.31 323 LEU A O 1
ATOM 2529 N N . PRO A 1 324 ? -18.390 4.904 -1.559 1.00 85.19 324 PRO A N 1
ATOM 2530 C CA . PRO A 1 324 ? -19.021 6.191 -1.309 1.00 85.19 324 PRO A CA 1
ATOM 2531 C C . PRO A 1 324 ? -20.511 6.178 -1.696 1.00 85.19 324 PRO A C 1
ATOM 2533 O O . PRO A 1 324 ? -20.996 5.323 -2.446 1.00 85.19 324 PRO A O 1
ATOM 2536 N N . SER A 1 325 ? -21.267 7.140 -1.170 1.00 79.88 325 SER A N 1
ATOM 2537 C CA . SER A 1 325 ? -22.673 7.354 -1.541 1.00 79.88 325 SER A CA 1
ATOM 2538 C C . SER A 1 325 ? -22.806 7.722 -3.028 1.00 79.88 325 SER A C 1
ATOM 2540 O O . SER A 1 325 ? -21.843 8.188 -3.634 1.00 79.88 325 SER A O 1
ATOM 2542 N N . LYS A 1 326 ? -23.985 7.506 -3.649 1.00 71.62 326 LYS A N 1
ATOM 2543 C CA . LYS A 1 326 ? -24.213 7.996 -5.029 1.00 71.62 326 LYS A CA 1
ATOM 2544 C C . LYS A 1 326 ? -24.024 9.515 -4.996 1.00 71.62 326 LYS A C 1
ATOM 2546 O O . LYS A 1 326 ? -24.566 10.152 -4.094 1.00 71.62 326 LYS A O 1
ATOM 2551 N N . GLU A 1 327 ? -23.361 10.094 -5.992 1.00 59.53 327 GLU A N 1
ATOM 2552 C CA . GLU A 1 327 ? -23.555 11.517 -6.278 1.00 59.53 327 GLU A CA 1
ATOM 2553 C C . GLU A 1 327 ? -25.044 11.716 -6.608 1.00 59.53 327 GLU A C 1
ATOM 2555 O O . GLU A 1 327 ? -25.542 11.220 -7.621 1.00 59.53 327 GLU A O 1
ATOM 2560 N N . VAL A 1 328 ? -25.789 12.378 -5.720 1.00 52.69 328 VAL A N 1
ATOM 2561 C CA . VAL A 1 328 ? -27.150 12.826 -6.022 1.00 52.69 328 VAL A CA 1
ATOM 2562 C C . VAL A 1 328 ? -26.996 14.136 -6.776 1.00 52.69 328 VAL A C 1
ATOM 2564 O O . VAL A 1 328 ? -26.562 15.134 -6.205 1.00 52.69 328 VAL A O 1
ATOM 2567 N N . LYS A 1 329 ? -27.319 14.133 -8.071 1.00 41.47 329 LYS A N 1
ATOM 2568 C CA . LYS A 1 329 ? -27.425 15.374 -8.844 1.00 41.47 329 LYS A CA 1
ATOM 2569 C C . LYS A 1 329 ? -28.475 16.250 -8.138 1.00 41.47 329 LYS A C 1
ATOM 2571 O O . LYS A 1 329 ? -29.576 15.738 -7.914 1.00 41.47 329 LYS A O 1
ATOM 2576 N N . PRO A 1 330 ? -28.175 17.503 -7.749 1.00 42.09 330 PRO A N 1
ATOM 2577 C CA . PRO A 1 330 ? -29.193 18.365 -7.166 1.00 42.09 330 PRO A CA 1
ATOM 2578 C C . PRO A 1 330 ? -30.353 18.463 -8.161 1.00 42.09 330 PRO A C 1
ATOM 2580 O O . PRO A 1 330 ? -30.141 18.732 -9.346 1.00 42.09 330 PRO A O 1
ATOM 2583 N N . SER A 1 331 ? -31.565 18.142 -7.701 1.00 39.72 331 SER A N 1
ATOM 2584 C CA . SER A 1 331 ? -32.764 18.374 -8.507 1.00 39.72 331 SER A CA 1
ATOM 2585 C C . SER A 1 331 ? -32.869 19.876 -8.773 1.00 39.72 331 SER A C 1
ATOM 2587 O O . SER A 1 331 ? -32.552 20.649 -7.867 1.00 39.72 331 SER A O 1
ATOM 2589 N N . PRO A 1 332 ? -33.269 20.308 -9.981 1.00 52.59 332 PRO A N 1
ATOM 2590 C CA . PRO A 1 332 ? -33.501 21.723 -10.235 1.00 52.59 332 PRO A CA 1
ATOM 2591 C C . PRO A 1 332 ? -34.540 22.232 -9.230 1.00 52.59 332 PRO A C 1
ATOM 2593 O O . PRO A 1 332 ? -35.626 21.658 -9.126 1.00 52.59 332 PRO A O 1
ATOM 2596 N N . GLU A 1 333 ? -34.179 23.256 -8.455 1.00 43.78 333 GLU A N 1
ATOM 2597 C CA . GLU A 1 333 ? -35.128 23.934 -7.573 1.00 43.78 333 GLU A CA 1
ATOM 2598 C C . GLU A 1 333 ? -36.305 24.447 -8.418 1.00 43.78 333 GLU A C 1
ATOM 2600 O O . GLU A 1 333 ? -36.082 25.041 -9.479 1.00 43.78 333 GLU A O 1
ATOM 2605 N N . PRO A 1 334 ? -37.562 24.213 -7.998 1.00 47.72 334 PRO A N 1
ATOM 2606 C CA . PRO A 1 334 ? -38.697 24.847 -8.646 1.00 47.72 334 PRO A CA 1
ATOM 2607 C C . PRO A 1 334 ? -38.583 26.374 -8.480 1.00 47.72 334 PRO A C 1
ATOM 2609 O O . PRO A 1 334 ? -38.136 26.837 -7.427 1.00 47.72 334 PRO A O 1
ATOM 2612 N N . PRO A 1 335 ? -38.961 27.164 -9.501 1.00 45.03 335 PRO A N 1
ATOM 2613 C CA . PRO A 1 335 ? -38.827 28.615 -9.457 1.00 45.03 335 PRO A CA 1
ATOM 2614 C C . PRO A 1 335 ? -39.595 29.183 -8.260 1.00 45.03 335 PRO A C 1
ATOM 2616 O O . PRO A 1 335 ? -40.789 28.931 -8.102 1.00 45.03 335 PRO A O 1
ATOM 2619 N N . GLN A 1 336 ? -38.896 29.936 -7.407 1.00 45.09 336 GLN A N 1
ATOM 2620 C CA . GLN A 1 336 ? -39.523 30.659 -6.307 1.00 45.09 336 GLN A CA 1
ATOM 2621 C C . GLN A 1 336 ? -40.351 31.816 -6.874 1.00 45.09 336 GLN A C 1
ATOM 2623 O O . GLN A 1 336 ? -39.813 32.755 -7.461 1.00 45.09 336 GLN A O 1
ATOM 2628 N N . GLU A 1 337 ? -41.669 31.748 -6.701 1.00 41.84 337 GLU A N 1
ATOM 2629 C CA . GLU A 1 337 ? -42.562 32.879 -6.935 1.00 41.84 337 GLU A CA 1
ATOM 2630 C C . GLU A 1 337 ? -42.313 33.941 -5.854 1.00 41.84 337 GLU A C 1
ATOM 2632 O O . GLU A 1 337 ? -42.565 33.722 -4.668 1.00 41.84 337 GLU A O 1
ATOM 2637 N N . HIS A 1 338 ? -41.797 35.102 -6.256 1.00 43.69 338 HIS A N 1
ATOM 2638 C CA . HIS A 1 338 ? -41.725 36.271 -5.384 1.00 43.69 338 HIS A CA 1
ATOM 2639 C C . HIS A 1 338 ? -43.118 36.914 -5.273 1.00 43.69 338 HIS A C 1
ATOM 2641 O O . HIS A 1 338 ? -43.695 37.267 -6.305 1.00 43.69 338 HIS A O 1
ATOM 2647 N N . PRO A 1 339 ? -43.664 37.130 -4.063 1.00 42.44 339 PRO A N 1
ATOM 2648 C CA . PRO A 1 339 ? -44.897 37.887 -3.910 1.00 42.44 339 PRO A CA 1
ATOM 2649 C C . PRO A 1 339 ? -44.641 39.381 -4.153 1.00 42.44 339 PRO A C 1
ATOM 2651 O O . PRO A 1 339 ? -43.795 40.006 -3.511 1.00 42.44 339 PRO A O 1
ATOM 2654 N N . SER A 1 340 ? -45.403 39.949 -5.085 1.00 38.25 340 SER A N 1
ATOM 2655 C CA . SER A 1 340 ? -45.516 41.384 -5.342 1.00 38.25 340 SER A CA 1
ATOM 2656 C C . SER A 1 340 ? -46.128 42.104 -4.136 1.00 38.25 340 SER A C 1
ATOM 2658 O O . SER A 1 340 ? -47.243 41.772 -3.731 1.00 38.25 340 SER A O 1
ATOM 2660 N N . PHE A 1 341 ? -45.440 43.110 -3.594 1.00 38.62 341 PHE A N 1
ATOM 2661 C CA . PHE A 1 341 ? -46.018 44.048 -2.630 1.00 38.62 341 PHE A CA 1
ATOM 2662 C C . PHE A 1 341 ? -46.214 45.414 -3.284 1.00 38.62 341 PHE A C 1
ATOM 2664 O O . PHE A 1 341 ? -45.247 46.098 -3.615 1.00 38.62 341 PHE A O 1
ATOM 2671 N N . ASP A 1 342 ? -47.482 45.792 -3.436 1.00 35.62 342 ASP A N 1
ATOM 2672 C CA . ASP A 1 342 ? -47.919 47.121 -3.847 1.00 35.62 342 ASP A CA 1
ATOM 2673 C C . ASP A 1 342 ? -48.151 48.043 -2.636 1.00 35.62 342 ASP A C 1
ATOM 2675 O O . ASP A 1 342 ? -48.845 47.699 -1.682 1.00 35.62 342 ASP A O 1
ATOM 2679 N N . ALA A 1 343 ? -47.587 49.243 -2.779 1.00 39.81 343 ALA A N 1
ATOM 2680 C CA . ALA A 1 343 ? -48.122 50.571 -2.476 1.00 39.81 343 ALA A CA 1
ATOM 2681 C C . ALA A 1 343 ? -48.494 51.034 -1.040 1.00 39.81 343 ALA A C 1
ATOM 2683 O O . ALA A 1 343 ? -49.393 50.538 -0.371 1.00 39.81 343 ALA A O 1
ATOM 2684 N N . ASN A 1 344 ? -47.952 52.230 -0.760 1.00 37.00 344 ASN A N 1
ATOM 2685 C CA . ASN A 1 344 ? -48.601 53.392 -0.134 1.00 37.00 344 ASN A CA 1
ATOM 2686 C C . ASN A 1 344 ? -48.763 53.432 1.398 1.00 37.00 344 ASN A C 1
ATOM 2688 O O . ASN A 1 344 ? -49.726 52.902 1.947 1.00 37.00 344 ASN A O 1
ATOM 2692 N N . GLN A 1 345 ? -47.918 54.239 2.060 1.00 39.31 345 GLN A N 1
ATOM 2693 C CA . GLN A 1 345 ? -48.368 55.269 3.012 1.00 39.31 345 GLN A CA 1
ATOM 2694 C C . GLN A 1 345 ? -47.246 56.251 3.411 1.00 39.31 345 GLN A C 1
ATOM 2696 O O . GLN A 1 345 ? -46.059 55.946 3.372 1.00 39.31 345 GLN A O 1
ATOM 2701 N N . SER A 1 346 ? -47.681 57.469 3.717 1.00 35.50 346 SER A N 1
ATOM 2702 C CA . SER A 1 346 ? -46.994 58.765 3.744 1.00 35.50 346 SER A CA 1
ATOM 2703 C C . SER A 1 346 ? -46.309 59.152 5.072 1.00 35.50 346 SER A C 1
ATOM 2705 O O . SER A 1 346 ? -46.866 58.879 6.127 1.00 35.50 346 SER A O 1
ATOM 2707 N N . SER A 1 347 ? -45.166 59.858 4.958 1.00 36.03 347 SER A N 1
ATOM 2708 C CA . SER A 1 347 ? -44.565 60.997 5.722 1.00 36.03 347 SER A CA 1
ATOM 2709 C C . SER A 1 347 ? -45.143 61.436 7.099 1.00 36.03 347 SER A C 1
ATOM 2711 O O . SER A 1 347 ? -46.356 61.347 7.266 1.00 36.03 347 SER A O 1
ATOM 2713 N N . PRO A 1 348 ? -44.369 62.076 8.034 1.00 47.88 348 PRO A N 1
ATOM 2714 C CA . PRO A 1 348 ? -43.356 63.108 7.734 1.00 47.88 348 PRO A CA 1
ATOM 2715 C C . PRO A 1 348 ? -42.064 63.186 8.596 1.00 47.88 348 PRO A C 1
ATOM 2717 O O . PRO A 1 348 ? -41.890 62.543 9.624 1.00 47.88 348 PRO A O 1
ATOM 2720 N N . VAL A 1 349 ? -41.167 64.045 8.095 1.00 40.09 349 VAL A N 1
ATOM 2721 C CA . VAL A 1 349 ? -39.800 64.425 8.517 1.00 40.09 349 VAL A CA 1
ATOM 2722 C C . VAL A 1 349 ? -39.820 65.432 9.693 1.00 40.09 349 VAL A C 1
ATOM 2724 O O . VAL A 1 349 ? -40.795 66.174 9.828 1.00 40.09 349 VAL A O 1
ATOM 2727 N N . PRO A 1 350 ? -38.743 65.537 10.504 1.00 40.28 350 PRO A N 1
ATOM 2728 C CA . PRO A 1 350 ? -37.966 66.782 10.462 1.00 40.28 350 PRO A CA 1
ATOM 2729 C C . PRO A 1 350 ? -36.433 66.602 10.421 1.00 40.28 350 PRO A C 1
ATOM 2731 O O . PRO A 1 350 ? -35.866 65.538 10.643 1.00 40.28 350 PRO A O 1
ATOM 2734 N N . SER A 1 351 ? -35.809 67.722 10.067 1.00 34.47 351 SER A N 1
ATOM 2735 C CA . SER A 1 351 ? -34.466 68.028 9.575 1.00 34.47 351 SER A CA 1
ATOM 2736 C C . SER A 1 351 ? -33.273 67.924 10.541 1.00 34.47 351 SER A C 1
ATOM 2738 O O . SER A 1 351 ? -33.329 68.417 11.661 1.00 34.47 351 SER A O 1
ATOM 2740 N N . VAL A 1 352 ? -32.167 67.421 9.976 1.00 37.41 352 VAL A N 1
ATOM 2741 C CA . VAL A 1 352 ? -30.798 67.988 9.853 1.00 37.41 352 VAL A CA 1
ATOM 2742 C C . VAL A 1 352 ? -30.115 68.649 11.064 1.00 37.41 352 VAL A C 1
ATOM 2744 O O . VAL A 1 352 ? -30.498 69.723 11.515 1.00 37.41 352 VAL A O 1
ATOM 2747 N N . GLY A 1 353 ? -28.947 68.093 11.411 1.00 31.34 353 GLY A N 1
ATOM 2748 C CA . GLY A 1 353 ? -27.823 68.786 12.044 1.00 31.34 353 GLY A CA 1
ATOM 2749 C C . GLY A 1 353 ? -26.493 68.250 11.494 1.00 31.34 353 GLY A C 1
ATOM 2750 O O . GLY A 1 353 ? -26.088 67.137 11.811 1.00 31.34 353 GLY A O 1
ATOM 2751 N N . THR A 1 354 ? -25.865 69.032 10.618 1.00 35.31 354 THR A N 1
ATOM 2752 C CA . THR A 1 354 ? -24.567 68.816 9.954 1.00 35.31 354 THR A CA 1
ATOM 2753 C C . THR A 1 354 ? -23.398 68.937 10.934 1.00 35.31 354 THR A C 1
ATOM 2755 O O . THR A 1 354 ? -23.437 69.833 11.768 1.00 35.31 354 THR A O 1
ATOM 2758 N N . LEU A 1 355 ? -22.326 68.149 10.765 1.00 35.12 355 LEU A N 1
ATOM 2759 C CA . LEU A 1 355 ? -20.930 68.600 10.934 1.00 35.12 355 LEU A CA 1
ATOM 2760 C C . LEU A 1 355 ? -19.959 67.562 10.340 1.00 35.12 355 LEU A C 1
ATOM 2762 O O . LEU A 1 355 ? -19.918 66.409 10.759 1.00 35.12 355 LEU A O 1
ATOM 2766 N N . ALA A 1 356 ? -19.206 68.000 9.333 1.00 36.62 356 ALA A N 1
ATOM 2767 C CA . ALA A 1 356 ? -18.130 67.271 8.674 1.00 36.62 356 ALA A CA 1
ATOM 2768 C C . ALA A 1 356 ? -16.795 67.524 9.388 1.00 36.62 356 ALA A C 1
ATOM 2770 O O . ALA A 1 356 ? -16.560 68.654 9.813 1.00 36.62 356 ALA A O 1
ATOM 2771 N N . LEU A 1 357 ? -15.905 66.527 9.432 1.00 36.88 357 LEU A N 1
ATOM 2772 C CA . LEU A 1 357 ? -14.460 66.733 9.557 1.00 36.88 357 LEU A CA 1
ATOM 2773 C C . LEU A 1 357 ? -13.701 65.685 8.728 1.00 36.88 357 LEU A C 1
ATOM 2775 O O . LEU A 1 357 ? -13.980 64.489 8.801 1.00 36.88 357 LEU A O 1
ATOM 2779 N N . ASP A 1 358 ? -12.779 66.214 7.929 1.00 34.94 358 ASP A N 1
ATOM 2780 C CA . ASP A 1 358 ? -11.870 65.568 6.978 1.00 34.94 358 ASP A CA 1
ATOM 2781 C C . ASP A 1 358 ? -10.755 64.729 7.650 1.00 34.94 358 ASP A C 1
ATOM 2783 O O . ASP A 1 358 ? -10.523 64.852 8.858 1.00 34.94 358 ASP A O 1
ATOM 2787 N N . PRO A 1 359 ? -10.026 63.899 6.873 1.00 46.09 359 PRO A N 1
ATOM 2788 C CA . PRO A 1 359 ? -9.047 62.938 7.367 1.00 46.09 359 PRO A CA 1
ATOM 2789 C C . PRO A 1 359 ? -7.631 63.523 7.488 1.00 46.09 359 PRO A C 1
ATOM 2791 O O . PRO A 1 359 ? -7.187 64.324 6.666 1.00 46.09 359 PRO A O 1
ATOM 2794 N N . THR A 1 360 ? -6.867 63.043 8.471 1.00 39.12 360 THR A N 1
ATOM 2795 C CA . THR A 1 360 ? -5.414 63.257 8.573 1.00 39.12 360 THR A CA 1
ATOM 2796 C C . THR A 1 360 ? -4.646 61.950 8.310 1.00 39.12 360 THR A C 1
ATOM 2798 O O . THR A 1 360 ? -5.072 60.889 8.770 1.00 39.12 360 THR A O 1
ATOM 2801 N N . PRO A 1 361 ? -3.511 61.987 7.580 1.00 45.00 361 PRO A N 1
ATOM 2802 C CA . PRO A 1 361 ? -2.655 60.825 7.350 1.00 45.00 361 PRO A CA 1
ATOM 2803 C C . PRO A 1 361 ? -1.542 60.722 8.408 1.00 45.00 361 PRO A C 1
ATOM 2805 O O . PRO A 1 361 ? -1.035 61.733 8.892 1.00 45.00 361 PRO A O 1
ATOM 2808 N N . VAL A 1 362 ? -1.125 59.495 8.738 1.00 39.47 362 VAL A N 1
ATOM 2809 C CA . VAL A 1 362 ? -0.032 59.192 9.687 1.00 39.47 362 VAL A CA 1
ATOM 2810 C C . VAL A 1 362 ? 1.045 58.344 8.972 1.00 39.47 362 VAL A C 1
ATOM 2812 O O . VAL A 1 362 ? 0.679 57.530 8.122 1.00 39.47 362 VAL A O 1
ATOM 2815 N N . PRO A 1 363 ? 2.356 58.559 9.230 1.00 44.06 363 PRO A N 1
ATOM 2816 C CA . PRO A 1 363 ? 3.421 58.330 8.250 1.00 44.06 363 PRO A CA 1
ATOM 2817 C C . PRO A 1 363 ? 4.204 57.010 8.402 1.00 44.06 363 PRO A C 1
ATOM 2819 O O . PRO A 1 363 ? 4.116 56.306 9.404 1.00 44.06 363 PRO A O 1
ATOM 2822 N N . LEU A 1 364 ? 5.013 56.738 7.370 1.00 36.84 364 LEU A N 1
ATOM 2823 C CA . LEU A 1 364 ? 6.029 55.686 7.242 1.00 36.84 364 LEU A CA 1
ATOM 2824 C C . LEU A 1 364 ? 7.316 55.981 8.042 1.00 36.84 364 LEU A C 1
ATOM 2826 O O . LEU A 1 364 ? 7.948 57.013 7.828 1.00 36.84 364 LEU A O 1
ATOM 2830 N N . SER A 1 365 ? 7.750 55.007 8.842 1.00 33.28 365 SER A N 1
ATOM 2831 C CA . SER A 1 365 ? 9.136 54.636 9.210 1.00 33.28 365 SER A CA 1
ATOM 2832 C C . SER A 1 365 ? 9.018 53.314 10.009 1.00 33.28 365 SER A C 1
ATOM 2834 O O . SER A 1 365 ? 7.954 53.020 10.538 1.00 33.28 365 SER A O 1
ATOM 2836 N N . GLU A 1 366 ? 9.952 52.377 10.125 1.00 34.62 366 GLU A N 1
ATOM 2837 C CA . GLU A 1 366 ? 11.376 52.300 9.850 1.00 34.62 366 GLU A CA 1
ATOM 2838 C C . GLU A 1 366 ? 11.761 50.801 9.831 1.00 34.62 366 GLU A C 1
ATOM 2840 O O . GLU A 1 366 ? 11.062 49.933 10.357 1.00 34.62 366 GLU A O 1
ATOM 2845 N N . SER A 1 367 ? 12.891 50.507 9.206 1.00 30.73 367 SER A N 1
ATOM 2846 C CA . SER A 1 367 ? 13.535 49.203 9.047 1.00 30.73 367 SER A CA 1
ATOM 2847 C C . SER A 1 367 ? 13.811 48.432 10.349 1.00 30.73 367 SER A C 1
ATOM 2849 O O . SER A 1 367 ? 14.462 48.957 11.250 1.00 30.73 367 SER A O 1
ATOM 2851 N N . LEU A 1 368 ? 13.488 47.133 10.376 1.00 32.62 368 LEU A N 1
ATOM 2852 C CA . LEU A 1 368 ? 14.063 46.161 11.315 1.00 32.62 368 LEU A CA 1
ATOM 2853 C C . LEU A 1 368 ? 14.689 44.990 10.552 1.00 32.62 368 LEU A C 1
ATOM 2855 O O . LEU A 1 368 ? 14.069 43.972 10.255 1.00 32.62 368 LEU A O 1
ATOM 2859 N N . THR A 1 369 ? 15.968 45.165 10.241 1.00 29.86 369 THR A N 1
ATOM 2860 C CA . THR A 1 369 ? 16.872 44.129 9.746 1.00 29.86 369 THR A CA 1
ATOM 2861 C C . THR A 1 369 ? 17.183 43.157 10.885 1.00 29.86 369 THR A C 1
ATOM 2863 O O . THR A 1 369 ? 17.969 43.467 11.782 1.00 29.86 369 THR A O 1
ATOM 2866 N N . ILE A 1 370 ? 16.587 41.965 10.864 1.00 33.12 370 ILE A N 1
ATOM 2867 C CA . ILE A 1 370 ? 16.947 40.877 11.780 1.00 33.12 370 ILE A CA 1
ATOM 2868 C C . ILE A 1 370 ? 18.239 40.233 11.259 1.00 33.12 370 ILE A C 1
ATOM 2870 O O . ILE A 1 370 ? 18.239 39.515 10.262 1.00 33.12 370 ILE A O 1
ATOM 2874 N N . LYS A 1 371 ? 19.366 40.515 11.924 1.00 32.00 371 LYS A N 1
ATOM 2875 C CA . LYS A 1 371 ? 20.644 39.825 11.691 1.00 32.00 371 LYS A CA 1
ATOM 2876 C C . LYS A 1 371 ? 20.581 38.385 12.233 1.00 32.00 371 LYS A C 1
ATOM 2878 O O . LYS A 1 371 ? 20.111 38.196 13.357 1.00 32.00 371 LYS A O 1
ATOM 2883 N N . PRO A 1 372 ? 21.108 37.381 11.508 1.00 33.56 372 PRO A N 1
ATOM 2884 C CA . PRO A 1 372 ? 21.228 36.018 12.013 1.00 33.56 372 PRO A CA 1
ATOM 2885 C C . PRO A 1 372 ? 22.321 35.928 13.089 1.00 33.56 372 PRO A C 1
ATOM 2887 O O . PRO A 1 372 ? 23.403 36.505 12.962 1.00 33.56 372 PRO A O 1
ATOM 2890 N N . LYS A 1 373 ? 22.028 35.199 14.168 1.00 30.70 373 LYS A N 1
ATOM 2891 C CA . LYS A 1 373 ? 22.963 34.914 15.264 1.00 30.70 373 LYS A CA 1
ATOM 2892 C C . LYS A 1 373 ? 23.985 33.859 14.792 1.00 30.70 373 LYS A C 1
ATOM 2894 O O . LYS A 1 373 ? 23.565 32.872 14.188 1.00 30.70 373 LYS A O 1
ATOM 2899 N N . PRO A 1 374 ? 25.296 34.037 15.029 1.00 33.25 374 PRO A N 1
ATOM 2900 C CA . PRO A 1 374 ? 26.321 33.158 14.473 1.00 33.25 374 PRO A CA 1
ATOM 2901 C C . PRO A 1 374 ? 26.356 31.779 15.144 1.00 33.25 374 PRO A C 1
ATOM 2903 O O . PRO A 1 374 ? 26.221 31.652 16.363 1.00 33.25 374 PRO A O 1
ATOM 2906 N N . LEU A 1 375 ? 26.589 30.763 14.306 1.00 29.69 375 LEU A N 1
ATOM 2907 C CA . LEU A 1 375 ? 26.999 29.411 14.672 1.00 29.69 375 LEU A CA 1
ATOM 2908 C C . LEU A 1 375 ? 28.295 29.453 15.489 1.00 29.69 375 LEU A C 1
ATOM 2910 O O . LEU A 1 375 ? 29.314 29.960 15.022 1.00 29.69 375 LEU A O 1
ATOM 2914 N N . ILE A 1 376 ? 28.271 28.862 16.682 1.00 29.09 376 ILE A N 1
ATOM 2915 C CA . ILE A 1 376 ? 29.490 28.515 17.409 1.00 29.09 376 ILE A CA 1
ATOM 2916 C C . ILE A 1 376 ? 29.938 27.138 16.913 1.00 29.09 376 ILE A C 1
ATOM 2918 O O . ILE A 1 376 ? 29.341 26.117 17.250 1.00 29.09 376 ILE A O 1
ATOM 2922 N N . LEU A 1 377 ? 30.998 27.134 16.101 1.00 27.22 377 LEU A N 1
ATOM 2923 C CA . LEU A 1 377 ? 31.865 25.977 15.906 1.00 27.22 377 LEU A CA 1
ATOM 2924 C C . LEU A 1 377 ? 32.635 25.737 17.211 1.00 27.22 377 LEU A C 1
ATOM 2926 O O . LEU A 1 377 ? 33.429 26.579 17.625 1.00 27.22 377 LEU A O 1
ATOM 2930 N N . ALA A 1 378 ? 32.442 24.573 17.823 1.00 27.91 378 ALA A N 1
ATOM 2931 C CA . ALA A 1 378 ? 33.384 24.018 18.784 1.00 27.91 378 ALA A CA 1
ATOM 2932 C C . ALA A 1 378 ? 33.987 22.751 18.174 1.00 27.91 378 ALA A C 1
ATOM 2934 O O . ALA A 1 378 ? 33.358 21.698 18.102 1.00 27.91 378 ALA A O 1
ATOM 2935 N N . SER A 1 379 ? 35.214 22.894 17.688 1.00 26.16 379 SER A N 1
ATOM 2936 C CA . SER A 1 379 ? 36.120 21.807 17.355 1.00 26.16 379 SER A CA 1
ATOM 2937 C C . SER A 1 379 ? 36.758 21.268 18.635 1.00 26.16 379 SER A C 1
ATOM 2939 O O . SER A 1 379 ? 37.555 21.978 19.245 1.00 26.16 379 SER A O 1
ATOM 2941 N N . THR A 1 380 ? 36.499 20.012 18.995 1.00 28.50 380 THR A N 1
ATOM 2942 C CA . THR A 1 380 ? 37.436 19.215 19.801 1.00 28.50 380 THR A CA 1
ATOM 2943 C C . THR A 1 380 ? 37.344 17.729 19.456 1.00 28.50 380 THR A C 1
ATOM 2945 O O . THR A 1 380 ? 36.348 17.045 19.663 1.00 28.50 380 THR A O 1
ATOM 2948 N N . LEU A 1 381 ? 38.461 17.291 18.888 1.00 26.73 381 LEU A N 1
ATOM 2949 C CA . LEU A 1 381 ? 39.066 15.969 18.808 1.00 26.73 381 LEU A CA 1
ATOM 2950 C C . LEU A 1 381 ? 38.594 14.895 19.814 1.00 26.73 381 LEU A C 1
ATOM 2952 O O . LEU A 1 381 ? 38.595 15.086 21.026 1.00 26.73 381 LEU A O 1
ATOM 2956 N N . THR A 1 382 ? 38.335 13.720 19.232 1.00 29.00 382 THR A N 1
ATOM 2957 C CA . THR A 1 382 ? 38.702 12.364 19.683 1.00 29.00 382 THR A CA 1
ATOM 2958 C C . THR A 1 382 ? 38.432 11.970 21.138 1.00 29.00 382 THR A C 1
ATOM 2960 O O . THR A 1 382 ? 39.254 12.190 22.024 1.00 29.00 382 THR A O 1
ATOM 2963 N N . ASN A 1 383 ? 37.383 11.168 21.334 1.00 25.31 383 ASN A N 1
ATOM 2964 C CA . ASN A 1 383 ? 37.501 9.979 22.175 1.00 25.31 383 ASN A CA 1
ATOM 2965 C C . ASN A 1 383 ? 36.472 8.920 21.764 1.00 25.31 383 ASN A C 1
ATOM 2967 O O . ASN A 1 383 ? 35.266 9.111 21.883 1.00 25.31 383 ASN A O 1
ATOM 2971 N N . THR A 1 384 ? 36.974 7.800 21.253 1.00 29.00 384 THR A N 1
ATOM 2972 C CA . THR A 1 384 ? 36.227 6.575 20.954 1.00 29.00 384 THR A CA 1
ATOM 2973 C C . THR A 1 384 ? 35.732 5.900 22.234 1.00 29.00 384 THR A C 1
ATOM 2975 O O . THR A 1 384 ? 36.566 5.545 23.071 1.00 29.00 384 THR A O 1
ATOM 2978 N N . PRO A 1 385 ? 34.441 5.550 22.343 1.00 28.94 385 PRO A N 1
ATOM 2979 C CA . PRO A 1 385 ? 34.007 4.427 23.151 1.00 28.94 385 PRO A CA 1
ATOM 2980 C C . PRO A 1 385 ? 33.756 3.216 22.248 1.00 28.94 385 PRO A C 1
ATOM 2982 O O . PRO A 1 385 ? 32.980 3.251 21.294 1.00 28.94 385 PRO A O 1
ATOM 2985 N N . LYS A 1 386 ? 34.438 2.120 22.577 1.00 32.78 386 LYS A N 1
ATOM 2986 C CA . LYS A 1 386 ? 34.150 0.772 22.085 1.00 32.78 386 LYS A CA 1
ATOM 2987 C C . LYS A 1 386 ? 32.689 0.394 22.377 1.00 32.78 386 LYS A C 1
ATOM 2989 O O . LYS A 1 386 ? 32.148 0.784 23.407 1.00 32.78 386 LYS A O 1
ATOM 2994 N N . SER A 1 387 ? 32.162 -0.496 21.531 1.00 31.55 387 SER A N 1
ATOM 2995 C CA . SER A 1 387 ? 30.892 -1.247 21.607 1.00 31.55 387 SER A CA 1
ATOM 2996 C C . SER A 1 387 ? 29.675 -0.646 20.881 1.00 31.55 387 SER A C 1
ATOM 2998 O O . SER A 1 387 ? 28.838 0.041 21.457 1.00 31.55 387 SER A O 1
ATOM 3000 N N . LEU A 1 388 ? 29.546 -1.005 19.597 1.00 28.36 388 LEU A N 1
ATOM 3001 C CA . LEU A 1 388 ? 28.268 -1.022 18.878 1.00 28.36 388 LEU A CA 1
ATOM 3002 C C . LEU A 1 388 ? 27.416 -2.218 19.355 1.00 28.36 388 LEU A C 1
ATOM 3004 O O . LEU A 1 388 ? 27.954 -3.321 19.510 1.00 28.36 388 LEU A O 1
ATOM 3008 N N . PRO A 1 389 ? 26.102 -2.048 19.584 1.00 31.83 389 PRO A N 1
ATOM 3009 C CA . PRO A 1 389 ? 25.225 -3.143 19.962 1.00 31.83 389 PRO A CA 1
ATOM 3010 C C . PRO A 1 389 ? 24.735 -3.943 18.745 1.00 31.83 389 PRO A C 1
ATOM 3012 O O . PRO A 1 389 ? 24.262 -3.404 17.753 1.00 31.83 389 PRO A O 1
ATOM 3015 N N . LEU A 1 390 ? 24.813 -5.261 18.919 1.00 29.92 390 LEU A N 1
ATOM 3016 C CA . LEU A 1 390 ? 24.281 -6.425 18.198 1.00 29.92 390 LEU A CA 1
ATOM 3017 C C . LEU A 1 390 ? 22.865 -6.292 17.559 1.00 29.92 390 LEU A C 1
ATOM 3019 O O . LEU A 1 390 ? 21.973 -7.081 17.881 1.00 29.92 390 LEU A O 1
ATOM 3023 N N . ALA A 1 391 ? 22.643 -5.327 16.663 1.00 30.84 391 ALA A N 1
ATOM 3024 C CA . ALA A 1 391 ? 21.394 -5.150 15.904 1.00 30.84 391 ALA A CA 1
ATOM 3025 C C . ALA A 1 391 ? 21.573 -5.144 14.368 1.00 30.84 391 ALA A C 1
ATOM 3027 O O . ALA A 1 391 ? 20.576 -5.176 13.655 1.00 30.84 391 ALA A O 1
ATOM 3028 N N . GLU A 1 392 ? 22.805 -5.199 13.854 1.00 31.67 392 GLU A N 1
ATOM 3029 C CA . GLU A 1 392 ? 23.096 -5.254 12.405 1.00 31.67 392 GLU A CA 1
ATOM 3030 C C . GLU A 1 392 ? 23.122 -6.679 11.814 1.00 31.67 392 GLU A C 1
ATOM 3032 O O . GLU A 1 392 ? 23.102 -6.855 10.606 1.00 31.67 392 GLU A O 1
ATOM 3037 N N . ALA A 1 393 ? 23.083 -7.739 12.626 1.00 26.69 393 ALA A N 1
ATOM 3038 C CA . ALA A 1 393 ? 23.301 -9.105 12.123 1.00 26.69 393 ALA A CA 1
ATOM 3039 C C . ALA A 1 393 ? 22.041 -9.858 11.631 1.00 26.69 393 ALA A C 1
ATOM 3041 O O . ALA A 1 393 ? 22.133 -11.047 11.331 1.00 26.69 393 ALA A O 1
ATOM 3042 N N . VAL A 1 394 ? 20.863 -9.220 11.583 1.00 30.77 394 VAL A N 1
ATOM 3043 C CA . VAL A 1 394 ? 19.597 -9.894 11.203 1.00 30.77 394 VAL A CA 1
ATOM 3044 C C . VAL A 1 394 ? 19.016 -9.380 9.877 1.00 30.77 394 VAL A C 1
ATOM 3046 O O . VAL A 1 394 ? 18.181 -10.059 9.292 1.00 30.77 394 VAL A O 1
ATOM 3049 N N . ALA A 1 395 ? 19.494 -8.249 9.347 1.00 35.09 395 ALA A N 1
ATOM 3050 C CA . ALA A 1 395 ? 19.034 -7.712 8.060 1.00 35.09 395 ALA A CA 1
ATOM 3051 C C . ALA A 1 395 ? 19.969 -8.052 6.879 1.00 35.09 395 ALA A C 1
ATOM 3053 O O . ALA A 1 395 ? 19.481 -8.276 5.779 1.00 35.09 395 ALA A O 1
ATOM 3054 N N . ASP A 1 396 ? 21.274 -8.225 7.115 1.00 27.48 396 ASP A N 1
ATOM 3055 C CA . ASP A 1 396 ? 22.265 -8.498 6.053 1.00 27.48 396 ASP A CA 1
ATOM 3056 C C . ASP A 1 396 ? 22.319 -9.967 5.585 1.00 27.48 396 ASP A C 1
ATOM 3058 O O . ASP A 1 396 ? 23.147 -10.348 4.760 1.00 27.48 396 ASP A O 1
ATOM 3062 N N . CYS A 1 397 ? 21.446 -10.836 6.105 1.00 27.58 397 CYS A N 1
ATOM 3063 C CA . CYS A 1 397 ? 21.397 -12.250 5.711 1.00 27.58 397 CYS A CA 1
ATOM 3064 C C . CYS A 1 397 ? 20.423 -12.548 4.556 1.00 27.58 397 CYS A C 1
ATOM 3066 O O . CYS A 1 397 ? 20.347 -13.704 4.150 1.00 27.58 397 CYS A O 1
ATOM 3068 N N . VAL A 1 398 ? 19.694 -11.555 4.031 1.00 37.19 398 VAL A N 1
ATOM 3069 C CA . VAL A 1 398 ? 18.677 -11.770 2.979 1.00 37.19 398 VAL A CA 1
ATOM 3070 C C . VAL A 1 398 ? 19.150 -11.341 1.577 1.00 37.19 398 VAL A C 1
ATOM 3072 O O . VAL A 1 398 ? 18.577 -11.784 0.592 1.00 37.19 398 VAL A O 1
ATOM 3075 N N . GLU A 1 399 ? 20.265 -10.614 1.438 1.00 38.03 399 GLU A N 1
ATOM 3076 C CA . GLU A 1 399 ? 20.766 -10.154 0.122 1.00 38.03 399 GLU A CA 1
ATOM 3077 C C . GLU A 1 399 ? 21.895 -11.009 -0.506 1.00 38.03 399 GLU A C 1
ATOM 3079 O O . GLU A 1 399 ? 22.381 -10.677 -1.583 1.00 38.03 399 GLU A O 1
ATOM 3084 N N . GLN A 1 400 ? 22.331 -12.128 0.097 1.00 28.52 400 GLN A N 1
ATOM 3085 C CA . GLN A 1 400 ? 23.482 -12.908 -0.422 1.00 28.52 400 GLN A CA 1
ATOM 3086 C C . GLN A 1 400 ? 23.255 -14.411 -0.664 1.00 28.52 400 GLN A C 1
ATOM 3088 O O . GLN A 1 400 ? 24.221 -15.152 -0.844 1.00 28.52 400 GLN A O 1
ATOM 3093 N N . SER A 1 401 ? 22.014 -14.899 -0.738 1.00 30.22 401 SER A N 1
ATOM 3094 C CA . SER A 1 401 ? 21.743 -16.296 -1.130 1.00 30.22 401 SER A CA 1
ATOM 3095 C C . SER A 1 401 ? 20.976 -16.400 -2.449 1.00 30.22 401 SER A C 1
ATOM 3097 O O . SER A 1 401 ? 19.843 -16.867 -2.486 1.00 30.22 401 SER A O 1
ATOM 3099 N N . ALA A 1 402 ? 21.618 -15.985 -3.538 1.00 33.50 402 ALA A N 1
ATOM 3100 C CA . ALA A 1 402 ? 21.226 -16.343 -4.899 1.00 33.50 402 ALA A CA 1
ATOM 3101 C C . ALA A 1 402 ? 22.479 -16.728 -5.700 1.00 33.50 402 ALA A C 1
ATOM 3103 O O . ALA A 1 402 ? 22.878 -16.054 -6.644 1.00 33.50 402 ALA A O 1
ATOM 3104 N N . THR A 1 403 ? 23.146 -17.808 -5.290 1.00 34.44 403 THR A N 1
ATOM 3105 C CA . THR A 1 403 ? 24.092 -18.527 -6.150 1.00 34.44 403 THR A CA 1
ATOM 3106 C C . THR A 1 403 ? 23.379 -19.738 -6.753 1.00 34.44 403 THR A C 1
ATOM 3108 O O . THR A 1 403 ? 22.746 -20.526 -6.055 1.00 34.44 403 THR A O 1
ATOM 3111 N N . ALA A 1 404 ? 23.422 -19.801 -8.083 1.00 34.91 404 ALA A N 1
ATOM 3112 C CA . ALA A 1 404 ? 22.665 -20.683 -8.968 1.00 34.91 404 ALA A CA 1
ATOM 3113 C C . ALA A 1 404 ? 22.838 -22.195 -8.707 1.00 34.91 404 ALA A C 1
ATOM 3115 O O . ALA A 1 404 ? 23.907 -22.620 -8.266 1.00 34.91 404 ALA A O 1
ATOM 3116 N N . PRO A 1 405 ? 21.871 -23.044 -9.109 1.00 33.88 405 PRO A N 1
ATOM 3117 C CA . PRO A 1 405 ? 22.166 -24.422 -9.466 1.00 33.88 405 PRO A CA 1
ATOM 3118 C C . PRO A 1 405 ? 22.641 -24.473 -10.928 1.00 33.88 405 PRO A C 1
ATOM 3120 O O . PRO A 1 405 ? 21.919 -24.096 -11.850 1.00 33.88 405 PRO A O 1
ATOM 3123 N N . GLY A 1 406 ? 23.881 -24.918 -11.136 1.00 29.50 406 GLY A N 1
ATOM 3124 C CA . GLY A 1 406 ? 24.419 -25.200 -12.464 1.00 29.50 406 GLY A CA 1
ATOM 3125 C C . GLY A 1 406 ? 23.697 -26.377 -13.123 1.00 29.50 406 GLY A C 1
ATOM 3126 O O . GLY A 1 406 ? 23.481 -27.413 -12.495 1.00 29.50 406 GLY A O 1
ATOM 3127 N N . HIS A 1 407 ? 23.348 -26.216 -14.398 1.00 30.41 407 HIS A N 1
ATOM 3128 C CA . HIS A 1 407 ? 22.989 -27.321 -15.284 1.00 30.41 407 HIS A CA 1
ATOM 3129 C C . HIS A 1 407 ? 24.246 -28.133 -15.646 1.00 30.41 407 HIS A C 1
ATOM 3131 O O . HIS A 1 407 ? 25.280 -27.526 -15.939 1.00 30.41 407 HIS A O 1
ATOM 3137 N N . PRO A 1 408 ? 24.184 -29.476 -15.686 1.00 36.25 408 PRO A N 1
ATOM 3138 C CA . PRO A 1 408 ? 25.230 -30.268 -16.309 1.00 36.25 408 PRO A CA 1
ATOM 3139 C C . PRO A 1 408 ? 25.082 -30.194 -17.834 1.00 36.25 408 PRO A C 1
ATOM 3141 O O . PRO A 1 408 ? 24.003 -30.410 -18.384 1.00 36.25 408 PRO A O 1
ATOM 3144 N N . VAL A 1 409 ? 26.185 -29.864 -18.501 1.00 30.86 409 VAL A N 1
ATOM 3145 C CA . VAL A 1 409 ? 26.373 -30.068 -19.938 1.00 30.86 409 VAL A CA 1
ATOM 3146 C C . VAL A 1 409 ? 26.687 -31.548 -20.120 1.00 30.86 409 VAL A C 1
ATOM 3148 O O . VAL A 1 409 ? 27.721 -32.004 -19.632 1.00 30.86 409 VAL A O 1
ATOM 3151 N N . ASP A 1 410 ? 25.799 -32.285 -20.782 1.00 29.38 410 ASP A N 1
ATOM 3152 C CA . ASP A 1 410 ? 26.096 -33.639 -21.242 1.00 29.38 410 ASP A CA 1
ATOM 3153 C C . ASP A 1 410 ? 26.738 -33.546 -22.628 1.00 29.38 410 ASP A C 1
ATOM 3155 O O . ASP A 1 410 ? 26.179 -32.960 -23.559 1.00 29.38 410 ASP A O 1
ATOM 3159 N N . VAL A 1 411 ? 27.955 -34.074 -22.723 1.00 36.06 411 VAL A N 1
ATOM 3160 C CA . VAL A 1 411 ? 28.707 -34.252 -23.961 1.00 36.06 411 VAL A CA 1
ATOM 3161 C C . VAL A 1 411 ? 28.737 -35.749 -24.232 1.00 36.06 411 VAL A C 1
ATOM 3163 O O . VAL A 1 411 ? 29.422 -36.490 -23.527 1.00 36.06 411 VAL A O 1
ATOM 3166 N N . SER A 1 412 ? 28.029 -36.169 -25.274 1.00 39.41 412 SER A N 1
ATOM 3167 C CA . SER A 1 412 ? 28.266 -37.420 -25.996 1.00 39.41 412 SER A CA 1
ATOM 3168 C C . SER A 1 412 ? 27.818 -37.255 -27.436 1.00 39.41 412 SER A C 1
ATOM 3170 O O . SER A 1 412 ? 26.625 -36.912 -27.610 1.00 39.41 412 SER A O 1
#